Protein 5M5J (pdb70)

InterPro domains:
  IPR005982 Thioredoxin reductase [TIGR01292] (10-310)
  IPR008255 Pyridine nucleotide-disulphide oxidoreductase, class-II, active site [PS00573] (137-157)
  IPR023753 FAD/NAD(P)-binding domain [PF07992] (9-299)
  IPR036188 FAD/NAD(P)-binding domain superfamily [G3DSA:3.50.50.60] (11-307)
  IPR036188 FAD/NAD(P)-binding domain superfamily [G3DSA:3.50.50.60] (119-242)
  IPR036188 FAD/NAD(P)-binding domain superfamily [SSF51905] (1-309)
  IPR050097 Ferredoxin--NADP reductase type 2 [PTHR48105] (6-312)

Sequence (621 aa):
QRHVRIGIIGGGPAGLTAGIYASRANLKTCVFVGIEHTSQMFTTTDVENFPSHTAIKGPALMEAIQNQAEHCGAELLYEDVHSIDVSSRRPFKIVHGYENETTLADALIIATGATARRLDCKGEKEYWQKGVSACAVCDSAMATGKEVVVVGGGDVACEEATYLTKIATKVYMVLRRDKFRASAAMVKKVMNEKLIEIIYDSAIDEIKGDGKCVTSVSIKNLKDGKTRTLNAGALYWAVGHDPQTSFLKKGQLEQDEAGYILLKDHPTQRTSVDDGVFAAGDCCDHLYRQAVVAAGSGSKAALDAERWLAMTQRHVRIGIIGGGPAGLTAGIYASRANLKTCVFVGIEHTSQMFTTTDVENFPSHTAIKGPALMEAIQNQAEHCGAELLYEDVHSIDVSSRPFKIVHGYENETTLADALIIATGATARRLDCKGEKEYWQKGVSACAVCDSAMATGKEVVVVGGGDVACEEATYLTKIATKVYMVLRRDKFRASAAMVKKVMNEKLIEIIYDSAIDEIKGDGKCVTSVSIKNLKDGKTRTLNAGALYWAVGHDPQTSFLKKGQLEQDEAGYILLKDHPTQRTSVDGVFAAGDCCDHLYRQAVVAAGSGSKAALDAERWLAMQE

Secondary structure (DSSP, 8-state):
-EEEEEEEE--SHHHHHHHHHHHHTT--EEEE--SS---GGGG-SEE--STT-SSEEHHHHHHHHHHHHHHHT-EEE---EEEEE-SSSSEEEEETTTTEEEEEEEEEE---EEEP----BTTTTTBTTTEES-TTT-GGGTTTSEEEEE-SSHHHHHHHHHHTTTSSEEEEE-SSSS--S-HHHHHHHHT-TTEEEE-SEEEEEEEESSSSEEEEEEEESSS--EEEE--SEEEE-S-EEES-TTSPTTSS-B-SS-PBPP-STTS-B-SSTTEEE-GGGS-SS---HHHHHHHHHHHHHHHHHHH--/--EEEEEEEE--SHHHHHHHHHHHHTT--EEEE--SS---HHHH-SEE--STT-SSEEHHHHHHHHHHHHHHHTPEEE---EEEEE-SSSSEEEEETTTTEEEEEEEEEE---EE------BTTTTTTTTTEES-TTTTHHHHTTSEEEEE-SBHHHHHHHHHHTTT-SEEEEE-SSSS-BS-HHHHHHHHT-TTEEEE-SEEEEEEEESSSSEEEEEEEETTT--EEEEE-SEEEE----EES-TTS-TTTS-B-TT-PBPPSSTTS-B-SSTTEEE-GGGG-SS---HHHHHHHHHHHHHHHHHHHHHH-

B-factor: mean 45.74, std 19.28, range [12.74, 119.49]

Solvent-accessible surface area: 26000 Å² total; per-residue (Å²): 170,49,82,2,88,0,0,0,5,9,6,14,13,5,0,0,0,0,0,0,18,1,12,112,35,141,28,134,5,0,0,4,24,10,90,136,95,95,21,74,30,76,59,25,55,65,10,45,12,2,0,11,33,52,69,30,108,0,56,48,0,0,85,32,0,12,74,1,0,106,135,25,57,5,83,25,10,112,49,16,15,85,40,7,47,22,108,42,140,46,1,72,0,37,0,9,172,167,99,72,39,0,32,0,29,0,0,0,0,8,35,20,7,62,16,113,88,65,121,23,140,14,3,153,118,11,48,23,98,1,0,0,12,26,0,16,37,11,5,67,32,0,80,58,78,49,0,0,0,12,5,19,25,57,35,0,0,45,6,0,10,9,0,11,67,18,6,81,54,0,19,0,0,3,132,122,96,120,10,172,26,49,68,56,30,15,120,20,1,108,110,36,174,75,17,63,34,19,76,24,3,13,14,52,34,4,68,30,105,51,79,34,2,60,22,0,7,3,77,39,76,154,100,53,152,94,98,82,2,108,1,9,0,0,0,6,6,44,25,32,45,16,52,12,110,25,10,152,202,69,46,3,80,49,48,180,67,12,14,2,60,38,102,55,65,46,25,5,92,4,44,34,84,1,0,4,0,0,4,22,0,20,23,90,62,9,34,11,16,2,14,9,0,2,16,0,0,29,0,1,28,8,0,42,105,51,19,45,156,194,108,38,79,1,62,0,0,0,4,8,7,13,12,5,0,0,0,0,0,0,8,1,13,36,3,95,10,119,4,0,0,4,25,12,121,152,82,103,20,57,24,85,116,51,97,74,8,62,37,1,0,10,30,58,66,31,104,0,60,50,0,0,107,29,0,25,79,0,0,96,127,25,54,7,65,21,21,125,41,12,14,81,34,11,40,22,105,52,138,48,1,76,0,38,0,10,209,149,86,69,37,0,35,0,26,0,0,0,0,9,30,19,4,58,50,114,97,68,118,27,58,10,26,96,78,21,64,95,111,6,14,8,78,45,0,63,96,50,25,87,48,0,72,55,87,62,0,0,0,13,8,16,13,52,63,0,0,79,22,0,27,53,0,17,162,46,4,75,60,0,20,0,2,3,78,52,124,61,32,78,31,60,89,84,44,31,50,58,1,121,123,53,203,71,15,71,35,13,64,59,6,36,23,70,83,7,58,26,104,60,46,64,2,68,16,0,23,5,21,34,90,98,99,53,155,79,146,88,13,99,5,12,0,4,0,41,2,36,14,41,58,12,44,10,114,24,15,134,206,79,34,4,84,54,56,112,61,12,16,2,66,35,106,57,68,47,22,7,91,5,44,35,79,1,0,5,0,0,4,18,0,18,25,64,76,10,53,45,19,1,10,11,0,4,16,0,0,29,0,2,5,12,0,19,54,39,6,9,77,93,109

Foldseek 3Di:
DAEWAEEEEALALLRLLLLLLLLLVVTAAEYAHEDVDHYPLQLEQWFCPAPPDNTDGSVRVSVVSNVSSVVSPYHYDHWHWQAWAQPDPQIWTQIHPVRDIHGYRFYEYEHAKAFDDDDAACQVVCRNQQEEAACVGPVVLAAAWEEEEEAQEPQSLVSQVVRVVGHQAYEYEELAQHHPYDPVSVVVQVPDPRYDYHHQKDWHYFDDDNRFTQKTKIAHNPPRDIDIGRTGHYHYDHDIQQPQNSYDPPSWDADPSQQFEADDPPAQDTPRPRYGYFYRSHDPDPRDSNRRSVNSSRHSVSNVVSVVD/DAAEWQEEEEALALLRLLLLLQLLLVVTAAEYAHEAVAHDPLQVDQWDCPDPPDNIDGSVVVSVVSNVSSVVSPYHYHHKHWQAWAQPDPQIWTFIDPVRHIHGYRFYEYEHAWADPQDPAACCVLDVVAFEAQDCVVPVVLQAAKEEEEEAAEPQRLVSQLVSVVGHQAYEYEHLAPDHLYDPVSVVSQVPDPRYDYHYQKDWHHFDDPSHFTQKTWMAHNVHRDIDMDGTRHYHYRHFIQQPCPNDDPPSWDAGPSQAFEADDPPAQDTPGQSYGYFANSNDRDPRDSNRRNVNSNRNSVSNVVSSVVVD

Radius of gyration: 26.15 Å; Cα contacts (8 Å, |Δi|>4): 1589; chains: 2; bounding box: 59×89×52 Å

Organism: Giardia intestinalis (strain ATCC 50803 / WB clone C6) (NCBI:txid184922)

Structure (mmCIF, N/CA/C/O backbone):
data_5M5J
#
_entry.id   5M5J
#
_cell.length_a   85.643
_cell.length_b   85.643
_cell.length_c   163.221
_cell.angle_alpha   90.00
_cell.angle_beta   90.00
_cell.angle_gamma   90.00
#
_symmetry.space_group_name_H-M   'P 41 21 2'
#
loop_
_entity.id
_entity.type
_entity.pdbx_description
1 polymer 'Thioredoxin reductase'
2 non-polymer 'FLAVIN-ADENINE DINUCLEOTIDE'
3 non-polymer 'SODIUM ION'
4 water water
#
loop_
_atom_site.group_PDB
_atom_site.id
_atom_site.type_symbol
_atom_site.label_atom_id
_atom_site.label_alt_id
_atom_site.label_comp_id
_atom_site.label_asym_id
_atom_site.label_entity_id
_atom_site.label_seq_id
_atom_site.pdbx_PDB_ins_code
_atom_site.Cartn_x
_atom_site.Cartn_y
_atom_site.Cartn_z
_atom_site.occupancy
_atom_site.B_iso_or_equiv
_atom_site.auth_seq_id
_atom_site.auth_comp_id
_atom_site.auth_asym_id
_atom_site.auth_atom_id
_atom_site.pdbx_PDB_model_num
ATOM 1 N N . GLN A 1 15 ? -46.652 -2.424 -46.739 1.00 48.99 4 GLN A N 1
ATOM 2 C CA . GLN A 1 15 ? -46.525 -1.720 -45.412 1.00 50.87 4 GLN A CA 1
ATOM 3 C C . GLN A 1 15 ? -45.194 -2.046 -44.712 1.00 51.13 4 GLN A C 1
ATOM 4 O O . GLN A 1 15 ? -44.659 -3.148 -44.851 1.00 52.62 4 GLN A O 1
ATOM 10 N N . ARG A 1 16 ? -44.675 -1.088 -43.949 1.00 49.00 5 ARG A N 1
ATOM 11 C CA . ARG A 1 16 ? -43.431 -1.293 -43.212 1.00 47.38 5 ARG A CA 1
ATOM 12 C C . ARG A 1 16 ? -43.684 -1.963 -41.865 1.00 45.47 5 ARG A C 1
ATOM 13 O O . ARG A 1 16 ? -44.452 -1.459 -41.046 1.00 45.50 5 ARG A O 1
ATOM 21 N N . HIS A 1 17 ? -43.029 -3.101 -41.656 1.00 45.07 6 HIS A N 1
ATOM 22 C CA . HIS A 1 17 ? -42.967 -3.765 -40.356 1.00 46.06 6 HIS A CA 1
ATOM 23 C C . HIS A 1 17 ? -41.481 -3.932 -39.992 1.00 45.75 6 HIS A C 1
ATOM 24 O O . HIS A 1 17 ? -40.706 -4.534 -40.756 1.00 43.72 6 HIS A O 1
ATOM 31 N N . VAL A 1 18 ? -41.106 -3.387 -38.829 1.00 43.98 7 VAL A N 1
ATOM 32 C CA . VAL A 1 18 ? -39.730 -3.442 -38.306 1.00 42.09 7 VAL A CA 1
ATOM 33 C C . VAL A 1 18 ? -39.704 -4.158 -36.961 1.00 41.02 7 VAL A C 1
ATOM 34 O O . VAL A 1 18 ? -40.725 -4.244 -36.259 1.00 37.49 7 VAL A O 1
ATOM 38 N N . ARG A 1 19 ? -38.521 -4.653 -36.608 1.00 40.66 8 ARG A N 1
ATOM 39 C CA . ARG A 1 19 ? -38.310 -5.318 -35.323 1.00 40.03 8 ARG A CA 1
ATOM 40 C C . ARG A 1 19 ? -38.257 -4.275 -34.207 1.00 37.07 8 ARG A C 1
ATOM 41 O O . ARG A 1 19 ? -38.883 -4.440 -33.157 1.00 36.08 8 ARG A O 1
ATOM 49 N N . ILE A 1 20 ? -37.526 -3.192 -34.453 1.00 35.83 9 ILE A N 1
ATOM 50 C CA . ILE A 1 20 ? -37.451 -2.073 -33.524 1.00 34.80 9 ILE A CA 1
ATOM 51 C C . ILE A 1 20 ? -37.784 -0.776 -34.257 1.00 33.61 9 ILE A C 1
ATOM 52 O O . ILE A 1 20 ? -37.252 -0.509 -35.337 1.00 34.14 9 ILE A O 1
ATOM 57 N N . GLY A 1 21 ? -38.673 0.015 -33.658 1.00 31.91 10 GLY A N 1
ATOM 58 C CA . GLY A 1 21 ? -39.005 1.349 -34.136 1.00 31.53 10 GLY A CA 1
ATOM 59 C C . GLY A 1 21 ? -38.372 2.380 -33.223 1.00 31.42 10 GLY A C 1
ATOM 60 O O . GLY A 1 21 ? -38.635 2.394 -32.026 1.00 31.43 10 GLY A O 1
ATOM 61 N N . ILE A 1 22 ? -37.524 3.232 -33.789 1.00 31.90 11 ILE A N 1
ATOM 62 C CA . ILE A 1 22 ? -36.815 4.255 -33.024 1.00 31.72 11 ILE A CA 1
ATOM 63 C C . ILE A 1 22 ? -37.331 5.624 -33.465 1.00 31.37 11 ILE A C 1
ATOM 64 O O . ILE A 1 22 ? -37.237 5.967 -34.641 1.00 31.91 11 ILE A O 1
ATOM 69 N N . ILE A 1 23 ? -37.873 6.391 -32.523 1.00 29.95 12 ILE A N 1
ATOM 70 C CA . ILE A 1 23 ? -38.426 7.704 -32.813 1.00 29.23 12 ILE A CA 1
ATOM 71 C C . ILE A 1 23 ? -37.437 8.756 -32.323 1.00 28.74 12 ILE A C 1
ATOM 72 O O . ILE A 1 23 ? -37.386 9.055 -31.126 1.00 27.80 12 ILE A O 1
ATOM 77 N N . GLY A 1 24 ? -36.660 9.306 -33.260 1.00 28.32 13 GLY A N 1
ATOM 78 C CA . GLY A 1 24 ? -35.648 10.332 -32.979 1.00 27.94 13 GLY A CA 1
ATOM 79 C C . GLY A 1 24 ? -34.294 9.947 -33.554 1.00 27.17 13 GLY A C 1
ATOM 80 O O . GLY A 1 24 ? -33.874 8.806 -33.414 1.00 26.34 13 GLY A O 1
ATOM 81 N N . GLY A 1 25 ? -33.631 10.892 -34.222 1.00 27.42 14 GLY A N 1
ATOM 82 C CA . GLY A 1 25 ? -32.334 10.655 -34.888 1.00 27.83 14 GLY A CA 1
ATOM 83 C C . GLY A 1 25 ? -31.157 11.454 -34.340 1.00 27.95 14 GLY A C 1
ATOM 84 O O . GLY A 1 25 ? -30.261 11.857 -35.097 1.00 27.31 14 GLY A O 1
ATOM 85 N N . GLY A 1 26 ? -31.151 11.664 -33.022 1.00 28.32 15 GLY A N 1
ATOM 86 C CA . GLY A 1 26 ? -30.039 12.304 -32.324 1.00 28.13 15 GLY A CA 1
ATOM 87 C C . GLY A 1 26 ? -29.028 11.246 -31.897 1.00 28.22 15 GLY A C 1
ATOM 88 O O . GLY A 1 26 ? -29.098 10.088 -32.352 1.00 28.08 15 GLY A O 1
ATOM 89 N N . PRO A 1 27 ? -28.073 11.631 -31.032 1.00 27.83 16 PRO A N 1
ATOM 90 C CA . PRO A 1 27 ? -27.106 10.707 -30.438 1.00 28.10 16 PRO A CA 1
ATOM 91 C C . PRO A 1 27 ? -27.717 9.441 -29.827 1.00 27.24 16 PRO A C 1
ATOM 92 O O . PRO A 1 27 ? -27.168 8.357 -30.010 1.00 26.89 16 PRO A O 1
ATOM 96 N N . ALA A 1 28 ? -28.838 9.574 -29.129 1.00 26.21 17 ALA A N 1
ATOM 97 C CA . ALA A 1 28 ? -29.478 8.422 -28.505 1.00 26.45 17 ALA A CA 1
ATOM 98 C C . ALA A 1 28 ? -30.137 7.568 -29.572 1.00 26.01 17 ALA A C 1
ATOM 99 O O . ALA A 1 28 ? -29.848 6.383 -29.690 1.00 25.53 17 ALA A O 1
ATOM 101 N N . GLY A 1 29 ? -31.010 8.194 -30.352 1.00 26.35 18 GLY A N 1
ATOM 102 C CA . GLY A 1 29 ? -31.720 7.532 -31.433 1.00 27.31 18 GLY A CA 1
ATOM 103 C C . GLY A 1 29 ? -30.829 6.813 -32.434 1.00 28.65 18 GLY A C 1
ATOM 104 O O . GLY A 1 29 ? -31.051 5.630 -32.726 1.00 28.99 18 GLY A O 1
ATOM 105 N N . LEU A 1 30 ? -29.804 7.507 -32.937 1.00 28.96 19 LEU A N 1
ATOM 106 C CA . LEU A 1 30 ? -28.880 6.907 -33.910 1.00 28.97 19 LEU A CA 1
ATOM 107 C C . LEU A 1 30 ? -28.015 5.793 -33.319 1.00 28.88 19 LEU A C 1
ATOM 108 O O . LEU A 1 30 ? -27.716 4.821 -34.019 1.00 28.98 19 LEU A O 1
ATOM 113 N N . THR A 1 31 ? -27.616 5.927 -32.051 1.00 29.44 20 THR A N 1
ATOM 114 C CA . THR A 1 31 ? -26.801 4.896 -31.383 1.00 29.88 20 THR A CA 1
ATOM 115 C C . THR A 1 31 ? -27.626 3.618 -31.199 1.00 31.03 20 THR A C 1
ATOM 116 O O . THR A 1 31 ? -27.117 2.519 -31.435 1.00 30.00 20 THR A O 1
ATOM 120 N N . ALA A 1 32 ? -28.893 3.769 -30.802 1.00 32.04 21 ALA A N 1
ATOM 121 C CA . ALA A 1 32 ? -29.836 2.639 -30.770 1.00 32.41 21 ALA A CA 1
ATOM 122 C C . ALA A 1 32 ? -29.956 1.963 -32.138 1.00 32.02 21 ALA A C 1
ATOM 123 O O . ALA A 1 32 ? -29.930 0.739 -32.224 1.00 33.61 21 ALA A O 1
ATOM 125 N N . GLY A 1 33 ? -30.080 2.763 -33.195 1.00 31.60 22 GLY A N 1
ATOM 126 C CA . GLY A 1 33 ? -30.149 2.245 -34.561 1.00 31.24 22 GLY A CA 1
ATOM 127 C C . GLY A 1 33 ? -28.941 1.411 -34.947 1.00 31.00 22 GLY A C 1
ATOM 128 O O . GLY A 1 33 ? -29.089 0.330 -35.514 1.00 30.49 22 GLY A O 1
ATOM 129 N N . ILE A 1 34 ? -27.751 1.919 -34.620 1.00 31.48 23 ILE A N 1
ATOM 130 C CA . ILE A 1 34 ? -26.478 1.192 -34.800 1.00 30.73 23 ILE A CA 1
ATOM 131 C C . ILE A 1 34 ? -26.492 -0.161 -34.082 1.00 31.93 23 ILE A C 1
ATOM 132 O O . ILE A 1 34 ? -26.235 -1.182 -34.706 1.00 33.29 23 ILE A O 1
ATOM 137 N N . TYR A 1 35 ? -26.812 -0.162 -32.787 1.00 32.79 24 TYR A N 1
ATOM 138 C CA . TYR A 1 35 ? -26.844 -1.399 -31.996 1.00 32.64 24 TYR A CA 1
ATOM 139 C C . TYR A 1 35 ? -27.900 -2.403 -32.483 1.00 33.56 24 TYR A C 1
ATOM 140 O O . TYR A 1 35 ? -27.582 -3.580 -32.677 1.00 34.57 24 TYR A O 1
ATOM 149 N N . ALA A 1 36 ? -29.127 -1.938 -32.716 1.00 33.46 25 ALA A N 1
ATOM 150 C CA . ALA A 1 36 ? -30.199 -2.794 -33.251 1.00 34.12 25 ALA A CA 1
ATOM 151 C C . ALA A 1 36 ? -29.879 -3.388 -34.638 1.00 35.42 25 ALA A C 1
ATOM 152 O O . ALA A 1 36 ? -30.109 -4.576 -34.872 1.00 34.01 25 ALA A O 1
ATOM 154 N N . SER A 1 37 ? -29.348 -2.560 -35.541 1.00 37.61 26 SER A N 1
ATOM 155 C CA . SER A 1 37 ? -28.983 -2.997 -36.895 1.00 39.55 26 SER A CA 1
ATOM 156 C C . SER A 1 37 ? -27.882 -4.040 -36.889 1.00 40.99 26 SER A C 1
ATOM 157 O O . SER A 1 37 ? -27.967 -5.037 -37.602 1.00 42.27 26 SER A O 1
ATOM 160 N N . ARG A 1 38 ? -26.846 -3.788 -36.095 1.00 42.38 27 ARG A N 1
ATOM 161 C CA . ARG A 1 38 ? -25.733 -4.729 -35.921 1.00 42.27 27 ARG A CA 1
ATOM 162 C C . ARG A 1 38 ? -26.156 -6.048 -35.268 1.00 41.22 27 ARG A C 1
ATOM 163 O O . ARG A 1 38 ? -25.534 -7.080 -35.516 1.00 38.99 27 ARG A O 1
ATOM 171 N N . ALA A 1 39 ? -27.220 -6.011 -34.460 1.00 41.47 28 ALA A N 1
ATOM 172 C CA . ALA A 1 39 ? -27.878 -7.227 -33.963 1.00 42.59 28 ALA A CA 1
ATOM 173 C C . ALA A 1 39 ? -28.729 -7.950 -35.033 1.00 44.18 28 ALA A C 1
ATOM 174 O O . ALA A 1 39 ? -29.436 -8.905 -34.714 1.00 41.84 28 ALA A O 1
ATOM 176 N N . ASN A 1 40 ? -28.645 -7.497 -36.287 1.00 48.39 29 ASN A N 1
ATOM 177 C CA . ASN A 1 40 ? -29.377 -8.052 -37.423 1.00 52.91 29 ASN A CA 1
ATOM 178 C C . ASN A 1 40 ? -30.899 -8.044 -37.218 1.00 50.84 29 ASN A C 1
ATOM 179 O O . ASN A 1 40 ? -31.589 -9.016 -37.519 1.00 52.50 29 ASN A O 1
ATOM 184 N N . LEU A 1 41 ? -31.399 -6.933 -36.686 1.00 48.78 30 LEU A N 1
ATOM 185 C CA . LEU A 1 41 ? -32.824 -6.714 -36.493 1.00 46.24 30 LEU A CA 1
ATOM 186 C C . LEU A 1 41 ? -33.239 -5.647 -37.481 1.00 46.55 30 LEU A C 1
ATOM 187 O O . LEU A 1 41 ? -32.524 -4.661 -37.661 1.00 45.60 30 LEU A O 1
ATOM 192 N N . LYS A 1 42 ? -34.368 -5.862 -38.156 1.00 48.32 31 LYS A N 1
ATOM 193 C CA . LYS A 1 42 ? -34.919 -4.859 -39.062 1.00 47.40 31 LYS A CA 1
ATOM 194 C C . LYS A 1 42 ? -35.271 -3.645 -38.198 1.00 46.34 31 LYS A C 1
ATOM 195 O O . LYS A 1 42 ? -35.979 -3.775 -37.189 1.00 43.81 31 LYS A O 1
ATOM 201 N N . THR A 1 43 ? -34.722 -2.488 -38.564 1.00 44.28 32 THR A N 1
ATOM 202 C CA . THR A 1 43 ? -34.798 -1.291 -37.733 1.00 43.43 32 THR A CA 1
ATOM 203 C C . THR A 1 43 ? -34.866 -0.038 -38.585 1.00 42.19 32 THR A C 1
ATOM 204 O O . THR A 1 43 ? -34.196 0.072 -39.614 1.00 41.69 32 THR A O 1
ATOM 208 N N . CYS A 1 44 ? -35.683 0.907 -38.142 1.00 41.40 33 CYS A N 1
ATOM 209 C CA . CYS A 1 44 ? -35.794 2.189 -38.799 1.00 41.10 33 CYS A CA 1
ATOM 210 C C . CYS A 1 44 ? -35.791 3.293 -37.745 1.00 39.22 33 CYS A C 1
ATOM 211 O O . CYS A 1 44 ? -36.284 3.103 -36.623 1.00 37.68 33 CYS A O 1
ATOM 214 N N . VAL A 1 45 ? -35.204 4.431 -38.115 1.00 38.25 34 VAL A N 1
ATOM 215 C CA . VAL A 1 45 ? -35.054 5.575 -37.224 1.00 37.85 34 VAL A CA 1
ATOM 216 C C . VAL A 1 45 ? -35.766 6.773 -37.840 1.00 37.25 34 VAL A C 1
ATOM 217 O O . VAL A 1 45 ? -35.456 7.168 -38.967 1.00 36.40 34 VAL A O 1
ATOM 221 N N . PHE A 1 46 ? -36.722 7.334 -37.101 1.00 36.89 35 PHE A N 1
ATOM 222 C CA . PHE A 1 46 ? -37.423 8.544 -37.527 1.00 38.29 35 PHE A CA 1
ATOM 223 C C . PHE A 1 46 ? -36.637 9.775 -37.096 1.00 38.52 35 PHE A C 1
ATOM 224 O O . PHE A 1 46 ? -36.615 10.127 -35.915 1.00 39.41 35 PHE A O 1
ATOM 232 N N . VAL A 1 47 ? -36.000 10.422 -38.068 1.00 37.29 36 VAL A N 1
ATOM 233 C CA . VAL A 1 47 ? -35.119 11.553 -37.809 1.00 37.64 36 VAL A CA 1
ATOM 234 C C . VAL A 1 47 ? -35.895 12.866 -37.653 1.00 36.30 36 VAL A C 1
ATOM 235 O O . VAL A 1 47 ? -35.459 13.736 -36.921 1.00 34.87 36 VAL A O 1
ATOM 239 N N . GLY A 1 48 ? -37.032 12.999 -38.336 1.00 37.66 37 GLY A N 1
ATOM 240 C CA . GLY A 1 48 ? -37.836 14.229 -38.339 1.00 38.66 37 GLY A CA 1
ATOM 241 C C . GLY A 1 48 ? -37.589 15.114 -39.560 1.00 40.27 37 GLY A C 1
ATOM 242 O O . GLY A 1 48 ? -36.538 15.021 -40.199 1.00 40.40 37 GLY A O 1
ATOM 243 N N . ILE A 1 49 ? -38.589 15.939 -39.888 1.00 43.32 38 ILE A N 1
ATOM 244 C CA . ILE A 1 49 ? -38.522 16.984 -40.929 1.00 45.27 38 ILE A CA 1
ATOM 245 C C . ILE A 1 49 ? -38.571 18.346 -40.242 1.00 43.40 38 ILE A C 1
ATOM 246 O O . ILE A 1 49 ? -37.667 19.156 -40.410 1.00 41.45 38 ILE A O 1
ATOM 251 N N . GLU A 1 50 ? -39.655 18.596 -39.504 1.00 43.32 39 GLU A N 1
ATOM 252 C CA . GLU A 1 50 ? -39.813 19.824 -38.704 1.00 44.30 39 GLU A CA 1
ATOM 253 C C . GLU A 1 50 ? -39.186 19.743 -37.304 1.00 41.49 39 GLU A C 1
ATOM 254 O O . GLU A 1 50 ? -39.327 20.669 -36.502 1.00 40.47 39 GLU A O 1
ATOM 260 N N . HIS A 1 51 ? -38.508 18.637 -37.013 1.00 38.38 40 HIS A N 1
ATOM 261 C CA . HIS A 1 51 ? -37.649 18.537 -35.850 1.00 37.02 40 HIS A CA 1
ATOM 262 C C . HIS A 1 51 ? -36.243 18.282 -36.342 1.00 36.62 40 HIS A C 1
ATOM 263 O O . HIS A 1 51 ? -36.040 17.674 -37.397 1.00 37.42 40 HIS A O 1
ATOM 270 N N . THR A 1 52 ? -35.275 18.743 -35.567 1.00 35.44 41 THR A N 1
ATOM 271 C CA . THR A 1 52 ? -33.885 18.433 -35.821 1.00 34.61 41 THR A CA 1
ATOM 272 C C . THR A 1 52 ? -33.184 18.229 -34.481 1.00 32.98 41 THR A C 1
ATOM 273 O O . THR A 1 52 ? -33.629 18.745 -33.458 1.00 32.19 41 THR A O 1
ATOM 277 N N . SER A 1 53 ? -32.100 17.462 -34.500 1.00 33.28 42 SER A N 1
ATOM 278 C CA . SER A 1 53 ? -31.281 17.220 -33.306 1.00 33.38 42 SER A CA 1
ATOM 279 C C . SER A 1 53 ? -30.717 18.521 -32.742 1.00 34.42 42 SER A C 1
ATOM 280 O O . SER A 1 53 ? -30.329 19.423 -33.484 1.00 34.22 42 SER A O 1
ATOM 283 N N . GLN A 1 54 ? -30.662 18.605 -31.420 1.00 35.44 43 GLN A N 1
ATOM 284 C CA . GLN A 1 54 ? -30.138 19.798 -30.768 1.00 36.50 43 GLN A CA 1
ATOM 285 C C . GLN A 1 54 ? -28.644 20.029 -31.034 1.00 34.69 43 GLN A C 1
ATOM 286 O O . GLN A 1 54 ? -28.179 21.159 -30.939 1.00 33.10 43 GLN A O 1
ATOM 292 N N . MET A 1 55 ? -27.909 18.980 -31.405 1.00 33.25 44 MET A N 1
ATOM 293 C CA . MET A 1 55 ? -26.498 19.135 -31.782 1.00 33.03 44 MET A CA 1
ATOM 294 C C . MET A 1 55 ? -26.273 20.018 -33.007 1.00 31.28 44 MET A C 1
ATOM 295 O O . MET A 1 55 ? -25.188 20.579 -33.166 1.00 31.57 44 MET A O 1
ATOM 300 N N . PHE A 1 56 ? -27.283 20.143 -33.864 1.00 30.32 45 PHE A N 1
ATOM 301 C CA . PHE A 1 56 ? -27.203 21.061 -35.007 1.00 29.50 45 PHE A CA 1
ATOM 302 C C . PHE A 1 56 ? -27.229 22.546 -34.618 1.00 29.74 45 PHE A C 1
ATOM 303 O O . PHE A 1 56 ? -26.765 23.381 -35.389 1.00 29.30 45 PHE A O 1
ATOM 311 N N . THR A 1 57 ? -27.752 22.870 -33.433 1.00 30.66 46 THR A N 1
ATOM 312 C CA . THR A 1 57 ? -27.771 24.261 -32.941 1.00 31.22 46 THR A CA 1
ATOM 313 C C . THR A 1 57 ? -26.435 24.757 -32.374 1.00 30.82 46 THR A C 1
ATOM 314 O O . THR A 1 57 ? -26.274 25.969 -32.203 1.00 31.92 46 THR A O 1
ATOM 318 N N . THR A 1 58 ? -25.502 23.846 -32.065 1.00 29.00 47 THR A N 1
ATOM 319 C CA . THR A 1 58 ? -24.195 24.225 -31.499 1.00 28.20 47 THR A CA 1
ATOM 320 C C . THR A 1 58 ? -23.071 24.142 -32.530 1.00 28.35 47 THR A C 1
ATOM 321 O O . THR A 1 58 ? -23.181 23.401 -33.507 1.00 28.57 47 THR A O 1
ATOM 325 N N . THR A 1 59 ? -21.992 24.887 -32.291 1.00 28.58 48 THR A N 1
ATOM 326 C CA . THR A 1 59 ? -20.822 24.881 -33.176 1.00 30.69 48 THR A CA 1
ATOM 327 C C . THR A 1 59 ? -19.727 23.918 -32.702 1.00 32.70 48 THR A C 1
ATOM 328 O O . THR A 1 59 ? -19.593 22.835 -33.265 1.00 36.68 48 THR A O 1
ATOM 332 N N . ASP A 1 60 ? -18.967 24.279 -31.668 1.00 32.87 49 ASP A N 1
ATOM 333 C CA . ASP A 1 60 ? -17.791 23.478 -31.257 1.00 32.86 49 ASP A CA 1
ATOM 334 C C . ASP A 1 60 ? -18.072 22.494 -30.130 1.00 30.94 49 ASP A C 1
ATOM 335 O O . ASP A 1 60 ? -18.277 22.894 -28.985 1.00 30.75 49 ASP A O 1
ATOM 340 N N . VAL A 1 61 ? -18.042 21.207 -30.453 1.00 29.05 50 VAL A N 1
ATOM 341 C CA . VAL A 1 61 ? -18.192 20.156 -29.458 1.00 27.34 50 VAL A CA 1
ATOM 342 C C . VAL A 1 61 ? -16.800 19.703 -29.038 1.00 27.11 50 VAL A C 1
ATOM 343 O O . VAL A 1 61 ? -16.016 19.222 -29.865 1.00 25.80 50 VAL 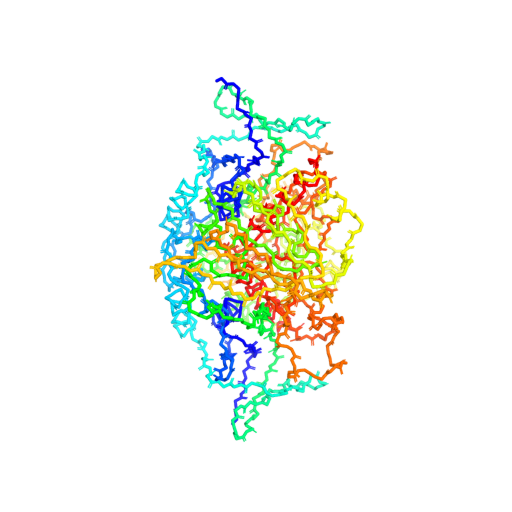A O 1
ATOM 347 N N . GLU A 1 62 ? -16.508 19.865 -27.750 1.00 27.76 51 GLU A N 1
ATOM 348 C CA . GLU A 1 62 ? -15.199 19.552 -27.186 1.00 28.62 51 GLU A CA 1
ATOM 349 C C . GLU A 1 62 ? -15.209 18.463 -26.119 1.00 26.94 51 GLU A C 1
ATOM 350 O O . GLU A 1 62 ? -14.146 18.108 -25.617 1.00 27.11 51 GLU A O 1
ATOM 356 N N . ASN A 1 63 ? -16.386 17.902 -25.814 1.00 25.99 52 ASN A N 1
ATOM 357 C CA . ASN A 1 63 ? -16.540 16.915 -24.732 1.00 24.67 52 ASN A CA 1
ATOM 358 C C . ASN A 1 63 ? -17.133 15.579 -25.165 1.00 24.63 52 ASN A C 1
ATOM 359 O O . ASN A 1 63 ? -17.537 14.783 -24.319 1.00 24.62 52 ASN A O 1
ATOM 364 N N . PHE A 1 64 ? -17.197 15.332 -26.474 1.00 25.17 53 PHE A N 1
ATOM 365 C CA . PHE A 1 64 ? -17.586 14.023 -26.979 1.00 24.99 53 PHE A CA 1
ATOM 366 C C . PHE A 1 64 ? -16.312 13.188 -27.103 1.00 25.42 53 PHE A C 1
ATOM 367 O O . PHE A 1 64 ? -15.381 13.606 -27.797 1.00 24.97 53 PHE A O 1
ATOM 375 N N . PRO A 1 65 ? -16.255 12.019 -26.432 1.00 25.55 54 PRO A N 1
ATOM 376 C CA . PRO A 1 65 ? -15.027 11.220 -26.444 1.00 26.18 54 PRO A CA 1
ATOM 377 C C . PRO A 1 65 ? -14.554 10.796 -27.852 1.00 26.39 54 PRO A C 1
ATOM 378 O O . PRO A 1 65 ? -15.369 10.377 -28.674 1.00 27.25 54 PRO A O 1
ATOM 382 N N . SER A 1 66 ? -13.243 10.932 -28.085 1.00 26.20 55 SER A N 1
ATOM 383 C CA . SER A 1 66 ? -12.530 10.628 -29.352 1.00 26.27 55 SER A CA 1
ATOM 384 C C . SER A 1 66 ? -12.402 11.823 -30.310 1.00 26.16 55 SER A C 1
ATOM 385 O O . SER A 1 66 ? -11.727 11.703 -31.327 1.00 28.29 55 SER A O 1
ATOM 388 N N . HIS A 1 67 ? -13.043 12.953 -29.993 1.00 25.29 56 HIS A N 1
ATOM 389 C CA . HIS A 1 67 ? -12.903 14.195 -30.751 1.00 24.31 56 HIS A CA 1
ATOM 390 C C . HIS A 1 67 ? -12.445 15.329 -29.849 1.00 24.45 56 HIS A C 1
ATOM 391 O O . HIS A 1 67 ? -13.177 15.773 -28.990 1.00 24.56 56 HIS A O 1
ATOM 398 N N . THR A 1 68 ? -11.228 15.804 -30.069 1.00 25.46 57 THR A N 1
ATOM 399 C CA . THR A 1 68 ? -10.723 16.979 -29.378 1.00 25.87 57 THR A CA 1
ATOM 400 C C . THR A 1 68 ? -11.521 18.226 -29.746 1.00 25.87 57 THR A C 1
ATOM 401 O O . THR A 1 68 ? -11.855 19.033 -28.876 1.00 27.13 57 THR A O 1
ATOM 405 N N . ALA A 1 69 ? -11.834 18.386 -31.024 1.00 25.60 58 ALA A N 1
ATOM 406 C CA . ALA A 1 69 ? -12.758 19.446 -31.445 1.00 25.85 58 ALA A CA 1
ATOM 407 C C . ALA A 1 69 ? -13.487 18.996 -32.675 1.00 25.91 58 ALA A C 1
ATOM 408 O O . ALA A 1 69 ? -12.851 18.608 -33.641 1.00 27.25 58 ALA A O 1
ATOM 410 N N . ILE A 1 70 ? -14.814 19.031 -32.640 1.00 26.03 59 ILE A N 1
ATOM 411 C CA . ILE A 1 70 ? -15.620 18.717 -33.821 1.00 25.60 59 ILE A CA 1
ATOM 412 C C . ILE A 1 70 ? -16.862 19.582 -33.830 1.00 26.31 59 ILE A C 1
ATOM 413 O O . ILE A 1 70 ? -17.395 19.920 -32.780 1.00 25.81 59 ILE A O 1
ATOM 418 N N . LYS A 1 71 ? -17.323 19.923 -35.028 1.00 28.36 60 LYS A N 1
ATOM 419 C CA . LYS A 1 71 ? -18.555 20.695 -35.194 1.00 28.99 60 LYS A CA 1
ATOM 420 C C . LYS A 1 71 ? -19.776 19.809 -34.975 1.00 28.14 60 LYS A C 1
ATOM 421 O O . LYS A 1 71 ? -19.777 18.648 -35.377 1.00 27.78 60 LYS A O 1
ATOM 427 N N . GLY A 1 72 ? -20.811 20.363 -34.353 1.00 28.05 61 GLY A N 1
ATOM 428 C CA . GLY A 1 72 ? -22.030 19.613 -34.033 1.00 28.26 61 GLY A CA 1
ATOM 429 C C . GLY A 1 72 ? -22.669 18.909 -35.223 1.00 28.55 61 GLY A C 1
ATOM 430 O O . GLY A 1 72 ? -22.985 17.720 -35.131 1.00 29.03 61 GLY A O 1
ATOM 431 N N . PRO A 1 73 ? -22.868 19.637 -36.342 1.00 28.15 62 PRO A N 1
ATOM 432 C CA . PRO A 1 73 ? -23.388 19.042 -37.576 1.00 27.34 62 PRO A CA 1
ATOM 433 C C . PRO A 1 73 ? -22.510 17.943 -38.115 1.00 27.04 62 PRO A C 1
ATOM 434 O O . PRO A 1 73 ? -23.024 16.909 -38.538 1.00 29.07 62 PRO A O 1
ATOM 438 N N . ALA A 1 74 ? -21.199 18.174 -38.111 1.00 27.07 63 ALA A N 1
ATOM 439 C CA . ALA A 1 74 ? -20.232 17.197 -38.621 1.00 27.05 63 ALA A CA 1
ATOM 440 C C . ALA A 1 74 ? -20.268 15.922 -37.796 1.00 27.28 63 ALA A C 1
ATOM 441 O O . ALA A 1 74 ? -20.240 14.831 -38.344 1.00 28.99 63 ALA A O 1
ATOM 443 N N . LEU A 1 75 ? -20.361 16.065 -36.480 1.00 28.07 64 LEU A N 1
ATOM 444 C CA . LEU A 1 75 ? -20.509 14.917 -35.604 1.00 28.43 64 LEU A CA 1
ATOM 445 C C . LEU A 1 75 ? -21.749 14.130 -35.973 1.00 28.21 64 LEU A C 1
ATOM 446 O O . LEU A 1 75 ? -21.676 12.933 -36.153 1.00 27.59 64 LEU A O 1
ATOM 451 N N . MET A 1 76 ? -22.874 14.822 -36.095 1.00 29.34 65 MET A N 1
ATOM 452 C CA . MET A 1 76 ? -24.139 14.180 -36.421 1.00 30.32 65 MET A CA 1
ATOM 453 C C . MET A 1 76 ? -24.114 13.490 -37.775 1.00 31.63 65 MET A C 1
ATOM 454 O O . MET A 1 76 ? -24.645 12.387 -37.899 1.00 32.90 65 MET A O 1
ATOM 459 N N . GLU A 1 77 ? -23.479 14.106 -38.767 1.00 31.52 66 GLU A N 1
ATOM 460 C CA . GLU A 1 77 ? -23.330 13.459 -40.059 1.00 33.42 66 GLU A CA 1
ATOM 461 C C . GLU A 1 77 ? -22.557 12.161 -39.959 1.00 32.80 66 GLU A C 1
ATOM 462 O O . GLU A 1 77 ? -22.968 11.156 -40.542 1.00 34.10 66 GLU A O 1
ATOM 468 N N . ALA A 1 78 ? -21.456 12.172 -39.211 1.00 31.65 67 ALA A N 1
ATOM 469 C CA . ALA A 1 78 ? -20.677 10.951 -38.982 1.00 32.01 67 ALA A CA 1
ATOM 470 C C . ALA A 1 78 ? -21.485 9.822 -38.307 1.00 31.76 67 ALA A C 1
ATOM 471 O O . ALA A 1 78 ? -21.321 8.652 -38.667 1.00 31.96 67 ALA A O 1
ATOM 473 N N . ILE A 1 79 ? -22.367 10.178 -37.371 1.00 31.44 68 ILE A N 1
ATOM 474 C CA . ILE A 1 79 ? -23.174 9.186 -36.639 1.00 33.37 68 ILE A CA 1
ATOM 475 C C . ILE A 1 79 ? -24.289 8.662 -37.552 1.00 33.98 68 ILE A C 1
ATOM 476 O O . ILE A 1 79 ? -24.599 7.472 -37.533 1.00 32.93 68 ILE A O 1
ATOM 481 N N . GLN A 1 80 ? -24.899 9.565 -38.323 1.00 35.33 69 GLN A N 1
ATOM 482 C CA . GLN A 1 80 ? -25.948 9.210 -39.287 1.00 35.75 69 GLN A CA 1
ATOM 483 C C . GLN A 1 80 ? -25.433 8.232 -40.332 1.00 35.12 69 GLN A C 1
ATOM 484 O O . GLN A 1 80 ? -26.017 7.172 -40.533 1.00 33.94 69 GLN A O 1
ATOM 490 N N . ASN A 1 81 ? -24.315 8.575 -40.963 1.00 35.86 70 ASN A N 1
ATOM 491 C CA . ASN A 1 81 ? -23.702 7.688 -41.962 1.00 36.71 70 ASN A CA 1
ATOM 492 C C . ASN A 1 81 ? -23.396 6.323 -41.391 1.00 36.85 70 ASN A C 1
ATOM 493 O O . ASN A 1 81 ? -23.600 5.323 -42.068 1.00 38.25 70 ASN A O 1
ATOM 498 N N . GLN A 1 82 ? -22.912 6.304 -40.147 1.00 38.17 71 GLN A N 1
ATOM 499 C CA . GLN A 1 82 ? -22.638 5.066 -39.408 1.00 39.19 71 GLN A CA 1
ATOM 500 C C . GLN A 1 82 ? -23.886 4.197 -39.286 1.00 38.43 71 GLN A C 1
ATOM 501 O O . GLN A 1 82 ? -23.860 3.032 -39.670 1.00 38.88 71 GLN A O 1
ATOM 507 N N . ALA A 1 83 ? -24.964 4.769 -38.753 1.00 37.72 72 ALA A N 1
ATOM 508 C CA . ALA A 1 83 ? -26.240 4.058 -38.618 1.00 37.44 72 ALA A CA 1
ATOM 509 C C . ALA A 1 83 ? -26.746 3.541 -39.962 1.00 38.81 72 ALA A C 1
ATOM 510 O O . ALA A 1 83 ? -27.236 2.415 -40.049 1.00 40.32 72 ALA A O 1
ATOM 512 N N . GLU A 1 84 ? -26.607 4.364 -40.998 1.00 40.00 73 GLU A N 1
ATOM 513 C CA . GLU A 1 84 ? -26.987 3.996 -42.365 1.00 42.36 73 GLU A CA 1
ATOM 514 C C . GLU A 1 84 ? -26.157 2.796 -42.835 1.00 41.54 73 GLU A C 1
ATOM 515 O O . GLU A 1 84 ? -26.700 1.824 -43.362 1.00 40.40 73 GLU A O 1
ATOM 521 N N . HIS A 1 85 ? -24.850 2.863 -42.590 1.00 42.37 74 HIS A N 1
ATOM 522 C CA . HIS A 1 85 ? -23.901 1.786 -42.922 1.00 43.44 74 HIS A CA 1
ATOM 523 C C . HIS A 1 85 ? -24.109 0.479 -42.148 1.00 42.71 74 HIS A C 1
ATOM 524 O O . HIS A 1 85 ? -23.867 -0.597 -42.688 1.00 43.96 74 HIS A O 1
ATOM 531 N N . CYS A 1 86 ? -24.510 0.570 -40.882 1.00 42.84 75 CYS A N 1
ATOM 532 C CA . CYS A 1 86 ? -24.878 -0.619 -40.102 1.00 42.87 75 CYS A CA 1
ATOM 533 C C . CYS A 1 86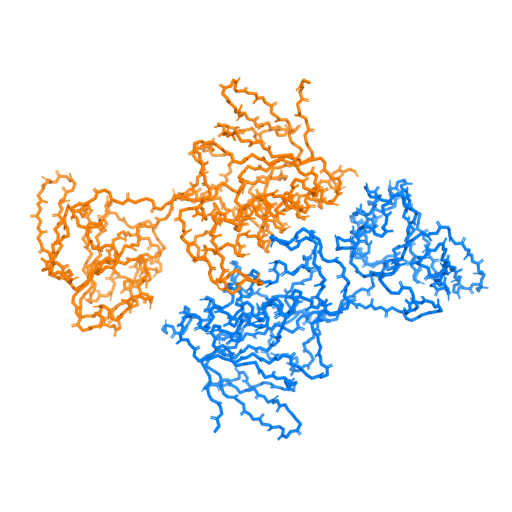 ? -26.181 -1.256 -40.601 1.00 43.96 75 CYS A C 1
ATOM 534 O O . CYS A 1 86 ? -26.467 -2.390 -40.240 1.00 43.86 75 CYS A O 1
ATOM 537 N N . GLY A 1 87 ? -26.963 -0.523 -41.403 1.00 43.84 76 GLY A N 1
ATOM 538 C CA . GLY A 1 87 ? -28.167 -1.041 -42.052 1.00 43.93 76 GLY A CA 1
ATOM 539 C C . GLY A 1 87 ? -29.483 -0.576 -41.447 1.00 44.37 76 GLY A C 1
ATOM 540 O O . GLY A 1 87 ? -30.502 -1.237 -41.632 1.00 44.17 76 GLY A O 1
ATOM 541 N N . ALA A 1 88 ? -29.467 0.543 -40.721 1.00 44.67 77 ALA A N 1
ATOM 542 C CA . ALA A 1 88 ? -30.686 1.139 -40.176 1.00 45.02 77 ALA A CA 1
ATOM 543 C C . ALA A 1 88 ? -31.300 2.035 -41.237 1.00 45.63 77 ALA A C 1
ATOM 544 O O . ALA A 1 88 ? -30.587 2.799 -41.888 1.00 45.44 77 ALA A O 1
ATOM 546 N N . GLU A 1 89 ? -32.618 1.950 -41.402 1.00 46.55 78 GLU A N 1
ATOM 547 C CA . GLU A 1 89 ? -33.332 2.815 -42.338 1.00 46.03 78 GLU A CA 1
ATOM 548 C C . GLU A 1 89 ? -33.601 4.150 -41.655 1.00 46.13 78 GLU A C 1
ATOM 549 O O . GLU A 1 89 ? -34.363 4.217 -40.691 1.00 43.35 78 GLU A O 1
ATOM 555 N N . LEU A 1 90 ? -32.958 5.208 -42.145 1.00 45.52 79 LEU A N 1
ATOM 556 C CA . LEU A 1 90 ? -33.214 6.548 -41.644 1.00 44.75 79 LEU A CA 1
ATOM 557 C C . LEU A 1 90 ? -34.355 7.120 -42.459 1.00 44.75 79 LEU A C 1
ATOM 558 O O . LEU A 1 90 ? -34.249 7.228 -43.683 1.00 43.43 79 LEU A O 1
ATOM 563 N N . LEU A 1 91 ? -35.450 7.444 -41.773 1.00 44.92 80 LEU A N 1
ATOM 564 C CA . LEU A 1 91 ? -36.586 8.116 -42.372 1.00 44.51 80 LEU A CA 1
ATOM 565 C C . LEU A 1 91 ? -36.579 9.544 -41.904 1.00 44.03 80 LEU A C 1
ATOM 566 O O . LEU A 1 91 ? -36.664 9.794 -40.701 1.00 44.31 80 LEU A O 1
ATOM 571 N N . TYR A 1 92 ? -36.497 10.474 -42.850 1.00 44.84 81 TYR A N 1
ATOM 572 C CA . TYR A 1 92 ? -36.631 11.898 -42.557 1.00 45.91 81 TYR A CA 1
ATOM 573 C C . TYR A 1 92 ? -38.106 12.263 -42.591 1.00 47.62 81 TYR A C 1
ATOM 574 O O . TYR A 1 92 ? -38.592 12.793 -43.588 1.00 49.92 81 TYR A O 1
ATOM 583 N N . GLU A 1 93 ? -38.814 11.918 -41.509 1.00 48.82 82 GLU A N 1
ATOM 584 C CA . GLU A 1 93 ? -40.260 12.164 -41.351 1.00 48.17 82 GLU A CA 1
ATOM 585 C C . GLU A 1 93 ? -40.648 12.347 -39.876 1.00 45.99 82 GLU A C 1
ATOM 586 O O . GLU A 1 93 ? -40.105 11.671 -38.999 1.00 44.76 82 GLU A O 1
ATOM 592 N N . ASP A 1 94 ? -41.596 13.248 -39.615 1.00 45.46 83 ASP A N 1
ATOM 593 C CA . ASP A 1 94 ? -42.114 13.468 -38.258 1.00 45.33 83 ASP A CA 1
ATOM 594 C C . ASP A 1 94 ? -43.118 12.379 -37.881 1.00 44.19 83 ASP A C 1
ATOM 595 O O . ASP A 1 94 ? -43.867 11.907 -38.730 1.00 44.60 83 ASP A O 1
ATOM 600 N N . VAL A 1 95 ? -43.144 12.029 -36.595 1.00 41.66 84 VAL A N 1
ATOM 601 C CA . VAL A 1 95 ? -44.099 11.083 -36.019 1.00 40.17 84 VAL A CA 1
ATOM 602 C C . VAL A 1 95 ? -45.147 11.901 -35.265 1.00 38.50 84 VAL A C 1
ATOM 603 O O . VAL A 1 95 ? -44.797 12.688 -34.396 1.00 36.91 84 VAL A O 1
ATOM 607 N N . HIS A 1 96 ? -46.424 11.698 -35.592 1.00 39.83 85 HIS A N 1
ATOM 608 C CA . HIS A 1 96 ? -47.537 12.481 -35.009 1.00 39.45 85 HIS A CA 1
ATOM 609 C C . HIS A 1 96 ? -48.256 11.771 -33.845 1.00 38.94 85 HIS A C 1
ATOM 610 O O . HIS A 1 96 ? -48.795 12.423 -32.941 1.00 38.41 85 HIS A O 1
ATOM 617 N N . SER A 1 97 ? -48.273 10.443 -33.876 1.00 38.75 86 SER A N 1
ATOM 618 C CA . SER A 1 97 ? -48.875 9.655 -32.810 1.00 39.95 86 SER A CA 1
ATOM 619 C C . SER A 1 97 ? -48.357 8.226 -32.835 1.00 40.44 86 SER A C 1
ATOM 620 O O . SER A 1 97 ? -47.770 7.772 -33.829 1.00 39.21 86 SER A O 1
ATOM 623 N N . ILE A 1 98 ? -48.596 7.523 -31.734 1.00 41.15 87 ILE A N 1
ATOM 624 C CA . ILE A 1 98 ? -48.310 6.095 -31.654 1.00 41.33 87 ILE A CA 1
ATOM 625 C C . ILE A 1 98 ? -49.456 5.350 -30.968 1.00 40.45 87 ILE A C 1
ATOM 626 O O . ILE A 1 98 ? -50.143 5.910 -30.114 1.00 37.51 87 ILE A O 1
ATOM 631 N N . ASP A 1 99 ? -49.659 4.097 -31.378 1.00 41.86 88 ASP A N 1
ATOM 632 C CA . ASP A 1 99 ? -50.578 3.177 -30.708 1.00 42.78 88 ASP A CA 1
ATOM 633 C C . ASP A 1 99 ? -49.708 2.261 -29.873 1.00 41.70 88 ASP A C 1
ATOM 634 O O . ASP A 1 99 ? -48.887 1.513 -30.408 1.00 39.29 88 ASP A O 1
ATOM 639 N N . VAL A 1 100 ? -49.888 2.346 -28.561 1.00 43.69 89 VAL A N 1
ATOM 640 C CA . VAL A 1 100 ? -49.139 1.551 -27.612 1.00 47.18 89 VAL A CA 1
ATOM 641 C C . VAL A 1 100 ? -49.992 0.477 -26.887 1.00 51.29 89 VAL A C 1
ATOM 642 O O . VAL A 1 100 ? -49.458 -0.305 -26.089 1.00 53.53 89 VAL A O 1
ATOM 646 N N . SER A 1 101 ? -51.301 0.430 -27.167 1.00 52.41 90 SER A N 1
ATOM 647 C CA . SER A 1 101 ? -52.216 -0.536 -26.531 1.00 52.00 90 SER A CA 1
ATOM 648 C C . SER A 1 101 ? -52.148 -1.949 -27.138 1.00 50.93 90 SER A C 1
ATOM 649 O O . SER A 1 101 ? -52.489 -2.929 -26.476 1.00 51.80 90 SER A O 1
ATOM 652 N N . SER A 1 102 ? -51.725 -2.042 -28.392 1.00 50.00 91 SER A N 1
ATOM 653 C CA . SER A 1 102 ? -51.718 -3.298 -29.123 1.00 51.11 91 SER A CA 1
ATOM 654 C C . SER A 1 102 ? -50.344 -3.565 -29.676 1.00 48.21 91 SER A C 1
ATOM 655 O O . SER A 1 102 ? -49.563 -2.635 -29.867 1.00 49.84 91 SER A O 1
ATOM 658 N N . ARG A 1 103 ? -50.063 -4.833 -29.954 1.00 47.08 92 ARG A N 1
ATOM 659 C CA A ARG A 1 103 ? -48.810 -5.229 -30.586 0.50 47.59 92 ARG A CA 1
ATOM 660 C CA B ARG A 1 103 ? -48.816 -5.197 -30.614 0.50 47.82 92 ARG A CA 1
ATOM 661 C C . ARG A 1 103 ? -49.069 -5.986 -31.903 1.00 47.80 92 ARG A C 1
ATOM 662 O O . ARG A 1 103 ? -49.962 -6.828 -31.954 1.00 48.69 92 ARG A O 1
ATOM 677 N N . PRO A 1 104 ? -48.313 -5.693 -32.976 1.00 47.31 93 PRO A N 1
ATOM 678 C CA . PRO A 1 104 ? -47.232 -4.695 -33.024 1.00 47.39 93 PRO A CA 1
ATOM 679 C C . PRO A 1 104 ? -47.685 -3.246 -32.800 1.00 46.53 93 PRO A C 1
ATOM 680 O O . PRO A 1 104 ? -48.835 -2.896 -33.081 1.00 47.15 93 PRO A O 1
ATOM 684 N N . PHE A 1 105 ? -46.782 -2.449 -32.235 1.00 45.54 94 PHE A N 1
ATOM 685 C CA . PHE A 1 105 ? -47.021 -1.032 -31.981 1.00 43.56 94 PHE A CA 1
ATOM 686 C C . PHE A 1 105 ? -47.114 -0.341 -33.328 1.00 42.75 94 PHE A C 1
ATOM 687 O O . PHE A 1 105 ? -46.426 -0.749 -34.262 1.00 41.59 94 PHE A O 1
ATOM 695 N N . LYS A 1 106 ? -47.939 0.702 -33.430 1.00 43.92 95 LYS A N 1
ATOM 696 C CA . LYS A 1 106 ? -48.094 1.456 -34.688 1.00 44.76 95 LYS A CA 1
ATOM 697 C C . LYS A 1 106 ? -47.519 2.869 -34.550 1.00 42.80 95 LYS A C 1
ATOM 698 O O . LYS A 1 106 ? -47.795 3.535 -33.557 1.00 43.27 95 LYS A O 1
ATOM 704 N N . ILE A 1 107 ? -46.737 3.312 -35.540 1.00 41.31 96 ILE A N 1
ATOM 705 C CA . ILE A 1 107 ? -46.193 4.678 -35.590 1.00 42.61 96 ILE A CA 1
ATOM 706 C C . ILE A 1 107 ? -46.840 5.422 -36.748 1.00 40.98 96 ILE A C 1
ATOM 707 O O . ILE A 1 107 ? -46.656 5.023 -37.904 1.00 38.83 96 ILE A O 1
ATOM 712 N N . VAL A 1 108 ? -47.573 6.497 -36.452 1.00 41.56 97 VAL A N 1
ATOM 713 C CA . VAL A 1 108 ? -48.177 7.335 -37.503 1.00 44.64 97 VAL A CA 1
ATOM 714 C C . VAL A 1 108 ? -47.253 8.512 -37.810 1.00 45.06 97 VAL A C 1
ATOM 715 O O . VAL A 1 108 ? -47.003 9.354 -36.934 1.00 45.34 97 VAL A O 1
ATOM 719 N N . HIS A 1 109 ? -46.786 8.572 -39.060 1.00 45.03 98 HIS A N 1
ATOM 720 C CA . HIS A 1 109 ? -45.747 9.516 -39.485 1.00 47.05 98 HIS A CA 1
ATOM 721 C C . HIS A 1 109 ? -45.935 10.064 -40.907 1.00 50.22 98 HIS A C 1
ATOM 722 O O . HIS A 1 109 ? -46.638 9.477 -41.738 1.00 53.85 98 HIS A O 1
ATOM 729 N N . GLY A 1 110 ? -45.267 11.181 -41.184 1.00 52.41 99 GLY A N 1
ATOM 730 C CA . GLY A 1 110 ? -45.247 11.769 -42.523 1.00 52.78 99 GLY A CA 1
ATOM 731 C C . GLY A 1 110 ? -46.453 12.644 -42.783 1.00 52.30 99 GLY A C 1
ATOM 732 O O . GLY A 1 110 ? -47.369 12.720 -41.961 1.00 51.02 99 GLY A O 1
ATOM 733 N N . TYR A 1 111 ? -46.441 13.312 -43.931 1.00 54.94 100 TYR A N 1
ATOM 734 C CA . TYR A 1 111 ? -47.545 14.195 -44.327 1.00 58.84 100 TYR A CA 1
ATOM 735 C C . TYR A 1 111 ? -48.754 13.449 -44.905 1.00 60.93 100 TYR A C 1
ATOM 736 O O . TYR A 1 111 ? -49.855 13.996 -44.916 1.00 61.96 100 TYR A O 1
ATOM 745 N N . GLU A 1 112 ? -48.551 12.209 -45.357 1.00 61.58 101 GLU A N 1
ATOM 746 C CA . GLU A 1 112 ? -49.642 11.355 -45.839 1.00 61.06 101 GLU A CA 1
ATOM 747 C C . GLU A 1 112 ? -50.185 10.401 -44.765 1.00 59.31 101 GLU A C 1
ATOM 748 O O . GLU A 1 112 ? -50.966 9.504 -45.086 1.00 60.35 101 GLU A O 1
ATOM 754 N N . ASN A 1 113 ? -49.788 10.602 -43.503 1.00 56.07 102 ASN A N 1
ATOM 755 C CA . ASN A 1 113 ? -50.154 9.715 -42.397 1.00 53.56 102 ASN A CA 1
ATOM 756 C C . ASN A 1 113 ? -50.021 8.232 -42.753 1.00 51.50 102 ASN A C 1
ATOM 757 O O . ASN A 1 113 ? -50.968 7.453 -42.651 1.00 52.51 102 ASN A O 1
ATOM 762 N N . GLU A 1 114 ? -48.824 7.871 -43.203 1.00 48.14 103 GLU A N 1
ATOM 763 C CA . GLU A 1 114 ? -48.419 6.478 -43.309 1.00 45.43 103 GLU A CA 1
ATOM 764 C C . GLU A 1 114 ? -48.339 5.882 -41.898 1.00 46.60 103 GLU A C 1
ATOM 765 O O . GLU A 1 114 ? -48.050 6.592 -40.932 1.00 45.70 103 GLU A O 1
ATOM 771 N N . THR A 1 115 ? -48.610 4.582 -41.787 1.00 47.85 104 THR A N 1
ATOM 772 C CA . THR A 1 115 ? -48.431 3.851 -40.533 1.00 47.62 104 THR A CA 1
ATOM 773 C C . THR A 1 115 ? -47.289 2.859 -40.718 1.00 47.61 104 THR A C 1
ATOM 774 O O . THR A 1 115 ? -47.142 2.261 -41.786 1.00 46.07 104 THR A O 1
ATOM 778 N N . THR A 1 116 ? -46.465 2.730 -39.679 1.00 48.01 105 THR A N 1
ATOM 779 C CA . THR A 1 116 ? -45.427 1.700 -39.606 1.00 46.77 105 THR A CA 1
ATOM 780 C C . THR A 1 116 ? -45.697 0.853 -38.360 1.00 46.26 105 THR A C 1
ATOM 781 O O . THR A 1 116 ? -46.121 1.380 -37.330 1.00 44.61 105 THR A O 1
ATOM 785 N N . LEU A 1 117 ? -45.468 -0.456 -38.475 1.00 45.70 106 LEU A N 1
ATOM 786 C CA . LEU A 1 117 ? -45.634 -1.380 -37.357 1.00 45.69 106 LEU A CA 1
ATOM 787 C C . LEU A 1 117 ? -44.263 -1.733 -36.787 1.00 43.47 106 LEU A C 1
ATOM 788 O O . LEU A 1 117 ? -43.319 -1.954 -37.540 1.00 44.67 106 LEU A O 1
ATOM 793 N N . ALA A 1 118 ? -44.150 -1.753 -35.462 1.00 41.77 107 ALA A N 1
ATOM 794 C CA . ALA A 1 118 ? -42.884 -2.075 -34.792 1.00 41.12 107 ALA A CA 1
ATOM 795 C C . ALA A 1 118 ? -43.134 -3.030 -33.648 1.00 39.91 107 ALA A C 1
ATOM 796 O O . ALA A 1 118 ? -44.073 -2.834 -32.862 1.00 39.12 107 ALA A O 1
ATOM 798 N N . ASP A 1 119 ? -42.295 -4.059 -33.556 1.00 38.75 108 ASP A N 1
ATOM 799 C CA . ASP A 1 119 ? -42.410 -5.045 -32.485 1.00 39.32 108 ASP A CA 1
ATOM 800 C C . ASP A 1 119 ? -41.917 -4.472 -31.163 1.00 39.48 108 ASP A C 1
ATOM 801 O O . ASP A 1 119 ? -42.493 -4.759 -30.117 1.00 39.92 108 ASP A O 1
ATOM 806 N N . ALA A 1 120 ? -40.865 -3.658 -31.215 1.00 41.63 109 ALA A N 1
ATOM 807 C CA . ALA A 1 120 ? -40.425 -2.872 -30.055 1.00 43.55 109 ALA A CA 1
ATOM 808 C C . ALA A 1 120 ? -40.303 -1.390 -30.417 1.00 42.64 109 ALA A C 1
ATOM 809 O O . ALA A 1 120 ? -40.032 -1.053 -31.569 1.00 39.68 109 ALA A O 1
ATOM 811 N N . LEU A 1 121 ? -40.490 -0.523 -29.416 1.00 43.71 110 LEU A N 1
ATOM 812 C CA . LEU A 1 121 ? -40.357 0.940 -29.572 1.00 43.50 110 LEU A CA 1
ATOM 813 C C . LEU A 1 121 ? -39.240 1.555 -28.722 1.00 40.60 110 LEU A C 1
ATOM 814 O O . LEU A 1 121 ? -39.038 1.162 -27.567 1.00 39.26 110 LEU A O 1
ATOM 819 N N . ILE A 1 122 ? -38.541 2.533 -29.306 1.00 36.03 111 ILE A N 1
ATOM 820 C CA . ILE A 1 122 ? -37.537 3.316 -28.599 1.00 33.10 111 ILE A CA 1
ATOM 821 C C . ILE A 1 122 ? -37.786 4.818 -28.830 1.00 30.42 111 ILE A C 1
ATOM 822 O O . ILE A 1 122 ? -37.636 5.319 -29.945 1.00 29.37 111 ILE A O 1
ATOM 827 N N . ILE A 1 123 ? -38.149 5.532 -27.768 1.00 28.06 112 ILE A N 1
ATOM 828 C CA . ILE A 1 123 ? -38.426 6.965 -27.863 1.00 27.60 112 ILE A CA 1
ATOM 829 C C . ILE A 1 123 ? -37.158 7.751 -27.523 1.00 27.48 112 ILE A C 1
ATOM 830 O O . ILE A 1 123 ? -36.585 7.584 -26.438 1.00 27.06 112 ILE A O 1
ATOM 835 N N . ALA A 1 124 ? -36.734 8.621 -28.432 1.00 26.75 113 ALA A N 1
ATOM 836 C CA . ALA A 1 124 ? -35.533 9.416 -28.215 1.00 27.35 113 ALA A CA 1
ATOM 837 C C . ALA A 1 124 ? -35.649 10.771 -28.889 1.00 27.41 113 ALA A C 1
ATOM 838 O O . ALA A 1 124 ? -34.777 11.169 -29.668 1.00 26.79 113 ALA A O 1
ATOM 840 N N . THR A 1 125 ? -36.718 11.488 -28.557 1.00 26.86 114 THR A N 1
ATOM 841 C CA . THR A 1 125 ? -37.011 12.769 -29.196 1.00 27.67 114 THR A CA 1
ATOM 842 C C . THR A 1 125 ? -36.288 13.985 -28.586 1.00 28.35 114 THR A C 1
ATOM 843 O O . THR A 1 125 ? -36.437 15.117 -29.074 1.00 27.88 114 THR A O 1
ATOM 847 N N . GLY A 1 126 ? -35.483 13.754 -27.546 1.00 28.28 115 GLY A N 1
ATOM 848 C CA . GLY A 1 126 ? -34.708 14.806 -26.920 1.00 27.79 115 GLY A CA 1
ATOM 849 C C . GLY A 1 126 ? -35.537 15.816 -26.149 1.00 28.15 115 GLY A C 1
ATOM 850 O O . GLY A 1 126 ? -36.728 15.617 -25.883 1.00 26.42 115 GLY A O 1
ATOM 851 N N . ALA A 1 127 ? -34.865 16.898 -25.775 1.00 29.82 116 ALA A N 1
ATOM 852 C CA . ALA A 1 127 ? -35.468 17.995 -25.046 1.00 30.79 116 ALA A CA 1
ATOM 853 C C . ALA A 1 127 ? -34.778 19.288 -25.453 1.00 32.22 116 ALA A C 1
ATOM 854 O O . ALA A 1 127 ? -33.558 19.417 -25.319 1.00 34.83 116 ALA A O 1
ATOM 856 N N . THR A 1 128 ? -35.567 20.239 -25.946 1.00 32.74 117 THR A N 1
ATOM 857 C CA . THR A 1 128 ? -35.071 21.539 -26.396 1.00 32.06 117 THR A CA 1
ATOM 858 C C . THR A 1 128 ? -34.839 22.523 -25.244 1.00 31.69 117 THR A C 1
ATOM 859 O O . THR A 1 128 ? -35.745 22.787 -24.459 1.00 31.63 117 THR A O 1
ATOM 863 N N . ALA A 1 129 ? -33.639 23.087 -25.167 1.00 31.97 118 ALA A N 1
ATOM 864 C CA . ALA A 1 129 ? -33.368 24.213 -24.277 1.00 31.58 118 ALA A CA 1
ATOM 865 C C . ALA A 1 129 ? -34.064 25.466 -24.806 1.00 32.49 118 ALA A C 1
ATOM 866 O O . ALA A 1 129 ? -33.987 25.767 -25.991 1.00 32.30 118 ALA A O 1
ATOM 868 N N . ARG A 1 130 ? -34.754 26.179 -23.926 1.00 35.34 119 ARG A N 1
ATOM 869 C CA . ARG A 1 130 ? -35.452 27.407 -24.297 1.00 37.91 119 ARG A CA 1
ATOM 870 C C . ARG A 1 130 ? -34.475 28.564 -24.498 1.00 38.57 119 ARG A C 1
ATOM 871 O O . ARG A 1 130 ? -33.628 28.825 -23.639 1.00 38.90 119 ARG A O 1
ATOM 879 N N . ARG A 1 131 ? -34.629 29.264 -25.620 1.00 37.02 120 ARG A N 1
ATOM 880 C CA . ARG A 1 131 ? -33.962 30.534 -25.872 1.00 36.18 120 ARG A CA 1
ATOM 881 C C . ARG A 1 131 ? -35.031 31.606 -25.870 1.00 35.82 120 ARG A C 1
ATOM 882 O O . ARG A 1 131 ? -36.078 31.408 -26.474 1.00 35.42 120 ARG A O 1
ATOM 890 N N . LEU A 1 132 ? -34.777 32.728 -25.195 1.00 36.31 121 LEU A N 1
ATOM 891 C CA . LEU A 1 132 ? -35.708 33.871 -25.199 1.00 36.31 121 LEU A CA 1
ATOM 892 C C . LEU A 1 132 ? -35.250 34.918 -26.180 1.00 35.17 121 LEU A C 1
ATOM 893 O O . LEU A 1 132 ? -34.075 35.247 -26.219 1.00 38.66 121 LEU A O 1
ATOM 898 N N . ASP A 1 133 ? -36.184 35.458 -26.947 1.00 33.24 122 ASP A N 1
ATOM 899 C CA . ASP A 1 133 ? -35.865 36.447 -27.960 1.00 33.41 122 ASP A CA 1
ATOM 900 C C . ASP A 1 133 ? -35.605 37.821 -27.338 1.00 34.69 122 ASP A C 1
ATOM 901 O O . ASP A 1 133 ? -36.298 38.238 -26.421 1.00 36.78 122 ASP A O 1
ATOM 906 N N . CYS A 1 134 ? -34.593 38.503 -27.853 1.00 37.09 123 CYS A N 1
ATOM 907 C CA . CYS A 1 134 ? -34.328 39.907 -27.557 1.00 39.66 123 CYS A CA 1
ATOM 908 C C . CYS A 1 134 ? -33.335 40.409 -28.600 1.00 40.93 123 CYS A C 1
ATOM 909 O O . CYS A 1 134 ? -32.813 39.630 -29.403 1.00 39.86 123 CYS A O 1
ATOM 912 N N . LYS A 1 135 ? -33.067 41.707 -28.569 1.00 44.03 124 LYS A N 1
ATOM 913 C CA . LYS A 1 135 ? -32.149 42.343 -29.514 1.00 45.80 124 LYS A CA 1
ATOM 914 C C . LYS A 1 135 ? -30.736 41.746 -29.447 1.00 43.81 124 LYS A C 1
ATOM 915 O O . LYS A 1 135 ? -30.080 41.800 -28.411 1.00 42.99 124 LYS A O 1
ATOM 921 N N . GLY A 1 136 ? -30.289 41.164 -30.555 1.00 43.07 125 GLY A N 1
ATOM 922 C CA . GLY A 1 136 ? -28.927 40.649 -30.671 1.00 43.32 125 GLY A CA 1
ATOM 923 C C . GLY A 1 136 ? -28.733 39.210 -30.231 1.00 43.14 125 GLY A C 1
ATOM 924 O O . GLY A 1 136 ? -27.622 38.690 -30.338 1.00 42.43 125 GLY A O 1
ATOM 925 N N . GLU A 1 137 ? -29.801 38.559 -29.759 1.00 42.57 126 GLU A N 1
ATOM 926 C CA . GLU A 1 137 ? -29.737 37.166 -29.306 1.00 41.46 126 GLU A CA 1
ATOM 927 C C . GLU A 1 137 ? -29.322 36.248 -30.444 1.00 41.62 126 GLU A C 1
ATOM 928 O O . GLU A 1 137 ? -28.364 35.481 -30.323 1.00 41.00 126 GLU A O 1
ATOM 934 N N . LYS A 1 138 ? -30.056 36.336 -31.545 1.00 42.80 127 LYS A N 1
ATOM 935 C CA . LYS A 1 138 ? -29.790 35.509 -32.714 1.00 43.71 127 LYS A CA 1
ATOM 936 C C . LYS A 1 138 ? -28.516 35.951 -33.431 1.00 42.49 127 LYS A C 1
ATOM 937 O O . LYS A 1 138 ? -27.791 35.122 -33.978 1.00 41.32 127 LYS A O 1
ATOM 943 N N . GLU A 1 139 ? -28.235 37.251 -33.400 1.00 42.41 128 GLU A N 1
ATOM 944 C CA . GLU A 1 139 ? -27.006 37.797 -33.973 1.00 43.46 128 GLU A CA 1
ATOM 945 C C . GLU A 1 139 ? -25.788 37.084 -33.379 1.00 42.29 128 GLU A C 1
ATOM 946 O O . GLU A 1 139 ? -24.938 36.572 -34.125 1.00 39.78 128 GLU A O 1
ATOM 952 N N . TYR A 1 140 ? -25.750 37.018 -32.043 1.00 40.66 129 TYR A N 1
ATOM 953 C CA . TYR A 1 140 ? -24.608 36.474 -31.298 1.00 40.17 129 TYR A CA 1
ATOM 954 C C . TYR A 1 140 ? -24.771 35.026 -30.797 1.00 38.57 129 TYR A C 1
ATOM 955 O O . TYR A 1 140 ? -23.999 34.570 -29.956 1.00 38.06 129 TYR A O 1
ATOM 964 N N . TRP A 1 141 ? -25.734 34.287 -31.343 1.00 37.88 130 TRP A N 1
ATOM 965 C CA . TRP A 1 141 ? -25.869 32.866 -31.039 1.00 37.74 130 TRP A CA 1
ATOM 966 C C . TRP A 1 141 ? -24.565 32.166 -31.380 1.00 38.38 130 TRP A C 1
ATOM 967 O O . TRP A 1 141 ? -24.009 32.383 -32.454 1.00 41.72 130 TRP A O 1
ATOM 978 N N . GLN A 1 142 ? -24.071 31.364 -30.439 1.00 37.87 131 GLN A N 1
ATOM 979 C CA . GLN A 1 142 ? -22.752 30.725 -30.532 1.00 37.36 131 GLN A CA 1
ATOM 980 C C . GLN A 1 142 ? -21.573 31.695 -30.767 1.00 37.00 131 GLN A C 1
ATOM 981 O O . GLN A 1 142 ? -20.523 31.280 -31.251 1.00 36.80 131 GLN A O 1
ATOM 987 N N . LYS A 1 143 ? -21.752 32.968 -30.396 1.00 36.38 132 LYS A N 1
ATOM 988 C CA . LYS A 1 143 ? -20.676 33.959 -30.360 1.00 37.22 132 LYS A CA 1
ATOM 989 C C . LYS A 1 143 ? -20.673 34.641 -28.986 1.00 34.58 132 LYS A C 1
ATOM 990 O O . LYS A 1 143 ? -20.441 35.850 -28.884 1.00 33.59 132 LYS A O 1
ATOM 996 N N . GLY A 1 144 ? -20.897 33.846 -27.936 1.00 31.69 133 GLY A N 1
ATOM 997 C CA . GLY A 1 144 ? -21.112 34.343 -26.580 1.00 30.76 133 GLY A CA 1
ATOM 998 C C . GLY A 1 144 ? -22.506 34.081 -26.015 1.00 30.36 133 GLY A C 1
ATOM 999 O O . GLY A 1 144 ? -22.718 34.251 -24.815 1.00 29.64 133 GLY A O 1
ATOM 1000 N N . VAL A 1 145 ? -23.459 33.683 -26.862 1.00 30.00 134 VAL A N 1
ATOM 1001 C CA . VAL A 1 145 ? -24.812 33.326 -26.412 1.00 30.83 134 VAL A CA 1
ATOM 1002 C C . VAL A 1 145 ? -24.978 31.809 -26.534 1.00 30.61 134 VAL A C 1
ATOM 1003 O O . VAL A 1 145 ? -24.612 31.222 -27.554 1.00 28.52 134 VAL A O 1
ATOM 1007 N N . SER A 1 146 ? -25.531 31.194 -25.489 1.00 31.13 135 SER A N 1
ATOM 1008 C CA . SER A 1 146 ? -25.618 29.736 -25.383 1.00 32.66 135 SER A CA 1
ATOM 1009 C C . SER A 1 146 ? -26.683 29.314 -24.374 1.00 33.02 135 SER A C 1
ATOM 1010 O O . SER A 1 146 ? -27.205 30.139 -23.631 1.00 31.46 135 SER A O 1
ATOM 1013 N N . ALA A 1 147 ? -27.004 28.023 -24.369 1.00 34.35 136 ALA A N 1
ATOM 1014 C CA . ALA A 1 147 ? -27.951 27.458 -23.404 1.00 35.54 136 ALA A CA 1
ATOM 1015 C C . ALA A 1 147 ? -27.394 26.307 -22.547 1.00 35.85 136 ALA A C 1
ATOM 1016 O O . ALA A 1 147 ? -28.121 25.757 -21.711 1.00 37.65 136 ALA A O 1
ATOM 1018 N N . CYS A 1 148 ? -26.118 25.960 -22.726 1.00 36.00 137 CYS A N 1
ATOM 1019 C CA . CYS A 1 148 ? -25.473 24.905 -21.936 1.00 36.17 137 CYS A CA 1
ATOM 1020 C C . CYS A 1 148 ? -24.098 25.384 -21.496 1.00 35.47 137 CYS A C 1
ATOM 1021 O O . CYS A 1 148 ? -23.200 25.541 -22.327 1.00 37.48 137 CYS A O 1
ATOM 1024 N N . ALA A 1 149 ? -23.946 25.622 -20.196 1.00 34.56 138 ALA A N 1
ATOM 1025 C CA . ALA A 1 149 ? -22.700 26.143 -19.617 1.00 34.38 138 ALA A CA 1
ATOM 1026 C C . ALA A 1 149 ? -21.599 25.096 -19.629 1.00 34.47 138 ALA A C 1
ATOM 1027 O O . ALA A 1 149 ? -20.438 25.414 -19.890 1.00 32.80 138 ALA A O 1
ATOM 1029 N N . VAL A 1 150 ? -21.979 23.849 -19.343 1.00 35.52 139 VAL A N 1
ATOM 1030 C CA . VAL A 1 150 ? -21.057 22.699 -19.392 1.00 35.59 139 VAL A CA 1
ATOM 1031 C C . VAL A 1 150 ? -20.486 22.516 -20.807 1.00 34.69 139 VAL A C 1
ATOM 1032 O O . VAL A 1 150 ? -19.306 22.222 -20.989 1.00 33.84 139 VAL A O 1
ATOM 1036 N N . CYS A 1 151 ? -21.346 22.708 -21.794 1.00 33.67 140 CYS A N 1
ATOM 1037 C CA . CYS A 1 151 ? -21.006 22.497 -23.182 1.00 35.08 140 CYS A CA 1
ATOM 1038 C C . CYS A 1 151 ? -20.188 23.627 -23.810 1.00 34.54 140 CYS A C 1
ATOM 1039 O O . CYS A 1 151 ? -19.288 23.369 -24.602 1.00 32.95 140 CYS A O 1
ATOM 1042 N N . ASP A 1 152 ? -20.532 24.872 -23.478 1.00 34.89 141 ASP A N 1
ATOM 1043 C CA . ASP A 1 152 ? -19.944 26.060 -24.107 1.00 35.07 141 ASP A CA 1
ATOM 1044 C C . ASP A 1 152 ? -19.183 26.970 -23.127 1.00 35.21 141 ASP A C 1
ATOM 1045 O O . ASP A 1 152 ? -19.132 28.194 -23.319 1.00 35.05 141 ASP A O 1
ATOM 1050 N N . SER A 1 153 ? -18.553 26.374 -22.110 1.00 34.69 142 SER A N 1
ATOM 1051 C CA . SER A 1 153 ? -17.739 27.130 -21.144 1.00 34.17 142 SER A CA 1
ATOM 1052 C C . SER A 1 153 ? -16.557 27.909 -21.759 1.00 34.55 142 SER A C 1
ATOM 1053 O O . SER A 1 153 ? -16.061 28.846 -21.131 1.00 35.84 142 SER A O 1
ATOM 1056 N N . ALA A 1 154 ? -16.125 27.544 -22.970 1.00 33.65 143 ALA A N 1
ATOM 1057 C CA . ALA A 1 154 ? -15.117 28.316 -23.724 1.00 33.12 143 ALA A CA 1
ATOM 1058 C C . ALA A 1 154 ? -15.489 29.786 -23.995 1.00 32.33 143 ALA A C 1
ATOM 1059 O O . ALA A 1 154 ? -14.608 30.635 -24.129 1.00 31.23 143 ALA A O 1
ATOM 1061 N N . MET A 1 155 ? -16.785 30.078 -24.076 1.00 32.16 144 MET A N 1
ATOM 1062 C CA . MET A 1 155 ? -17.266 31.449 -24.263 1.00 32.73 144 MET A CA 1
ATOM 1063 C C . MET A 1 155 ? -17.125 32.277 -22.974 1.00 33.55 144 MET A C 1
ATOM 1064 O O . MET A 1 155 ? -17.029 33.505 -23.038 1.00 32.23 144 MET A O 1
ATOM 1069 N N . ALA A 1 156 ? -17.118 31.598 -21.819 1.00 34.18 145 ALA A N 1
ATOM 1070 C CA . ALA A 1 156 ? -17.106 32.235 -20.494 1.00 35.54 145 ALA A CA 1
ATOM 1071 C C . ALA A 1 156 ? -15.722 32.484 -19.893 1.00 36.30 145 ALA A C 1
ATOM 1072 O O . ALA A 1 156 ? -15.596 33.283 -18.962 1.00 36.24 145 ALA A O 1
ATOM 1074 N N . THR A 1 157 ? -14.698 31.803 -20.395 1.00 36.64 146 THR A N 1
ATOM 1075 C CA . THR A 1 157 ? -13.405 31.764 -19.711 1.00 38.42 146 THR A CA 1
ATOM 1076 C C . THR A 1 157 ? -12.764 33.145 -19.553 1.00 38.45 146 THR A C 1
ATOM 1077 O O . THR A 1 157 ? -12.492 33.823 -20.546 1.00 40.20 146 THR A O 1
ATOM 1081 N N . GLY A 1 158 ? -12.533 33.544 -18.302 1.00 36.77 147 GLY A N 1
ATOM 1082 C CA . GLY A 1 158 ? -11.855 34.798 -17.986 1.00 36.32 147 GLY A CA 1
ATOM 1083 C C . GLY A 1 158 ? -12.697 36.049 -18.186 1.00 35.55 147 GLY A C 1
ATOM 1084 O O . GLY A 1 158 ? -12.164 37.158 -18.212 1.00 35.95 147 GLY A O 1
ATOM 1085 N N . LYS A 1 159 ? -14.010 35.869 -18.304 1.00 34.40 148 LYS A N 1
ATOM 1086 C CA . LYS A 1 159 ? -14.940 36.947 -18.607 1.00 32.60 148 LYS A CA 1
ATOM 1087 C C . LYS A 1 159 ? -16.034 36.964 -17.561 1.00 32.14 148 LYS A C 1
ATOM 1088 O O . LYS A 1 159 ? -16.169 36.021 -16.787 1.00 32.17 148 LYS A O 1
ATOM 1094 N N . GLU A 1 160 ? -16.785 38.057 -17.516 1.00 31.57 149 GLU A N 1
ATOM 1095 C CA . GLU A 1 160 ? -17.998 38.114 -16.727 1.00 31.37 149 GLU A CA 1
ATOM 1096 C C . GLU A 1 160 ? -19.066 37.576 -17.646 1.00 29.70 149 GLU A C 1
ATOM 1097 O O . GLU A 1 160 ? -19.018 37.810 -18.846 1.00 28.82 149 GLU A O 1
ATOM 1103 N N . VAL A 1 161 ? -20.010 36.830 -17.098 1.00 28.79 150 VAL A N 1
ATOM 1104 C CA . VAL A 1 161 ? -21.080 36.268 -17.896 1.00 29.04 150 VAL A CA 1
ATOM 1105 C C . VAL A 1 161 ? -22.411 36.443 -17.202 1.00 28.72 150 VAL A C 1
ATOM 1106 O O . VAL A 1 161 ? -22.465 36.738 -16.016 1.00 29.06 150 VAL A O 1
ATOM 1110 N N . VAL A 1 162 ? -23.476 36.250 -17.965 1.00 29.32 151 VAL A N 1
ATOM 1111 C CA . VAL A 1 162 ? -24.830 36.266 -17.451 1.00 29.87 151 VAL A CA 1
ATOM 1112 C C . VAL A 1 162 ? -25.415 34.869 -17.559 1.00 29.47 151 VAL A C 1
ATOM 1113 O O . VAL A 1 162 ? -25.216 34.184 -18.560 1.00 30.92 151 VAL A O 1
ATOM 1117 N N . VAL A 1 163 ? -26.124 34.454 -16.518 1.00 28.70 152 VAL A N 1
ATOM 1118 C CA . VAL A 1 163 ? -26.988 33.282 -16.544 1.00 28.54 152 VAL A CA 1
ATOM 1119 C C . VAL A 1 163 ? -28.404 33.812 -16.363 1.00 28.78 152 VAL A C 1
ATOM 1120 O O . VAL A 1 163 ? -28.641 34.590 -15.455 1.00 29.78 152 VAL A O 1
ATOM 1124 N N . VAL A 1 164 ? -29.332 33.414 -17.230 1.00 29.46 153 VAL A N 1
ATOM 1125 C CA . VAL A 1 164 ? -30.735 33.828 -17.119 1.00 29.92 153 VAL A CA 1
ATOM 1126 C C . VAL A 1 164 ? -31.561 32.655 -16.628 1.00 31.06 153 VAL A C 1
ATOM 1127 O O . VAL A 1 164 ? -31.404 31.534 -17.132 1.00 30.73 153 VAL A O 1
ATOM 1131 N N . GLY A 1 165 ? -32.445 32.926 -15.663 1.00 31.35 154 GLY A N 1
ATOM 1132 C CA . GLY A 1 165 ? -33.326 31.918 -15.082 1.00 31.64 154 GLY A CA 1
ATOM 1133 C C . GLY A 1 165 ? -33.263 31.898 -13.575 1.00 32.10 154 GLY A C 1
ATOM 1134 O O . GLY A 1 165 ? -32.293 32.370 -12.994 1.00 33.97 154 GLY A O 1
ATOM 1135 N N . GLY A 1 166 ? -34.311 31.341 -12.958 1.00 33.36 155 GLY A N 1
ATOM 1136 C CA . GLY A 1 166 ? -34.433 31.204 -11.501 1.00 33.64 155 GLY A CA 1
ATOM 1137 C C . GLY A 1 166 ? -34.728 29.798 -10.977 1.00 34.11 155 GLY A C 1
ATOM 1138 O O . GLY A 1 166 ? -35.187 29.657 -9.852 1.00 35.54 155 GLY A O 1
ATOM 1139 N N . GLY A 1 167 ? -34.470 28.763 -11.774 1.00 34.83 156 GLY A N 1
ATOM 1140 C CA . GLY A 1 167 ? -34.730 27.377 -11.375 1.00 35.23 156 GLY A CA 1
ATOM 1141 C C . GLY A 1 167 ? -33.493 26.719 -10.796 1.00 36.45 156 GLY A C 1
ATOM 1142 O O . GLY A 1 167 ? -32.496 27.391 -10.518 1.00 37.13 156 GLY A O 1
ATOM 1143 N N . ASP A 1 168 ? -33.565 25.402 -10.599 1.00 37.12 157 ASP A N 1
ATOM 1144 C CA . ASP A 1 168 ? -32.393 24.609 -10.188 1.00 37.88 157 ASP A CA 1
ATOM 1145 C C . ASP A 1 168 ? -31.277 24.619 -11.250 1.00 36.84 157 ASP A C 1
ATOM 1146 O O . ASP A 1 168 ? -30.100 24.718 -10.907 1.00 36.02 157 ASP A O 1
ATOM 1151 N N . VAL A 1 169 ? -31.654 24.523 -12.524 1.00 35.76 158 VAL A N 1
ATOM 1152 C CA . VAL A 1 169 ? -30.685 24.504 -13.630 1.00 35.23 158 VAL A CA 1
ATOM 1153 C C . VAL A 1 169 ? -29.873 25.805 -13.700 1.00 33.59 158 VAL A C 1
ATOM 1154 O O . VAL A 1 169 ? -28.647 25.765 -13.801 1.00 31.56 158 VAL A O 1
ATOM 1158 N N . ALA A 1 170 ? -30.554 26.944 -13.617 1.00 32.85 159 ALA A N 1
ATOM 1159 C CA . ALA A 1 170 ? -29.876 28.244 -13.543 1.00 32.88 159 ALA A CA 1
ATOM 1160 C C . ALA A 1 170 ? -28.907 28.335 -12.355 1.00 33.54 159 ALA A C 1
ATOM 1161 O O . ALA A 1 170 ? -27.823 28.910 -12.475 1.00 33.78 159 ALA A O 1
ATOM 1163 N N . CYS A 1 171 ? -29.296 27.766 -11.219 1.00 33.48 160 CYS A N 1
ATOM 1164 C CA . CYS A 1 171 ? -28.428 27.744 -10.041 1.00 34.80 160 CYS A CA 1
ATOM 1165 C C . CYS A 1 171 ? -27.197 26.863 -10.234 1.00 35.42 160 CYS A C 1
ATOM 1166 O O . CYS A 1 171 ? -26.102 27.248 -9.832 1.00 35.72 160 CYS A O 1
ATOM 1169 N N . GLU A 1 172 ? -27.388 25.688 -10.838 1.00 36.61 161 GLU A N 1
ATOM 1170 C CA . GLU A 1 172 ? -26.287 24.773 -11.178 1.00 37.06 161 GLU A CA 1
ATOM 1171 C C . GLU A 1 172 ? -25.344 25.367 -12.218 1.00 35.95 161 GLU A C 1
ATOM 1172 O O . GLU A 1 172 ? -24.126 25.318 -12.055 1.00 35.30 161 GLU A O 1
ATOM 1178 N N . GLU A 1 173 ? -25.915 25.923 -13.283 1.00 34.86 162 GLU A N 1
ATOM 1179 C CA . GLU A 1 173 ? -25.129 26.490 -14.380 1.00 34.22 162 GLU A CA 1
ATOM 1180 C C . GLU A 1 173 ? -24.288 27.700 -13.928 1.00 32.27 162 GLU A C 1
ATOM 1181 O O . GLU A 1 173 ? -23.136 27.845 -14.339 1.00 30.25 162 GLU A O 1
ATOM 1187 N N . ALA A 1 174 ? -24.872 28.548 -13.081 1.00 30.29 163 ALA A N 1
ATOM 1188 C CA . ALA A 1 174 ? -24.167 29.685 -12.487 1.00 29.69 163 ALA A CA 1
ATOM 1189 C C . ALA A 1 174 ? -23.037 29.244 -11.534 1.00 29.71 163 ALA A C 1
ATOM 1190 O O . ALA A 1 174 ? -21.947 29.826 -11.532 1.00 29.86 163 ALA A O 1
ATOM 1192 N N . THR A 1 175 ? -23.303 28.207 -10.746 1.00 29.29 164 THR A N 1
ATOM 1193 C CA . THR A 1 175 ? -22.306 27.608 -9.856 1.00 28.79 164 THR A CA 1
ATOM 1194 C C . THR A 1 175 ? -21.154 26.958 -10.625 1.00 28.13 164 THR A C 1
ATOM 1195 O O . THR A 1 175 ? -19.988 27.103 -10.256 1.00 27.14 164 THR A O 1
ATOM 1199 N N . TYR A 1 176 ? -21.499 26.233 -11.686 1.00 28.49 165 TYR A N 1
ATOM 1200 C CA . TYR A 1 176 ? -20.515 25.614 -12.579 1.00 28.75 165 TYR A CA 1
ATOM 1201 C C . TYR A 1 176 ? -19.624 26.682 -13.245 1.00 28.30 165 TYR A C 1
ATOM 1202 O O . TYR A 1 176 ? -18.431 26.456 -13.463 1.00 27.56 165 TYR A O 1
ATOM 1211 N N . LEU A 1 177 ? -20.209 27.838 -13.541 1.00 27.61 166 LEU A N 1
ATOM 1212 C CA . LEU A 1 177 ? -19.484 28.923 -14.196 1.00 27.97 166 LEU A CA 1
ATOM 1213 C C . LEU A 1 177 ? -18.535 29.747 -13.313 1.00 27.15 166 LEU A C 1
ATOM 1214 O O . LEU A 1 177 ? -17.610 30.348 -13.845 1.00 27.06 166 LEU A O 1
ATOM 1219 N N . THR A 1 178 ? -18.708 29.767 -11.996 1.00 27.60 167 THR A N 1
ATOM 1220 C CA . THR A 1 178 ? -17.795 30.575 -11.133 1.00 28.29 167 THR A CA 1
ATOM 1221 C C . THR A 1 178 ? -16.326 30.085 -11.133 1.00 28.63 167 THR A C 1
ATOM 1222 O O . THR A 1 178 ? -15.407 30.839 -10.818 1.00 27.53 167 THR A O 1
ATOM 1226 N N . LYS A 1 179 ? -16.122 28.819 -11.482 1.00 29.58 168 LYS A N 1
ATOM 1227 C CA . LYS A 1 179 ? -14.783 28.251 -11.602 1.00 29.99 168 LYS A CA 1
ATOM 1228 C C . LYS A 1 179 ? -14.119 28.664 -12.909 1.00 29.80 168 LYS A C 1
ATOM 1229 O O . LYS A 1 179 ? -12.895 28.628 -13.013 1.00 29.55 168 LYS A O 1
ATOM 1235 N N . ILE A 1 180 ? -14.926 29.035 -13.901 1.00 30.12 169 ILE A N 1
ATOM 1236 C CA . ILE A 1 180 ? -14.450 29.344 -15.258 1.00 29.90 169 ILE A CA 1
ATOM 1237 C C . ILE A 1 180 ? -14.412 30.844 -15.551 1.00 28.77 169 ILE A C 1
ATOM 1238 O O . ILE A 1 180 ? -13.441 31.347 -16.115 1.00 29.31 169 ILE A O 1
ATOM 1243 N N . ALA A 1 181 ? -15.470 31.542 -15.169 1.00 27.76 170 ALA A N 1
ATOM 1244 C CA . ALA A 1 181 ? -15.610 32.966 -15.417 1.00 27.51 170 ALA A CA 1
ATOM 1245 C C . ALA A 1 181 ? -15.203 33.768 -14.171 1.00 29.04 170 ALA A C 1
ATOM 1246 O O . ALA A 1 181 ? -15.216 33.249 -13.045 1.00 28.12 170 ALA A O 1
ATOM 1248 N N . THR A 1 182 ? -14.859 35.038 -14.379 1.00 29.53 171 THR A N 1
ATOM 1249 C CA . THR A 1 182 ? -14.449 35.918 -13.286 1.00 29.69 171 THR A CA 1
ATOM 1250 C C . THR A 1 182 ? -15.632 36.379 -12.437 1.00 30.59 171 THR A C 1
ATOM 1251 O O . THR A 1 182 ? -15.494 36.571 -11.233 1.00 29.42 171 THR A O 1
ATOM 1255 N N . LYS A 1 183 ? -16.788 36.555 -13.069 1.00 32.55 172 LYS A N 1
ATOM 1256 C CA . LYS A 1 183 ? -18.013 36.935 -12.371 1.00 33.97 172 LYS A CA 1
ATOM 1257 C C . LYS A 1 183 ? -19.225 36.397 -13.119 1.00 33.68 172 LYS A C 1
ATOM 1258 O O . LYS A 1 183 ? -19.232 36.339 -14.351 1.00 32.36 172 LYS A O 1
ATOM 1264 N N . VAL A 1 184 ? -20.251 36.020 -12.360 1.00 33.39 173 VAL A N 1
ATOM 1265 C CA . VAL A 1 184 ? -21.511 35.538 -12.918 1.00 34.31 173 VAL A CA 1
ATOM 1266 C C . VAL A 1 184 ? -22.675 36.429 -12.483 1.00 35.08 173 VAL A C 1
ATOM 1267 O O . VAL A 1 184 ? -22.838 36.699 -11.291 1.00 35.54 173 VAL A O 1
ATOM 1271 N N . TYR A 1 185 ? -23.483 36.870 -13.449 1.00 35.36 174 TYR A N 1
ATOM 1272 C CA . TYR A 1 185 ? -24.733 37.584 -13.168 1.00 36.54 174 TYR A CA 1
ATOM 1273 C C . TYR A 1 185 ? -25.918 36.664 -13.391 1.00 35.12 174 TYR A C 1
ATOM 1274 O O . TYR A 1 185 ? -26.127 36.184 -14.493 1.00 33.95 174 TYR A O 1
ATOM 1283 N N . MET A 1 186 ? -26.691 36.421 -12.341 1.00 35.65 175 MET A N 1
ATOM 1284 C CA . MET A 1 186 ? -27.960 35.717 -12.473 1.00 34.84 175 MET A CA 1
ATOM 1285 C C . MET A 1 186 ? -29.074 36.736 -12.613 1.00 34.56 175 MET A C 1
ATOM 1286 O O . MET A 1 186 ? -29.258 37.575 -11.727 1.00 31.90 175 MET A O 1
ATOM 1291 N N . VAL A 1 187 ? -29.800 36.660 -13.729 1.00 35.29 176 VAL A N 1
ATOM 1292 C CA . VAL A 1 187 ? -30.896 37.582 -14.021 1.00 37.29 176 VAL A CA 1
ATOM 1293 C C . VAL A 1 187 ? -32.236 36.853 -13.946 1.00 38.19 176 VAL A C 1
ATOM 1294 O O . VAL A 1 187 ? -32.511 35.975 -14.761 1.00 37.57 176 VAL A O 1
ATOM 1298 N N . LEU A 1 188 ? -33.055 37.260 -12.972 1.00 40.31 177 LEU A N 1
ATOM 1299 C CA . LEU A 1 188 ? -34.357 36.666 -12.694 1.00 41.12 177 LEU A CA 1
ATOM 1300 C C . LEU A 1 188 ? -35.479 37.627 -13.086 1.00 43.41 177 LEU A C 1
ATOM 1301 O O . LEU A 1 188 ? -35.499 38.788 -12.644 1.00 40.30 177 LEU A O 1
ATOM 1306 N N . ARG A 1 189 ? -36.400 37.127 -13.917 1.00 47.19 178 ARG A N 1
ATOM 1307 C CA . ARG A 1 189 ? -37.638 37.829 -14.301 1.00 50.08 178 ARG A CA 1
ATOM 1308 C C . ARG A 1 189 ? -38.540 38.119 -13.091 1.00 51.30 178 ARG A C 1
ATOM 1309 O O . ARG A 1 189 ? -39.143 39.182 -12.999 1.00 50.09 178 ARG A O 1
ATOM 1317 N N . ARG A 1 190 ? -38.623 37.160 -12.176 1.00 52.93 179 ARG A N 1
ATOM 1318 C CA . ARG A 1 190 ? -39.438 37.281 -10.977 1.00 55.20 179 ARG A CA 1
ATOM 1319 C C . ARG A 1 190 ? -38.657 37.948 -9.837 1.00 56.77 179 ARG A C 1
ATOM 1320 O O . ARG A 1 190 ? -37.480 38.300 -9.998 1.00 52.60 179 ARG A O 1
ATOM 1328 N N . ASP A 1 191 ? -39.338 38.131 -8.699 1.00 59.03 180 ASP A N 1
ATOM 1329 C CA . ASP A 1 191 ? -38.708 38.574 -7.434 1.00 60.61 180 ASP A CA 1
ATOM 1330 C C . ASP A 1 191 ? -38.200 37.427 -6.543 1.00 59.84 180 ASP A C 1
ATOM 1331 O O . ASP A 1 191 ? -37.618 37.685 -5.489 1.00 58.32 180 ASP A O 1
ATOM 1336 N N . LYS A 1 192 ? -38.414 36.178 -6.968 1.00 59.12 181 LYS A N 1
ATOM 1337 C CA . LYS A 1 192 ? -38.117 34.998 -6.156 1.00 60.25 181 LYS A CA 1
ATOM 1338 C C . LYS A 1 192 ? -37.607 33.840 -7.036 1.00 56.44 181 LYS A C 1
ATOM 1339 O O . LYS A 1 192 ? -38.032 33.682 -8.186 1.00 55.32 181 LYS A O 1
ATOM 1345 N N . PHE A 1 193 ? -36.689 33.046 -6.488 1.00 51.92 182 PHE A N 1
ATOM 1346 C CA . PHE A 1 193 ? -36.286 31.779 -7.099 1.00 50.45 182 PHE A CA 1
ATOM 1347 C C . PHE A 1 193 ? -37.411 30.747 -7.031 1.00 52.14 182 PHE A C 1
ATOM 1348 O O . PHE A 1 193 ? -38.262 30.791 -6.149 1.00 54.26 182 PHE A O 1
ATOM 1356 N N . ARG A 1 194 ? -37.394 29.807 -7.965 1.00 53.06 183 ARG A N 1
ATOM 1357 C CA . ARG A 1 194 ? -38.318 28.682 -7.963 1.00 53.73 183 ARG A CA 1
ATOM 1358 C C . ARG A 1 194 ? -37.461 27.427 -7.906 1.00 51.56 183 ARG A C 1
ATOM 1359 O O . ARG A 1 194 ? -37.595 26.518 -8.727 1.00 53.72 183 ARG A O 1
ATOM 1367 N N . ALA A 1 195 ? -36.578 27.402 -6.914 1.00 48.41 184 ALA A N 1
ATOM 1368 C CA . ALA A 1 195 ? -35.532 26.402 -6.801 1.00 47.61 184 ALA A CA 1
ATOM 1369 C C . ALA A 1 195 ? -35.463 25.878 -5.367 1.00 48.67 184 ALA A C 1
ATOM 1370 O O . ALA A 1 195 ? -36.051 26.464 -4.450 1.00 48.88 184 ALA A O 1
ATOM 1372 N N . SER A 1 196 ? -34.724 24.783 -5.187 1.00 48.27 185 SER A N 1
ATOM 1373 C CA . SER A 1 196 ? -34.520 24.169 -3.878 1.00 48.48 185 SER A CA 1
ATOM 1374 C C . SER A 1 196 ? -33.945 25.173 -2.905 1.00 48.91 185 SER A C 1
ATOM 1375 O O . SER A 1 196 ? -33.172 26.041 -3.294 1.00 48.14 185 SER A O 1
ATOM 1378 N N . ALA A 1 197 ? -34.313 25.036 -1.636 1.00 51.19 186 ALA A N 1
ATOM 1379 C CA . ALA A 1 197 ? -33.742 25.867 -0.574 1.00 51.76 186 ALA A CA 1
ATOM 1380 C C . ALA A 1 197 ? -32.209 25.758 -0.546 1.00 51.71 186 ALA A C 1
ATOM 1381 O O . ALA A 1 197 ? -31.531 26.753 -0.324 1.00 52.66 186 ALA A O 1
ATOM 1383 N N . ALA A 1 198 ? -31.681 24.558 -0.804 1.00 51.79 187 ALA A N 1
ATOM 1384 C CA . ALA A 1 198 ? -30.231 24.311 -0.833 1.00 51.47 187 ALA A CA 1
ATOM 1385 C C . ALA A 1 198 ? -29.501 25.132 -1.900 1.00 50.80 187 ALA A C 1
ATOM 1386 O O . ALA A 1 198 ? -28.448 25.717 -1.628 1.00 49.38 187 ALA A O 1
ATOM 1388 N N . MET A 1 199 ? -30.069 25.159 -3.104 1.00 49.59 188 MET A N 1
ATOM 1389 C CA . MET A 1 199 ? -29.492 25.890 -4.235 1.00 48.28 188 MET A CA 1
ATOM 1390 C C . MET A 1 199 ? -29.539 27.396 -4.047 1.00 46.73 188 MET A C 1
ATOM 1391 O O . MET A 1 199 ? -28.588 28.090 -4.402 1.00 45.85 188 MET A O 1
ATOM 1396 N N . VAL A 1 200 ? -30.639 27.888 -3.480 1.00 47.66 189 VAL A N 1
ATOM 1397 C CA . VAL A 1 200 ? -30.830 29.326 -3.252 1.00 49.24 189 VAL A CA 1
ATOM 1398 C C . VAL A 1 200 ? -29.828 29.834 -2.216 1.00 50.91 189 VAL A C 1
ATOM 1399 O O . VAL A 1 200 ? -29.255 30.912 -2.393 1.00 49.70 189 VAL A O 1
ATOM 1403 N N . LYS A 1 201 ? -29.606 29.045 -1.161 1.00 54.45 190 LYS A N 1
ATOM 1404 C CA . LYS A 1 201 ? -28.617 29.369 -0.119 1.00 57.61 190 LYS A CA 1
ATOM 1405 C C . LYS A 1 201 ? -27.204 29.444 -0.698 1.00 53.82 190 LYS A C 1
ATOM 1406 O O . LYS A 1 201 ? -26.496 30.426 -0.486 1.00 51.94 190 LYS A O 1
ATOM 1412 N N . LYS A 1 202 ? -26.819 28.393 -1.423 1.00 52.55 191 LYS A N 1
ATOM 1413 C CA . LYS A 1 202 ? -25.522 28.308 -2.118 1.00 50.99 191 LYS A CA 1
ATOM 1414 C C . LYS A 1 202 ? -25.271 29.495 -3.046 1.00 49.43 191 LYS A C 1
ATOM 1415 O O . LYS A 1 202 ? -24.213 30.117 -2.995 1.00 49.84 191 LYS A O 1
ATOM 1421 N N . VAL A 1 203 ? -26.251 29.780 -3.894 1.00 47.83 192 VAL A N 1
ATOM 1422 C CA . VAL A 1 203 ? -26.163 30.868 -4.869 1.00 48.01 192 VAL A CA 1
ATOM 1423 C C . VAL A 1 203 ? -26.051 32.255 -4.201 1.00 48.79 192 VAL A C 1
ATOM 1424 O O . VAL A 1 203 ? -25.267 33.100 -4.646 1.00 47.78 192 VAL A O 1
ATOM 1428 N N . MET A 1 204 ? -26.818 32.477 -3.136 1.00 50.74 193 MET A N 1
ATOM 1429 C CA . MET A 1 204 ? -26.794 33.755 -2.412 1.00 52.13 193 MET A CA 1
ATOM 1430 C C . MET A 1 204 ? -25.564 33.943 -1.533 1.00 52.68 193 MET A C 1
ATOM 1431 O O . MET A 1 204 ? -25.175 35.078 -1.289 1.00 53.41 193 MET A O 1
ATOM 1436 N N . ASN A 1 205 ? -24.974 32.849 -1.045 1.00 54.87 194 ASN A N 1
ATOM 1437 C CA . ASN A 1 205 ? -23.695 32.909 -0.306 1.00 57.45 194 ASN A CA 1
ATOM 1438 C C . ASN A 1 205 ? -22.437 32.858 -1.192 1.00 56.79 194 ASN A C 1
ATOM 1439 O O . ASN A 1 205 ? -21.323 32.918 -0.667 1.00 60.89 194 ASN A O 1
ATOM 1444 N N . GLU A 1 206 ? -22.605 32.747 -2.512 1.00 53.99 195 GLU A N 1
ATOM 1445 C CA . GLU A 1 206 ? -21.482 32.757 -3.450 1.00 52.07 195 GLU A CA 1
ATOM 1446 C C . GLU A 1 206 ? -21.059 34.193 -3.795 1.00 52.31 195 GLU A C 1
ATOM 1447 O O . GLU A 1 206 ? -21.816 34.951 -4.404 1.00 51.42 195 GLU A O 1
ATOM 1453 N N . LYS A 1 207 ? -19.823 34.533 -3.444 1.00 51.95 196 LYS A N 1
ATOM 1454 C CA . LYS A 1 207 ? -19.305 35.895 -3.601 1.00 52.11 196 LYS A CA 1
ATOM 1455 C C . LYS A 1 207 ? -19.050 36.266 -5.072 1.00 48.98 196 LYS A C 1
ATOM 1456 O O . LYS A 1 207 ? -18.993 37.446 -5.415 1.00 48.32 196 LYS A O 1
ATOM 1462 N N . LEU A 1 208 ? -18.891 35.257 -5.927 1.00 46.25 197 LEU A N 1
ATOM 1463 C CA . LEU A 1 208 ? -18.699 35.447 -7.365 1.00 45.58 197 LEU A CA 1
ATOM 1464 C C . LEU A 1 208 ? -19.993 35.633 -8.177 1.00 44.01 197 LEU A C 1
ATOM 1465 O O . LEU A 1 208 ? -19.928 35.846 -9.388 1.00 43.76 197 LEU A O 1
ATOM 1470 N N . ILE A 1 209 ? -21.153 35.544 -7.525 1.00 43.93 198 ILE A N 1
ATOM 1471 C CA . ILE A 1 209 ? -22.444 35.736 -8.185 1.00 42.77 198 ILE A CA 1
ATOM 1472 C C . ILE A 1 209 ? -23.122 36.993 -7.657 1.00 41.65 198 ILE A C 1
ATOM 1473 O O . ILE A 1 209 ? -23.174 37.204 -6.452 1.00 40.99 198 ILE A O 1
ATOM 1478 N N . GLU A 1 210 ? -23.630 37.825 -8.561 1.00 41.57 199 GLU A N 1
ATOM 1479 C CA . GLU A 1 210 ? -24.584 38.873 -8.205 1.00 41.42 199 GLU A CA 1
ATOM 1480 C C . GLU A 1 210 ? -25.946 38.454 -8.749 1.00 40.04 199 GLU A C 1
ATOM 1481 O O . GLU A 1 210 ? -26.057 38.109 -9.928 1.00 39.48 199 GLU A O 1
ATOM 1487 N N . ILE A 1 211 ? -26.966 38.477 -7.889 1.00 39.40 200 ILE A N 1
ATOM 1488 C CA . ILE A 1 211 ? -28.339 38.122 -8.280 1.00 39.96 200 ILE A CA 1
ATOM 1489 C C . ILE A 1 211 ? -29.139 39.392 -8.563 1.00 40.93 200 ILE A C 1
ATOM 1490 O O . ILE A 1 211 ? -29.129 40.330 -7.749 1.00 42.41 200 ILE A O 1
ATOM 1495 N N . ILE A 1 212 ? -29.818 39.409 -9.714 1.00 40.52 201 ILE A N 1
ATOM 1496 C CA . ILE A 1 212 ? -30.658 40.533 -10.144 1.00 39.96 201 ILE A CA 1
ATOM 1497 C C . ILE A 1 212 ? -32.100 40.040 -10.264 1.00 39.76 201 ILE A C 1
ATOM 1498 O O . ILE A 1 212 ? -32.375 39.085 -11.002 1.00 40.94 201 ILE A O 1
ATOM 1503 N N . TYR A 1 213 ? -33.012 40.695 -9.550 1.00 38.47 202 TYR A N 1
ATOM 1504 C CA . TYR A 1 213 ? -34.425 40.345 -9.583 1.00 36.98 202 TYR A CA 1
ATOM 1505 C C . TYR A 1 213 ? -35.211 41.313 -10.454 1.00 36.57 202 TYR A C 1
ATOM 1506 O O . TYR A 1 213 ? -34.732 42.391 -10.804 1.00 33.47 202 TYR A O 1
ATOM 1515 N N . ASP A 1 214 ? -36.418 40.886 -10.823 1.00 39.14 203 ASP A N 1
ATOM 1516 C CA . ASP A 1 214 ? -37.399 41.727 -11.506 1.00 40.14 203 ASP A CA 1
ATOM 1517 C C . ASP A 1 214 ? -36.874 42.337 -12.794 1.00 41.68 203 ASP A C 1
ATOM 1518 O O . ASP A 1 214 ? -37.203 43.477 -13.112 1.00 46.10 203 ASP A O 1
ATOM 1523 N N . SER A 1 215 ? -36.061 41.592 -13.537 1.00 40.49 204 SER A N 1
ATOM 1524 C CA . SER A 1 215 ? -35.404 42.148 -14.715 1.00 38.70 204 SER A CA 1
ATOM 1525 C C . SER A 1 215 ? -35.348 41.143 -15.840 1.00 38.17 204 SER A C 1
ATOM 1526 O O . SER A 1 215 ? -35.323 39.944 -15.611 1.00 36.98 204 SER A O 1
ATOM 1529 N N . ALA A 1 216 ? -35.337 41.660 -17.061 1.00 39.13 205 ALA A N 1
ATOM 1530 C CA . ALA A 1 216 ? -35.242 40.855 -18.261 1.00 39.40 205 ALA A CA 1
ATOM 1531 C C . ALA A 1 216 ? -34.092 41.353 -19.114 1.00 39.69 205 ALA A C 1
ATOM 1532 O O . ALA A 1 216 ? -33.574 42.451 -18.904 1.00 39.75 205 ALA A O 1
ATOM 1534 N N . ILE A 1 217 ? -33.710 40.542 -20.091 1.00 39.28 206 ILE A N 1
ATOM 1535 C CA . ILE A 1 217 ? -32.614 40.884 -20.977 1.00 39.61 206 ILE A CA 1
ATOM 1536 C C . ILE A 1 217 ? -33.128 41.803 -22.072 1.00 40.50 206 ILE A C 1
ATOM 1537 O O . ILE A 1 217 ? -33.904 41.364 -22.921 1.00 41.23 206 ILE A O 1
ATOM 1542 N N . ASP A 1 218 ? -32.684 43.065 -22.047 1.00 41.82 207 ASP A N 1
ATOM 1543 C CA . ASP A 1 218 ? -33.051 44.067 -23.065 1.00 43.53 207 ASP A CA 1
ATOM 1544 C C . ASP A 1 218 ? -32.315 43.878 -24.395 1.00 42.12 207 ASP A C 1
ATOM 1545 O O . ASP A 1 218 ? -32.945 43.855 -25.447 1.00 41.16 207 ASP A O 1
ATOM 1550 N N . GLU A 1 219 ? -30.985 43.776 -24.336 1.00 43.01 208 GLU A N 1
ATOM 1551 C CA . GLU A 1 219 ? -30.138 43.756 -25.533 1.00 42.44 208 GLU A CA 1
ATOM 1552 C C . GLU A 1 219 ? -28.800 43.054 -25.293 1.00 42.01 208 GLU A C 1
ATOM 1553 O O . GLU A 1 219 ? -28.105 43.354 -24.323 1.00 41.95 208 GLU A O 1
ATOM 1559 N N . ILE A 1 220 ? -28.448 42.137 -26.197 1.00 41.42 209 ILE A N 1
ATOM 1560 C CA . ILE A 1 220 ? -27.137 41.493 -26.218 1.00 41.25 209 ILE A CA 1
ATOM 1561 C C . ILE A 1 220 ? -26.289 42.315 -27.183 1.00 43.52 209 ILE A C 1
ATOM 1562 O O . ILE A 1 220 ? -26.691 42.516 -28.334 1.00 42.18 209 ILE A O 1
ATOM 1567 N N . LYS A 1 221 ? -25.126 42.776 -26.718 1.00 47.15 210 LYS A N 1
ATOM 1568 C CA . LYS A 1 221 ? -24.267 43.679 -27.490 1.00 49.28 210 LYS A CA 1
ATOM 1569 C C . LYS A 1 221 ? -22.872 43.099 -27.686 1.00 49.58 210 LYS A C 1
ATOM 1570 O O . LYS A 1 221 ? -22.342 42.416 -26.803 1.00 48.15 210 LYS A O 1
ATOM 1576 N N . GLY A 1 222 ? -22.289 43.387 -28.852 1.00 49.81 211 GLY A N 1
ATOM 1577 C CA . GLY A 1 222 ? -20.972 42.875 -29.228 1.00 50.31 211 GLY A CA 1
ATOM 1578 C C . GLY A 1 222 ? -20.183 43.772 -30.163 1.00 51.02 211 GLY A C 1
ATOM 1579 O O . GLY A 1 222 ? -20.512 44.945 -30.359 1.00 50.12 211 GLY A O 1
ATOM 1580 N N . ASP A 1 223 ? -19.126 43.202 -30.732 1.00 52.18 212 ASP A N 1
ATOM 1581 C CA . ASP A 1 223 ? -18.225 43.923 -31.632 1.00 52.50 212 ASP A CA 1
ATOM 1582 C C . ASP A 1 223 ? -18.208 43.326 -33.037 1.00 52.76 212 ASP A C 1
ATOM 1583 O O . ASP A 1 223 ? -17.382 43.722 -33.864 1.00 57.04 212 ASP A O 1
ATOM 1588 N N . GLY A 1 224 ? -19.124 42.393 -33.308 1.00 50.20 213 GLY A N 1
ATOM 1589 C CA . GLY A 1 224 ? -19.176 41.686 -34.586 1.00 49.02 213 GLY A CA 1
ATOM 1590 C C . GLY A 1 224 ? -18.698 40.252 -34.502 1.00 47.40 213 GLY A C 1
ATOM 1591 O O . GLY A 1 224 ? -19.266 39.373 -35.146 1.00 49.95 213 GLY A O 1
ATOM 1592 N N . LYS A 1 225 ? -17.652 40.016 -33.716 1.00 47.63 214 LYS A N 1
ATOM 1593 C CA . LYS A 1 225 ? -17.095 38.673 -33.509 1.00 47.51 214 LYS A CA 1
ATOM 1594 C C . LYS A 1 225 ? -17.622 37.986 -32.230 1.00 46.41 214 LYS A C 1
ATOM 1595 O O . LYS A 1 225 ? -17.821 36.765 -32.214 1.00 44.67 214 LYS A O 1
ATOM 1597 N N . CYS A 1 226 ? -17.857 38.770 -31.175 1.00 44.93 215 CYS A N 1
ATOM 1598 C CA . CYS A 1 226 ? -18.184 38.229 -29.858 1.00 43.31 215 CYS A CA 1
ATOM 1599 C C . CYS A 1 226 ? -19.012 39.203 -29.007 1.00 40.91 215 CYS A C 1
ATOM 1600 O O . CYS A 1 226 ? -18.952 40.415 -29.211 1.00 39.73 215 CYS A O 1
ATOM 1603 N N . VAL A 1 227 ? -19.756 38.657 -28.041 1.00 39.45 216 VAL A N 1
ATOM 1604 C CA . VAL A 1 227 ? -20.521 39.455 -27.071 1.00 37.70 216 VAL A CA 1
ATOM 1605 C C . VAL A 1 227 ? -19.547 40.189 -26.170 1.00 36.02 216 VAL A C 1
ATOM 1606 O O . VAL A 1 227 ? -18.554 39.616 -25.725 1.00 33.55 216 VAL A O 1
ATOM 1610 N N . THR A 1 228 ? -19.853 41.459 -25.920 1.00 36.31 217 THR A N 1
ATOM 1611 C CA . THR A 1 228 ? -19.043 42.343 -25.080 1.00 36.53 217 THR A CA 1
ATOM 1612 C C . THR A 1 228 ? -19.841 43.086 -24.008 1.00 36.09 217 THR A C 1
ATOM 1613 O O . THR A 1 228 ? -19.235 43.694 -23.132 1.00 35.94 217 THR A O 1
ATOM 1617 N N . SER A 1 229 ? -21.176 43.076 -24.089 1.00 36.19 218 SER A N 1
ATOM 1618 C CA . SER A 1 229 ? -22.028 43.602 -23.015 1.00 36.89 218 SER A CA 1
ATOM 1619 C C . SER A 1 229 ? -23.484 43.139 -23.149 1.00 36.24 218 SER A C 1
ATOM 1620 O O . SER A 1 229 ? -23.963 42.842 -24.254 1.00 33.17 218 SER A O 1
ATOM 1623 N N . VAL A 1 230 ? -24.177 43.094 -22.010 1.00 37.02 219 VAL A N 1
ATOM 1624 C CA . VAL A 1 230 ? -25.600 42.752 -21.969 1.00 37.89 219 VAL A CA 1
ATOM 1625 C C . VAL A 1 230 ? -26.353 43.835 -21.211 1.00 38.36 219 VAL A C 1
ATOM 1626 O O . VAL A 1 230 ? -25.993 44.189 -20.085 1.00 37.49 219 VAL A O 1
ATOM 1630 N N . SER A 1 231 ? -27.405 44.341 -21.852 1.00 40.62 220 SER A N 1
ATOM 1631 C CA . SER A 1 231 ? -28.248 45.380 -21.297 1.00 43.17 220 SER A CA 1
ATOM 1632 C C . SER A 1 231 ? -29.460 44.722 -20.643 1.00 43.44 220 SER A C 1
ATOM 1633 O O . SER A 1 231 ? -30.091 43.845 -21.230 1.00 42.70 220 SER A O 1
ATOM 1636 N N . ILE A 1 232 ? -29.764 45.171 -19.428 1.00 45.61 221 ILE A N 1
ATOM 1637 C CA . ILE A 1 232 ? -30.782 44.605 -18.543 1.00 49.45 221 ILE A CA 1
ATOM 1638 C C . ILE A 1 232 ? -31.821 45.693 -18.283 1.00 51.57 221 ILE A C 1
ATOM 1639 O O . ILE A 1 232 ? -31.453 46.819 -17.964 1.00 53.70 221 ILE A O 1
ATOM 1644 N N . LYS A 1 233 ? -33.106 45.363 -18.397 1.00 52.12 222 LYS A N 1
ATOM 1645 C CA . LYS A 1 233 ? -34.176 46.317 -18.061 1.00 53.49 222 LYS A CA 1
ATOM 1646 C C . LYS A 1 233 ? -35.041 45.787 -16.924 1.00 50.72 222 LYS A C 1
ATOM 1647 O O . LYS A 1 233 ? -35.510 44.653 -16.962 1.00 49.58 222 LYS A O 1
ATOM 1653 N N . ASN A 1 234 ? -35.228 46.615 -15.903 1.00 50.04 223 ASN A N 1
ATOM 1654 C CA . ASN A 1 234 ? -36.085 46.269 -14.780 1.00 49.73 223 ASN A CA 1
ATOM 1655 C C . ASN A 1 234 ? -37.538 46.292 -15.251 1.00 52.19 223 ASN A C 1
ATOM 1656 O O . ASN A 1 234 ? -37.917 47.135 -16.062 1.00 53.21 223 ASN A O 1
ATOM 1661 N N . LEU A 1 235 ? -38.331 45.342 -14.760 1.00 53.46 224 LEU A N 1
ATOM 1662 C CA . LEU A 1 235 ? -39.726 45.168 -15.186 1.00 53.21 224 LEU A CA 1
ATOM 1663 C C . LEU A 1 235 ? -40.714 46.034 -14.405 1.00 55.32 224 LEU A C 1
ATOM 1664 O O . LEU A 1 235 ? -41.744 46.423 -14.951 1.00 54.12 224 LEU A O 1
ATOM 1669 N N . LYS A 1 236 ? -40.409 46.308 -13.134 1.00 59.39 225 LYS A N 1
ATOM 1670 C CA . LYS A 1 236 ? -41.279 47.108 -12.255 1.00 62.58 225 LYS A CA 1
ATOM 1671 C C . LYS A 1 236 ? -41.247 48.598 -12.647 1.00 64.08 225 LYS A C 1
ATOM 1672 O O . LYS A 1 236 ? -42.291 49.177 -12.969 1.00 64.63 225 LYS A O 1
ATOM 1678 N N . ASP A 1 237 ? -40.050 49.196 -12.634 1.00 63.48 226 ASP A N 1
ATOM 1679 C CA . ASP A 1 237 ? -39.865 50.641 -12.904 1.00 63.24 226 ASP A CA 1
ATOM 1680 C C . ASP A 1 237 ? -39.433 50.977 -14.338 1.00 62.42 226 ASP A C 1
ATOM 1681 O O . ASP A 1 237 ? -39.390 52.152 -14.706 1.00 63.34 226 ASP A O 1
ATOM 1686 N N . GLY A 1 238 ? -39.077 49.965 -15.128 1.00 61.62 227 GLY A N 1
ATOM 1687 C CA . GLY A 1 238 ? -38.596 50.184 -16.490 1.00 59.87 227 GLY A CA 1
ATOM 1688 C C . GLY A 1 238 ? -37.155 50.654 -16.591 1.00 59.45 227 GLY A C 1
ATOM 1689 O O . GLY A 1 238 ? -36.658 50.826 -17.703 1.00 60.00 227 GLY A O 1
ATOM 1690 N N . LYS A 1 239 ? -36.471 50.845 -15.455 1.00 59.84 228 LYS A N 1
ATOM 1691 C CA . LYS A 1 239 ? -35.113 51.398 -15.459 1.00 60.38 228 LYS A CA 1
ATOM 1692 C C . LYS A 1 239 ? -34.191 50.408 -16.121 1.00 57.56 228 LYS A C 1
ATOM 1693 O O . LYS A 1 239 ? -34.322 49.198 -15.936 1.00 56.66 228 LYS A O 1
ATOM 1699 N N . THR A 1 240 ? -33.257 50.943 -16.893 1.00 55.59 229 THR A N 1
ATOM 1700 C CA . THR A 1 240 ? -32.328 50.131 -17.645 1.00 52.88 229 THR A CA 1
ATOM 1701 C C . THR A 1 240 ? -30.979 50.113 -16.922 1.00 51.71 229 THR A C 1
ATOM 1702 O O . THR A 1 240 ? -30.603 51.061 -16.233 1.00 51.36 229 THR A O 1
ATOM 1706 N N . ARG A 1 241 ? -30.296 48.988 -17.038 1.00 50.44 230 ARG A N 1
ATOM 1707 C CA . ARG A 1 241 ? -28.979 48.806 -16.469 1.00 49.44 230 ARG A CA 1
ATOM 1708 C C . ARG A 1 241 ? -28.151 48.046 -17.495 1.00 49.38 230 ARG A C 1
ATOM 1709 O O . ARG A 1 241 ? -28.692 47.229 -18.230 1.00 53.91 230 ARG A O 1
ATOM 1717 N N . THR A 1 242 ? -26.851 48.311 -17.549 1.00 47.26 231 THR A N 1
ATOM 1718 C CA . THR A 1 242 ? -25.971 47.641 -18.507 1.00 46.95 231 THR A CA 1
ATOM 1719 C C . THR A 1 242 ? -24.866 46.890 -17.762 1.00 46.78 231 THR A C 1
ATOM 1720 O O . THR A 1 242 ? -24.190 47.467 -16.900 1.00 46.57 231 THR A O 1
ATOM 1724 N N . LEU A 1 243 ? -24.715 45.600 -18.093 1.00 44.74 232 LEU A N 1
ATOM 1725 C CA . LEU A 1 243 ? -23.742 44.712 -17.448 1.00 43.23 232 LEU A CA 1
ATOM 1726 C C . LEU A 1 243 ? -22.553 44.504 -18.372 1.00 42.38 232 LEU A C 1
ATOM 1727 O O . LEU A 1 243 ? -22.708 44.410 -19.597 1.00 42.48 232 LEU A O 1
ATOM 1732 N N . ASN A 1 244 ? -21.365 44.425 -17.784 1.00 41.97 233 ASN A N 1
ATOM 1733 C CA . ASN A 1 244 ? -20.147 44.183 -18.559 1.00 43.16 233 ASN A CA 1
ATOM 1734 C C . ASN A 1 244 ? -19.882 42.686 -18.752 1.00 41.99 233 ASN A C 1
ATOM 1735 O O . ASN A 1 244 ? -18.907 42.137 -18.228 1.00 43.42 233 ASN A O 1
ATOM 1740 N N . ALA A 1 245 ? -20.755 42.028 -19.505 1.00 38.83 234 ALA A N 1
ATOM 1741 C CA . ALA A 1 245 ? -20.684 40.580 -19.658 1.00 35.00 234 ALA A CA 1
ATOM 1742 C C . ALA A 1 245 ? -20.154 40.199 -21.038 1.00 32.15 234 ALA A C 1
ATOM 1743 O O . ALA A 1 245 ? -20.508 40.805 -22.035 1.00 32.52 234 ALA A O 1
ATOM 1745 N N . GLY A 1 246 ? -19.290 39.196 -21.075 1.00 30.24 235 GLY A N 1
ATOM 1746 C CA . GLY A 1 246 ? -18.757 38.646 -22.320 1.00 29.19 235 GLY A CA 1
ATOM 1747 C C . GLY A 1 246 ? -19.475 37.401 -22.828 1.00 28.52 235 GLY A C 1
ATOM 1748 O O . GLY A 1 246 ? -19.149 36.895 -23.904 1.00 27.10 235 GLY A O 1
ATOM 1749 N N . ALA A 1 247 ? -20.433 36.891 -22.044 1.00 28.74 236 ALA A N 1
ATOM 1750 C CA . ALA A 1 247 ? -21.307 35.793 -22.476 1.00 28.63 236 ALA A CA 1
ATOM 1751 C C . ALA A 1 247 ? -22.643 35.819 -21.760 1.00 27.93 236 ALA A C 1
ATOM 1752 O O . ALA A 1 247 ? -22.756 36.372 -20.663 1.00 29.45 236 ALA A O 1
ATOM 1754 N N . LEU A 1 248 ? -23.646 35.223 -22.395 1.00 26.54 237 LEU A N 1
ATOM 1755 C CA . LEU A 1 248 ? -24.960 35.046 -21.798 1.00 26.87 237 LEU A CA 1
ATOM 1756 C C . LEU A 1 248 ? -25.424 33.601 -21.966 1.00 26.22 237 LEU A C 1
ATOM 1757 O O . LEU A 1 248 ? -25.260 33.013 -23.031 1.00 26.05 237 LEU A O 1
ATOM 1762 N N . TYR A 1 249 ? -26.009 33.050 -20.904 1.00 25.80 238 TYR A N 1
ATOM 1763 C CA . TYR A 1 249 ? -26.435 31.657 -20.849 1.00 25.09 238 TYR A CA 1
ATOM 1764 C C . TYR A 1 249 ? -27.906 31.548 -20.489 1.00 25.88 238 TYR A C 1
ATOM 1765 O O . TYR A 1 249 ? -28.316 31.953 -19.388 1.00 26.67 238 TYR A O 1
ATOM 1774 N N . TRP A 1 250 ? -28.690 30.979 -21.398 1.00 25.72 239 TRP A N 1
ATOM 1775 C CA . TRP A 1 250 ? -30.097 30.692 -21.131 1.00 26.70 239 TRP A CA 1
ATOM 1776 C C . TRP A 1 250 ? -30.261 29.457 -20.266 1.00 26.89 239 TRP A C 1
ATOM 1777 O O . TRP A 1 250 ? -29.890 28.362 -20.675 1.00 27.48 239 TRP A O 1
ATOM 1788 N N . ALA A 1 251 ? -30.838 29.639 -19.084 1.00 27.48 240 ALA A N 1
ATOM 1789 C CA . ALA A 1 251 ? -31.135 28.529 -18.189 1.00 27.96 240 ALA A CA 1
ATOM 1790 C C . ALA A 1 251 ? -32.543 28.693 -17.639 1.00 28.06 240 ALA A C 1
ATOM 1791 O O . ALA A 1 251 ? -32.735 28.714 -16.434 1.00 26.30 240 ALA A O 1
ATOM 1793 N N . VAL A 1 252 ? -33.515 28.813 -18.548 1.00 29.64 241 VAL A N 1
ATOM 1794 C CA . VAL A 1 252 ? -34.926 29.007 -18.183 1.00 31.70 241 VAL A CA 1
ATOM 1795 C C . VAL A 1 252 ? -35.792 27.808 -18.535 1.00 33.19 241 VAL A C 1
ATOM 1796 O O . VAL A 1 252 ? -37.004 27.948 -18.692 1.00 36.28 241 VAL A O 1
ATOM 1800 N N . GLY A 1 253 ? -35.182 26.634 -18.676 1.00 34.19 242 GLY A N 1
ATOM 1801 C CA . GLY A 1 253 ? -35.935 25.399 -18.851 1.00 33.94 242 GLY A CA 1
ATOM 1802 C C . GLY A 1 253 ? -35.739 24.693 -20.167 1.00 34.04 242 GLY A C 1
ATOM 1803 O O . GLY A 1 253 ? -35.235 25.259 -21.141 1.00 32.04 242 GLY A O 1
ATOM 1804 N N . HIS A 1 254 ? -36.147 23.428 -20.158 1.00 35.82 243 HIS A N 1
ATOM 1805 C CA . HIS A 1 254 ? -36.067 22.546 -21.300 1.00 38.07 243 HIS A CA 1
ATOM 1806 C C . HIS A 1 254 ? -37.462 22.041 -21.637 1.00 37.96 243 HIS A C 1
ATOM 1807 O O . HIS A 1 254 ? -38.298 21.885 -20.751 1.00 39.26 243 HIS A O 1
ATOM 1814 N N . ASP A 1 255 ? -37.700 21.799 -22.922 1.00 37.75 244 ASP A N 1
ATOM 1815 C CA . ASP A 1 255 ? -38.980 21.315 -23.428 1.00 37.73 244 ASP A CA 1
ATOM 1816 C C . ASP A 1 255 ? -38.783 19.915 -23.995 1.00 35.86 244 ASP A C 1
ATOM 1817 O O . ASP A 1 255 ? -38.320 19.775 -25.133 1.00 35.25 244 ASP A O 1
ATOM 1822 N N . PRO A 1 256 ? -39.118 18.869 -23.210 1.00 33.62 245 PRO A N 1
ATOM 1823 C CA . PRO A 1 256 ? -39.105 17.514 -23.764 1.00 33.76 245 PRO A CA 1
ATOM 1824 C C . PRO A 1 256 ? -39.995 17.419 -24.998 1.00 34.48 245 PRO A C 1
ATOM 1825 O O . PRO A 1 256 ? -41.137 17.896 -24.969 1.00 33.57 245 PRO A O 1
ATOM 1829 N N . GLN A 1 257 ? -39.468 16.840 -26.075 1.00 35.03 246 GLN A N 1
ATOM 1830 C CA . GLN A 1 257 ? -40.199 16.742 -27.342 1.00 36.45 246 GLN A CA 1
ATOM 1831 C C . GLN A 1 257 ? -41.099 15.506 -27.351 1.00 37.41 246 GLN A C 1
ATOM 1832 O O . GLN A 1 257 ? -40.924 14.587 -28.158 1.00 37.43 246 GLN A O 1
ATOM 1838 N N . THR A 1 258 ? -42.090 15.524 -26.462 1.00 38.59 247 THR A N 1
ATOM 1839 C CA . THR A 1 258 ? -42.980 14.392 -26.217 1.00 38.74 247 THR A CA 1
ATOM 1840 C C . THR A 1 258 ? -44.438 14.756 -26.509 1.00 40.35 247 THR A C 1
ATOM 1841 O O . THR A 1 258 ? -45.359 14.161 -25.936 1.00 42.43 247 THR A O 1
ATOM 1845 N N . SER A 1 259 ? -44.653 15.730 -27.390 1.00 40.82 248 SER A N 1
ATOM 1846 C CA . SER A 1 259 ? -46.010 16.222 -27.664 1.00 42.39 248 SER A CA 1
ATOM 1847 C C . SER A 1 259 ? -46.808 15.209 -28.498 1.00 41.10 248 SER A C 1
ATOM 1848 O O . SER A 1 259 ? -48.022 15.134 -28.357 1.00 42.62 248 SER A O 1
ATOM 1851 N N . PHE A 1 260 ? -46.121 14.432 -29.342 1.00 38.96 249 PHE A N 1
ATOM 1852 C CA . PHE A 1 260 ? -46.751 13.356 -30.126 1.00 37.14 249 PHE A CA 1
ATOM 1853 C C . PHE A 1 260 ? -47.410 12.264 -29.268 1.00 37.24 249 PHE A C 1
ATOM 1854 O O . PHE A 1 260 ? -48.300 11.554 -29.744 1.00 38.54 249 PHE A O 1
ATOM 1862 N N . LEU A 1 261 ? -46.943 12.106 -28.032 1.00 36.98 250 LEU A N 1
ATOM 1863 C CA . LEU A 1 261 ? -47.625 11.279 -27.044 1.00 37.38 250 LEU A CA 1
ATOM 1864 C C . LEU A 1 261 ? -48.883 11.977 -26.560 1.00 38.47 250 LEU A C 1
ATOM 1865 O O . LEU A 1 261 ? -48.906 13.200 -26.406 1.00 41.13 250 LEU A O 1
ATOM 1870 N N . LYS A 1 262 ? -49.926 11.188 -26.320 1.00 38.81 251 LYS A N 1
ATOM 1871 C CA . LYS A 1 262 ? -51.081 11.645 -25.557 1.00 38.85 251 LYS A CA 1
ATOM 1872 C C . LYS A 1 262 ? -50.812 11.361 -24.097 1.00 38.80 251 LYS A C 1
ATOM 1873 O O . LYS A 1 262 ? -50.464 10.238 -23.733 1.00 39.73 251 LYS A O 1
ATOM 1879 N N . LYS A 1 263 ? -50.988 12.374 -23.261 1.00 39.08 252 LYS A N 1
ATOM 1880 C CA . LYS A 1 263 ? -50.829 12.204 -21.833 1.00 41.79 252 LYS A CA 1
ATOM 1881 C C . LYS A 1 263 ? -51.604 10.951 -21.400 1.00 41.83 252 LYS A C 1
ATOM 1882 O O . LYS A 1 263 ? -52.707 10.700 -21.888 1.00 43.27 252 LYS A O 1
ATOM 1888 N N . GLY A 1 264 ? -50.994 10.139 -20.541 1.00 41.19 253 GLY A N 1
ATOM 1889 C CA . GLY A 1 264 ? -51.586 8.870 -20.104 1.00 40.57 253 GLY A CA 1
ATOM 1890 C C . GLY A 1 264 ? -51.015 7.633 -20.784 1.00 40.52 253 GLY A C 1
ATOM 1891 O O . GLY A 1 264 ? -50.911 6.587 -20.154 1.00 40.74 253 GLY A O 1
ATOM 1892 N N . GLN A 1 265 ? -50.653 7.739 -22.062 1.00 41.41 254 GLN A N 1
ATOM 1893 C CA . GLN A 1 265 ? -50.058 6.613 -22.802 1.00 42.00 254 GLN A CA 1
ATOM 1894 C C . GLN A 1 265 ? -48.806 6.047 -22.115 1.00 42.75 254 GLN A C 1
ATOM 1895 O O . GLN A 1 265 ? -48.668 4.830 -21.968 1.00 40.15 254 GLN A O 1
ATOM 1901 N N . LEU A 1 266 ? -47.906 6.955 -21.725 1.00 43.74 255 LEU A N 1
ATOM 1902 C CA . LEU A 1 266 ? -46.681 6.652 -20.977 1.00 42.82 255 LEU A CA 1
ATOM 1903 C C . LEU A 1 266 ? -46.653 7.506 -19.715 1.00 42.08 255 LEU A C 1
ATOM 1904 O O . LEU A 1 266 ? -47.159 8.627 -19.716 1.00 42.28 255 LEU A O 1
ATOM 1909 N N . GLU A 1 267 ? -46.062 6.989 -18.641 1.00 42.73 256 GLU A N 1
ATOM 1910 C CA . GLU A 1 267 ? -45.884 7.786 -17.414 1.00 44.35 256 GLU A CA 1
ATOM 1911 C C . GLU A 1 267 ? -44.894 8.920 -17.650 1.00 44.08 256 GLU A C 1
ATOM 1912 O O . GLU A 1 267 ? -43.831 8.695 -18.237 1.00 45.04 256 GLU A O 1
ATOM 1918 N N . GLN A 1 268 ? -45.240 10.128 -17.200 1.00 42.80 257 GLN A N 1
ATOM 1919 C CA . GLN A 1 268 ? -44.371 11.281 -17.377 1.00 42.05 257 GLN A CA 1
ATOM 1920 C C . GLN A 1 268 ? -44.372 12.242 -16.199 1.00 42.84 257 GLN A C 1
ATOM 1921 O O . GLN A 1 268 ? -45.289 12.243 -15.378 1.00 41.41 257 GLN A O 1
ATOM 1927 N N . ASP A 1 269 ? -43.312 13.055 -16.155 1.00 45.14 258 ASP A N 1
ATOM 1928 C CA . ASP A 1 269 ? -43.200 14.270 -15.329 1.00 44.63 258 ASP A CA 1
ATOM 1929 C C . ASP A 1 269 ? -44.279 15.296 -15.669 1.00 44.14 258 ASP A C 1
ATOM 1930 O O . ASP A 1 269 ? -44.909 15.222 -16.721 1.00 41.17 258 ASP A O 1
ATOM 1935 N N . GLU A 1 270 ? -44.413 16.299 -14.801 1.00 46.32 259 GLU A N 1
ATOM 1936 C CA . GLU A 1 270 ? -45.190 17.507 -15.098 1.00 46.94 259 GLU A CA 1
ATOM 1937 C C . GLU A 1 270 ? -44.568 18.229 -16.294 1.00 43.71 259 GLU A C 1
ATOM 1938 O O . GLU A 1 270 ? -45.274 18.682 -17.190 1.00 42.37 259 GLU A O 1
ATOM 1944 N N . ALA A 1 271 ? -43.240 18.334 -16.292 1.00 42.39 260 ALA A N 1
ATOM 1945 C CA . ALA A 1 271 ? -42.487 18.872 -17.435 1.00 41.42 260 ALA A CA 1
ATOM 1946 C C . ALA A 1 271 ? -42.645 18.067 -18.734 1.00 40.31 260 ALA A C 1
ATOM 1947 O O . ALA A 1 271 ? -42.468 18.623 -19.813 1.00 41.14 260 ALA A O 1
ATOM 194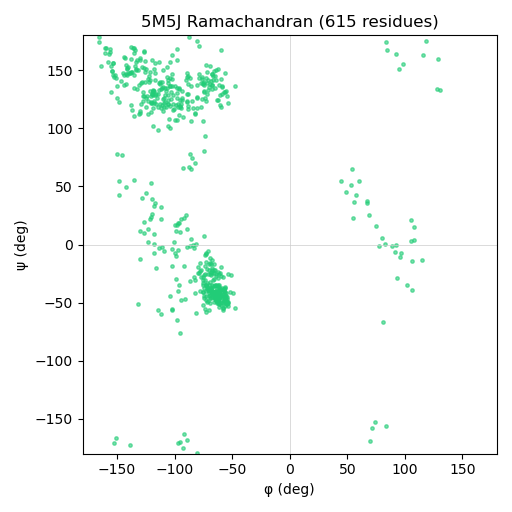9 N N . GLY A 1 272 ? -42.956 16.773 -18.630 1.00 39.50 261 GLY A N 1
ATOM 1950 C CA . GLY A 1 272 ? -43.233 15.916 -19.796 1.00 38.76 261 GLY A CA 1
ATOM 1951 C C . GLY A 1 272 ? -42.138 14.908 -20.119 1.00 37.58 261 GLY A C 1
ATOM 1952 O O . GLY A 1 272 ? -42.220 14.193 -21.120 1.00 35.23 261 GLY A O 1
ATOM 1953 N N . TYR A 1 273 ? -41.102 14.852 -19.284 1.00 36.85 262 TYR A N 1
ATOM 1954 C CA . TYR A 1 273 ? -40.073 13.821 -19.410 1.00 35.91 262 TYR A CA 1
ATOM 1955 C C . TYR A 1 273 ? -40.692 12.438 -19.224 1.00 35.25 262 TYR A C 1
ATOM 1956 O O . TYR A 1 273 ? -41.526 12.251 -18.348 1.00 34.35 262 TYR A O 1
ATOM 1965 N N . ILE A 1 274 ? -40.298 11.485 -20.066 1.00 35.47 263 ILE A N 1
ATOM 1966 C CA . ILE A 1 274 ? -40.751 10.097 -19.933 1.00 35.26 263 ILE A CA 1
ATOM 1967 C C . ILE A 1 274 ? -40.030 9.487 -18.732 1.00 35.86 263 ILE A C 1
ATOM 1968 O O . ILE A 1 274 ? -38.804 9.528 -18.676 1.00 35.31 263 ILE A O 1
ATOM 1973 N N . LEU A 1 275 ? -40.779 8.930 -17.782 1.00 36.33 264 LEU A N 1
ATOM 1974 C CA . LEU A 1 275 ? -40.180 8.345 -16.581 1.00 36.82 264 LEU A CA 1
ATOM 1975 C C . LEU A 1 275 ? -39.656 6.949 -16.864 1.00 38.27 264 LEU A C 1
ATOM 1976 O O . LEU A 1 275 ? -40.311 6.155 -17.546 1.00 36.85 264 LEU A O 1
ATOM 1981 N N . LEU A 1 276 ? -38.465 6.667 -16.333 1.00 40.51 265 LEU A N 1
ATOM 1982 C CA . LEU A 1 276 ? -37.856 5.341 -16.410 1.00 41.10 265 LEU A CA 1
ATOM 1983 C C . LEU A 1 276 ? -38.245 4.586 -15.142 1.00 42.11 265 LEU A C 1
ATOM 1984 O O . LEU A 1 276 ? -38.142 5.133 -14.037 1.00 40.62 265 LEU A O 1
ATOM 1989 N N . LYS A 1 277 ? -38.709 3.346 -15.310 1.00 44.18 266 LYS A N 1
ATOM 1990 C CA . LYS A 1 277 ? -39.365 2.590 -14.226 1.00 45.90 266 LYS A CA 1
ATOM 1991 C C . LYS A 1 277 ? -38.566 1.416 -13.662 1.00 45.83 266 LYS A C 1
ATOM 1992 O O . LYS A 1 277 ? -38.998 0.800 -12.690 1.00 47.34 266 LYS A O 1
ATOM 1998 N N . ASP A 1 278 ? -37.422 1.092 -14.255 1.00 45.34 267 ASP A N 1
ATOM 1999 C CA . ASP A 1 278 ? -36.636 -0.043 -13.796 1.00 45.45 267 ASP A CA 1
ATOM 2000 C C . ASP A 1 278 ? -35.147 0.264 -13.967 1.00 44.18 267 ASP A C 1
ATOM 2001 O O . ASP A 1 278 ? -34.498 -0.208 -14.898 1.00 46.39 267 ASP A O 1
ATOM 2006 N N . HIS A 1 279 ? -34.607 1.072 -13.061 1.00 42.34 268 HIS A N 1
ATOM 2007 C CA . HIS A 1 279 ? -33.191 1.427 -13.125 1.00 42.47 268 HIS A CA 1
ATOM 2008 C C . HIS A 1 279 ? -32.304 0.204 -12.871 1.00 43.76 268 HIS A C 1
ATOM 2009 O O . HIS A 1 279 ? -32.673 -0.665 -12.074 1.00 45.81 268 HIS A O 1
ATOM 2016 N N . PRO A 1 280 ? -31.144 0.117 -13.529 1.00 44.17 269 PRO A N 1
ATOM 2017 C CA . PRO A 1 280 ? -30.610 1.134 -14.449 1.00 41.99 269 PRO A CA 1
ATOM 2018 C C . PRO A 1 280 ? -31.023 0.939 -15.916 1.00 40.32 269 PRO A C 1
ATOM 2019 O O . PRO A 1 280 ? -30.296 1.386 -16.802 1.00 40.35 269 PRO A O 1
ATOM 2023 N N . THR A 1 281 ? -32.154 0.282 -16.186 1.00 38.45 270 THR A N 1
ATOM 2024 C CA . THR A 1 281 ? -32.555 0.017 -17.574 1.00 39.07 270 THR A CA 1
ATOM 2025 C C . THR A 1 281 ? -33.213 1.240 -18.205 1.00 36.84 270 THR A C 1
ATOM 2026 O O . THR A 1 281 ? -33.442 2.254 -17.535 1.00 33.96 270 THR A O 1
ATOM 2030 N N . GLN A 1 282 ? -33.510 1.118 -19.498 1.00 35.39 271 GLN A N 1
ATOM 2031 C CA . GLN A 1 282 ? -34.269 2.119 -20.242 1.00 36.04 271 GLN A CA 1
ATOM 2032 C C . GLN A 1 282 ? -35.777 1.830 -20.325 1.00 37.16 271 GLN A C 1
ATOM 2033 O O . GLN A 1 282 ? -36.462 2.368 -21.190 1.00 35.65 271 GLN A O 1
ATOM 2039 N N . ARG A 1 283 ? -36.298 1.024 -19.401 1.00 39.85 272 ARG A N 1
ATOM 2040 C CA . ARG A 1 283 ? -37.699 0.610 -19.434 1.00 42.49 272 ARG A CA 1
ATOM 2041 C C . ARG A 1 283 ? -38.660 1.729 -19.015 1.00 40.70 272 ARG A C 1
ATOM 2042 O O . ARG A 1 283 ? -38.460 2.379 -17.989 1.00 38.51 272 ARG A O 1
ATOM 2050 N N . THR A 1 284 ? -39.707 1.910 -19.821 1.00 40.70 273 THR A N 1
ATOM 2051 C CA . THR A 1 284 ? -40.807 2.837 -19.547 1.00 40.70 273 THR A CA 1
ATOM 2052 C C . THR A 1 284 ? -41.938 2.103 -18.810 1.00 40.71 273 THR A C 1
ATOM 2053 O O . THR A 1 284 ? -41.793 0.931 -18.461 1.00 42.40 273 THR A O 1
ATOM 2057 N N . SER A 1 285 ? -43.057 2.792 -18.578 1.00 40.39 274 SER A N 1
ATOM 2058 C CA . SER A 1 285 ? -44.250 2.200 -17.944 1.00 39.73 274 SER A CA 1
ATOM 2059 C C . SER A 1 285 ? -44.981 1.135 -18.785 1.00 41.82 274 SER A C 1
ATOM 2060 O O . SER A 1 285 ? -45.746 0.346 -18.231 1.00 44.76 274 SER A O 1
ATOM 2063 N N . VAL A 1 286 ? -44.764 1.124 -20.101 1.00 40.95 275 VAL A N 1
ATOM 2064 C CA . VAL A 1 286 ? -45.343 0.125 -21.004 1.00 41.06 275 VAL A CA 1
ATOM 2065 C C . VAL A 1 286 ? -44.272 -0.874 -21.445 1.00 42.81 275 VAL A C 1
ATOM 2066 O O . VAL A 1 286 ? -43.245 -0.471 -22.007 1.00 43.29 275 VAL A O 1
ATOM 2070 N N . ASP A 1 287 ? -44.517 -2.169 -21.219 1.00 43.85 276 ASP A N 1
ATOM 2071 C CA A ASP A 1 287 ? -43.573 -3.213 -21.637 0.50 42.90 276 ASP A CA 1
ATOM 2072 C CA B ASP A 1 287 ? -43.579 -3.219 -21.643 0.50 43.73 276 ASP A CA 1
ATOM 2073 C C . ASP A 1 287 ? -43.471 -3.273 -23.169 1.00 41.76 276 ASP A C 1
ATOM 2074 O O . ASP A 1 287 ? -44.480 -3.206 -23.867 1.00 40.81 276 ASP A O 1
ATOM 2083 N N . GLY A 1 288 ? -42.237 -3.376 -23.672 1.00 39.49 277 GLY A N 1
ATOM 2084 C CA . GLY A 1 288 ? -41.942 -3.299 -25.107 1.00 37.55 277 GLY A CA 1
ATOM 2085 C C . GLY A 1 288 ? -41.528 -1.915 -25.603 1.00 37.19 277 GLY A C 1
ATOM 2086 O O . GLY A 1 288 ? -41.053 -1.782 -26.739 1.00 36.05 277 GLY A O 1
ATOM 2087 N N . VAL A 1 289 ? -41.693 -0.888 -24.762 1.00 36.68 278 VAL A N 1
ATOM 2088 C CA . VAL A 1 289 ? -41.331 0.484 -25.111 1.00 37.37 278 VAL A CA 1
ATOM 2089 C C . VAL A 1 289 ? -40.217 1.001 -24.191 1.00 37.88 278 VAL A C 1
ATOM 2090 O O . VAL A 1 289 ? -40.312 0.938 -22.963 1.00 36.65 278 VAL A O 1
ATOM 2094 N N . PHE A 1 290 ? -39.166 1.525 -24.811 1.00 39.85 279 PHE A N 1
ATOM 2095 C CA . PHE A 1 290 ? -37.992 2.022 -24.102 1.00 40.22 279 PHE A CA 1
ATOM 2096 C C . PHE A 1 290 ? -37.757 3.455 -24.527 1.00 39.72 279 PHE A C 1
ATOM 2097 O O . PHE A 1 290 ? -38.132 3.841 -25.635 1.00 40.95 279 PHE A O 1
ATOM 2105 N N . ALA A 1 291 ? -37.171 4.244 -23.632 1.00 36.98 280 ALA A N 1
ATOM 2106 C CA . ALA A 1 291 ? -36.835 5.629 -23.924 1.00 36.11 280 ALA A CA 1
ATOM 2107 C C . ALA A 1 291 ? -35.360 5.882 -23.643 1.00 35.49 280 ALA A C 1
ATOM 2108 O O . ALA A 1 291 ? -34.812 5.387 -22.660 1.00 34.27 280 ALA A O 1
ATOM 2110 N N . ALA A 1 292 ? -34.723 6.656 -24.519 1.00 35.32 281 ALA A N 1
ATOM 2111 C CA . ALA A 1 292 ? -33.304 6.982 -24.391 1.00 33.67 281 ALA A CA 1
ATOM 2112 C C . ALA A 1 292 ? -33.104 8.473 -24.584 1.00 32.38 281 ALA A C 1
ATOM 2113 O O . ALA A 1 292 ? -33.959 9.143 -25.175 1.00 31.37 281 ALA A O 1
ATOM 2115 N N . GLY A 1 293 ? -31.984 8.982 -24.073 1.00 30.41 282 GLY A N 1
ATOM 2116 C CA . GLY A 1 293 ? -31.604 10.379 -24.248 1.00 30.64 282 GLY A CA 1
ATOM 2117 C C . GLY A 1 293 ? -32.434 11.389 -23.461 1.00 32.10 282 GLY A C 1
ATOM 2118 O O . GLY A 1 293 ? -33.091 11.055 -22.466 1.00 31.64 282 GLY A O 1
ATOM 2119 N N . ASP A 1 294 ? -32.425 12.632 -23.939 1.00 33.06 283 ASP A N 1
ATOM 2120 C CA . ASP A 1 294 ? -32.929 13.773 -23.165 1.00 33.47 283 ASP A CA 1
ATOM 2121 C C . ASP A 1 294 ? -34.444 13.852 -23.040 1.00 33.02 283 ASP A C 1
ATOM 2122 O O . ASP A 1 294 ? -34.932 14.657 -22.276 1.00 32.05 283 ASP A O 1
ATOM 2127 N N . CYS A 1 295 ? -35.191 13.027 -23.770 1.00 33.35 284 CYS A N 1
ATOM 2128 C CA . CYS A 1 295 ? -36.636 12.964 -23.580 1.00 33.49 284 CYS A CA 1
ATOM 2129 C C . CYS A 1 295 ? -36.997 12.256 -22.267 1.00 35.95 284 CYS A C 1
ATOM 2130 O O . CYS A 1 295 ? -38.141 12.337 -21.828 1.00 35.91 284 CYS A O 1
ATOM 2133 N N . CYS A 1 296 ? -36.033 11.549 -21.660 1.00 38.34 285 CYS A N 1
ATOM 2134 C CA . CYS A 1 296 ? -36.195 10.971 -20.319 1.00 38.77 285 CYS A CA 1
ATOM 2135 C C . CYS A 1 296 ? -35.092 11.347 -19.312 1.00 38.28 285 CYS A C 1
ATOM 2136 O O . CYS A 1 296 ? -35.045 10.781 -18.230 1.00 39.21 285 CYS A O 1
ATOM 2139 N N . ASP A 1 297 ? -34.225 12.300 -19.647 1.00 38.66 286 ASP A N 1
ATOM 2140 C CA . ASP A 1 297 ? -33.167 12.747 -18.731 1.00 38.56 286 ASP A CA 1
ATOM 2141 C C . ASP A 1 297 ? -33.141 14.273 -18.638 1.00 38.11 286 ASP A C 1
ATOM 2142 O O . ASP A 1 297 ? -32.783 14.953 -19.595 1.00 37.67 286 ASP A O 1
ATOM 2147 N N . HIS A 1 298 ? -33.499 14.797 -17.475 1.00 39.06 287 HIS A N 1
ATOM 2148 C CA . HIS A 1 298 ? -33.364 16.228 -17.190 1.00 40.42 287 HIS A CA 1
ATOM 2149 C C . HIS A 1 298 ? -32.131 16.544 -16.352 1.00 38.36 287 HIS A C 1
ATOM 2150 O O . HIS A 1 298 ? -31.927 17.698 -16.003 1.00 37.64 287 HIS A O 1
ATOM 2157 N N . LEU A 1 299 ? -31.318 15.538 -16.023 1.00 37.77 288 LEU A N 1
ATOM 2158 C CA . LEU A 1 299 ? -30.190 15.727 -15.097 1.00 37.99 288 LEU A CA 1
ATOM 2159 C C . LEU A 1 299 ? -28.855 16.024 -15.763 1.00 34.70 288 LEU A C 1
ATOM 2160 O O . LEU A 1 299 ? -28.163 16.950 -15.333 1.00 34.50 288 LEU A O 1
ATOM 2165 N N . TYR A 1 300 ? -28.490 15.238 -16.779 1.00 30.57 289 TYR A N 1
ATOM 2166 C CA . TYR A 1 300 ? -27.149 15.301 -17.369 1.00 29.36 289 TYR A CA 1
ATOM 2167 C C . TYR A 1 300 ? -27.130 16.070 -18.689 1.00 27.68 289 TYR A C 1
ATOM 2168 O O . TYR A 1 300 ? -26.400 17.046 -18.821 1.00 27.45 289 TYR A O 1
ATOM 2177 N N . ARG A 1 301 ? -27.960 15.659 -19.638 1.00 27.23 290 ARG A N 1
ATOM 2178 C CA . ARG A 1 301 ? -28.171 16.414 -20.872 1.00 27.01 290 ARG A CA 1
ATOM 2179 C C . ARG A 1 301 ? -26.874 16.569 -21.643 1.00 25.48 290 ARG A C 1
ATOM 2180 O O . ARG A 1 301 ? -26.449 17.669 -21.951 1.00 24.80 290 ARG A O 1
ATOM 2188 N N . GLN A 1 302 ? -26.234 15.448 -21.923 1.00 24.71 291 GLN A N 1
ATOM 2189 C CA . GLN A 1 302 ? -25.034 15.434 -22.730 1.00 24.54 291 GLN A CA 1
ATOM 2190 C C . GLN A 1 302 ? -25.186 14.416 -23.848 1.00 24.59 291 GLN A C 1
ATOM 2191 O O . GLN A 1 302 ? -25.923 13.426 -23.721 1.00 24.92 291 GLN A O 1
ATOM 2197 N N . ALA A 1 303 ? -24.480 14.670 -24.943 1.00 24.19 292 ALA A N 1
ATOM 2198 C CA . ALA A 1 303 ? -24.553 13.820 -26.119 1.00 24.60 292 ALA A CA 1
ATOM 2199 C C . ALA A 1 303 ? -24.000 12.425 -25.807 1.00 24.22 292 ALA A C 1
ATOM 2200 O O . ALA A 1 303 ? -24.622 11.424 -26.165 1.00 23.42 292 ALA A O 1
ATOM 2202 N N . VAL A 1 304 ? -22.856 12.367 -25.122 1.00 23.69 293 VAL A N 1
ATOM 2203 C CA . VAL A 1 304 ? -22.248 11.081 -24.786 1.00 24.43 293 VAL A CA 1
ATOM 2204 C C . VAL A 1 304 ? -23.147 10.259 -23.841 1.00 23.66 293 VAL A C 1
ATOM 2205 O O . VAL A 1 304 ? -23.301 9.052 -24.023 1.00 23.74 293 VAL A O 1
ATOM 2209 N N . VAL A 1 305 ? -23.776 10.926 -22.880 1.00 22.42 294 VAL A N 1
ATOM 2210 C CA . VAL A 1 305 ? -24.722 10.276 -21.975 1.00 21.94 294 VAL A CA 1
ATOM 2211 C C . VAL A 1 305 ? -25.941 9.734 -22.725 1.00 22.30 294 VAL A C 1
ATOM 2212 O O . VAL A 1 305 ? -26.399 8.614 -22.465 1.00 21.53 294 VAL A O 1
ATOM 2216 N N . ALA A 1 306 ? -26.464 10.560 -23.634 1.00 23.09 295 ALA A N 1
ATOM 2217 C CA . ALA A 1 306 ? -27.599 10.212 -24.482 1.00 22.67 295 ALA A CA 1
ATOM 2218 C C . ALA A 1 306 ? -27.296 9.025 -25.373 1.00 22.31 295 ALA A C 1
ATOM 2219 O O . ALA A 1 306 ? -28.093 8.095 -25.451 1.00 21.94 295 ALA A O 1
ATOM 2221 N N . ALA A 1 307 ? -26.149 9.062 -26.047 1.00 22.14 296 ALA A N 1
ATOM 2222 C CA . ALA A 1 307 ? -25.716 7.935 -26.884 1.00 22.95 296 ALA A CA 1
ATOM 2223 C C . ALA A 1 307 ? -25.579 6.644 -26.062 1.00 23.32 296 ALA A C 1
ATOM 2224 O O . ALA A 1 307 ? -25.966 5.564 -26.509 1.00 22.64 296 ALA A O 1
ATOM 2226 N N . GLY A 1 308 ? -25.036 6.778 -24.852 1.00 23.64 297 GLY A N 1
ATOM 2227 C CA . GLY A 1 308 ? -24.930 5.675 -23.922 1.00 23.45 297 GLY A CA 1
ATOM 2228 C C . GLY A 1 308 ? -26.280 5.066 -23.640 1.00 23.38 297 GLY A C 1
ATOM 2229 O O . GLY A 1 308 ? -26.449 3.855 -23.728 1.00 23.90 297 GLY A O 1
ATOM 2230 N N . SER A 1 309 ? -27.250 5.904 -23.314 1.00 23.77 298 SER A N 1
ATOM 2231 C CA . SER A 1 309 ? -28.596 5.402 -23.029 1.00 24.74 298 SER A CA 1
ATOM 2232 C C . SER A 1 309 ? -29.282 4.768 -24.260 1.00 24.17 298 SER A C 1
ATOM 2233 O O . SER A 1 309 ? -30.104 3.872 -24.100 1.00 24.16 298 SER A O 1
ATOM 2236 N N . GLY A 1 310 ? -28.955 5.239 -25.462 1.00 24.45 299 GLY A N 1
ATOM 2237 C CA . GLY A 1 310 ? -29.472 4.669 -26.706 1.00 25.37 299 GLY A CA 1
ATOM 2238 C C . GLY A 1 310 ? -29.042 3.225 -26.920 1.00 26.77 299 GLY A C 1
ATOM 2239 O O . GLY A 1 310 ? -29.864 2.371 -27.279 1.00 26.50 299 GLY A O 1
ATOM 2240 N N . SER A 1 311 ? -27.748 2.966 -26.708 1.00 28.04 300 SER A N 1
ATOM 2241 C CA . SER A 1 311 ? -27.186 1.605 -26.690 1.00 28.76 300 SER A CA 1
ATOM 2242 C C . SER A 1 311 ? -27.900 0.722 -25.679 1.00 29.39 300 SER A C 1
ATOM 2243 O O . SER A 1 311 ? -28.336 -0.376 -26.013 1.00 30.00 300 SER A O 1
ATOM 2246 N N . LYS A 1 312 ? -28.024 1.210 -24.445 1.00 30.40 301 LYS A N 1
ATOM 2247 C CA . LYS A 1 312 ? -28.743 0.484 -23.387 1.00 31.47 301 LYS A CA 1
ATOM 2248 C C . LYS A 1 312 ? -30.188 0.154 -23.778 1.00 31.55 301 LYS A C 1
ATOM 2249 O O . LYS A 1 312 ? -30.674 -0.943 -23.498 1.00 30.88 301 LYS A O 1
ATOM 2255 N N . ALA A 1 313 ? -30.853 1.104 -24.430 1.00 32.10 302 ALA A N 1
ATOM 2256 C CA . ALA A 1 313 ? -32.218 0.915 -24.912 1.00 33.19 302 ALA A CA 1
ATOM 2257 C C . ALA A 1 313 ? -32.317 -0.183 -25.987 1.00 34.19 302 ALA A C 1
ATOM 2258 O O . ALA A 1 313 ? -33.190 -1.048 -25.905 1.00 34.15 302 ALA A O 1
ATOM 2260 N N . ALA A 1 314 ? -31.431 -0.132 -26.983 1.00 34.13 303 ALA A N 1
ATOM 2261 C CA . ALA A 1 314 ? -31.395 -1.131 -28.063 1.00 35.39 303 ALA A CA 1
ATOM 2262 C C . ALA A 1 314 ? -31.075 -2.548 -27.560 1.00 37.74 303 ALA A C 1
ATOM 2263 O O . ALA A 1 314 ? -31.586 -3.532 -28.097 1.00 38.73 303 ALA A O 1
ATOM 2265 N N . LEU A 1 315 ? -30.218 -2.639 -26.544 1.00 39.65 304 LEU A N 1
ATOM 2266 C CA . LEU A 1 315 ? -29.919 -3.907 -25.880 1.00 40.34 304 LEU A CA 1
ATOM 2267 C C . LEU A 1 315 ? -31.093 -4.383 -25.024 1.00 39.37 304 LEU A C 1
ATOM 2268 O O . LEU A 1 315 ? -31.352 -5.579 -24.962 1.00 40.93 304 LEU A O 1
ATOM 2273 N N . ASP A 1 316 ? -31.790 -3.462 -24.357 1.00 39.25 305 ASP A N 1
ATOM 2274 C CA . ASP A 1 316 ? -33.033 -3.803 -23.636 1.00 39.59 305 ASP A CA 1
ATOM 2275 C C . ASP A 1 316 ? -34.109 -4.358 -24.586 1.00 40.59 305 ASP A C 1
ATOM 2276 O O . ASP A 1 316 ? -34.851 -5.275 -24.233 1.00 42.07 305 ASP A O 1
ATOM 2281 N N . ALA A 1 317 ? -34.187 -3.789 -25.783 1.00 39.88 306 ALA A N 1
ATOM 2282 C CA . ALA A 1 317 ? -35.156 -4.205 -26.780 1.00 40.45 306 ALA A CA 1
ATOM 2283 C C . ALA A 1 317 ? -34.847 -5.595 -27.334 1.00 41.37 306 ALA A C 1
ATOM 2284 O O . ALA A 1 317 ? -35.750 -6.414 -27.501 1.00 41.15 306 ALA A O 1
ATOM 2286 N N . GLU A 1 318 ? -33.576 -5.847 -27.628 1.00 42.64 307 GLU A N 1
ATOM 2287 C CA . GLU A 1 318 ? -33.140 -7.140 -28.158 1.00 44.69 307 GLU A CA 1
ATOM 2288 C C . GLU A 1 318 ? -33.384 -8.260 -27.148 1.00 44.95 307 GLU A C 1
ATOM 2289 O O . GLU A 1 318 ? -33.879 -9.335 -27.501 1.00 43.50 307 GLU A O 1
ATOM 2295 N N . ARG A 1 319 ? -33.013 -7.983 -25.901 1.00 45.37 308 ARG A N 1
ATOM 2296 C CA . ARG A 1 319 ? -33.247 -8.878 -24.779 1.00 47.45 308 ARG A CA 1
ATOM 2297 C C . ARG A 1 319 ? -34.739 -9.179 -24.644 1.00 45.95 308 ARG A C 1
ATOM 2298 O O . ARG A 1 319 ? -35.143 -10.341 -24.540 1.00 46.58 308 ARG A O 1
ATOM 2306 N N . TRP A 1 320 ? -35.549 -8.124 -24.665 1.00 44.02 309 TRP A N 1
ATOM 2307 C CA . TRP A 1 320 ? -37.006 -8.245 -24.571 1.00 41.48 309 TRP A CA 1
ATOM 2308 C C . TRP A 1 320 ? -37.601 -9.047 -25.739 1.00 43.39 309 TRP A C 1
ATOM 2309 O O . TRP A 1 320 ? -38.520 -9.838 -25.532 1.00 43.93 309 TRP A O 1
ATOM 2320 N N . LEU A 1 321 ? -37.068 -8.853 -26.946 1.00 44.97 310 LEU A N 1
ATOM 2321 C CA . LEU A 1 321 ? -37.526 -9.597 -28.131 1.00 47.52 310 LEU A CA 1
ATOM 2322 C C . LEU A 1 321 ? -37.219 -11.114 -28.124 1.00 50.08 310 LEU A C 1
ATOM 2323 O O . LEU A 1 321 ? -37.917 -11.874 -28.802 1.00 49.52 310 LEU A O 1
ATOM 2328 N N . ALA A 1 322 ? -36.191 -11.553 -27.389 1.00 52.76 311 ALA A N 1
ATOM 2329 C CA . ALA A 1 322 ? -36.045 -12.981 -27.055 1.00 54.83 311 ALA A CA 1
ATOM 2330 C C . ALA A 1 322 ? -37.085 -13.305 -25.977 1.00 57.12 311 ALA A C 1
ATOM 2331 O O . ALA A 1 322 ? -36.782 -13.343 -24.779 1.00 56.78 311 ALA A O 1
ATOM 2333 N N . MET A 1 323 ? -38.322 -13.519 -26.428 1.00 60.22 312 MET A N 1
ATOM 2334 C CA . MET A 1 323 ? -39.509 -13.440 -25.562 1.00 61.37 312 MET A CA 1
ATOM 2335 C C . MET A 1 323 ? -39.518 -14.474 -24.446 1.00 58.92 312 MET A C 1
ATOM 2336 O O . MET A 1 323 ? -39.472 -14.107 -23.276 1.00 55.78 312 MET A O 1
ATOM 2341 N N . THR B 1 14 ? 5.771 18.385 -4.641 1.00 67.18 3 THR B N 1
ATOM 2342 C CA . THR B 1 14 ? 5.778 17.239 -3.667 1.00 66.08 3 THR B CA 1
ATOM 2343 C C . THR B 1 14 ? 4.391 16.551 -3.562 1.00 59.90 3 THR B C 1
ATOM 2344 O O . THR B 1 14 ? 4.074 15.738 -4.424 1.00 60.91 3 THR B O 1
ATOM 2348 N N . GLN B 1 15 ? 3.571 16.879 -2.555 1.00 53.30 4 GLN B N 1
ATOM 2349 C CA . GLN B 1 15 ? 2.277 16.186 -2.337 1.00 50.71 4 GLN B CA 1
ATOM 2350 C C . GLN B 1 15 ? 1.195 16.641 -3.329 1.00 43.84 4 GLN B C 1
ATOM 2351 O O . GLN B 1 15 ? 0.895 17.833 -3.411 1.00 42.94 4 GLN B O 1
ATOM 2357 N N . ARG B 1 16 ? 0.601 15.685 -4.046 1.00 37.63 5 ARG B N 1
ATOM 2358 C CA . ARG B 1 16 ? -0.460 15.967 -5.020 1.00 33.62 5 ARG B CA 1
ATOM 2359 C C . ARG B 1 16 ? -1.834 15.943 -4.368 1.00 31.82 5 ARG B C 1
ATOM 2360 O O . ARG B 1 16 ? -2.241 14.941 -3.780 1.00 32.82 5 ARG B O 1
ATOM 2368 N N . HIS B 1 17 ? -2.549 17.053 -4.507 1.00 30.00 6 HIS B N 1
ATOM 2369 C CA . HIS B 1 17 ? -3.928 17.166 -4.093 1.00 28.08 6 HIS B CA 1
ATOM 2370 C C . HIS B 1 17 ? -4.757 17.533 -5.322 1.00 27.13 6 HIS B C 1
ATOM 2371 O O . HIS B 1 17 ? -4.512 18.564 -5.965 1.00 26.28 6 HIS B O 1
ATOM 2378 N N . VAL B 1 18 ? -5.741 16.698 -5.639 1.00 26.35 7 VAL B N 1
ATOM 2379 C CA . VAL B 1 18 ? -6.676 16.972 -6.738 1.00 26.65 7 VAL B CA 1
ATOM 2380 C C . VAL B 1 18 ? -8.073 17.193 -6.202 1.00 26.35 7 VAL B C 1
ATOM 2381 O O . VAL B 1 18 ? -8.403 16.737 -5.121 1.00 28.55 7 VAL B O 1
ATOM 2385 N N . ARG B 1 19 ? -8.892 17.896 -6.968 1.00 26.12 8 ARG B N 1
ATOM 2386 C CA . ARG B 1 19 ? -10.314 17.997 -6.676 1.00 25.34 8 ARG B CA 1
ATOM 2387 C C . ARG B 1 19 ? -10.968 16.656 -7.005 1.00 24.08 8 ARG B C 1
ATOM 2388 O O . ARG B 1 19 ? -11.761 16.148 -6.222 1.00 23.59 8 ARG B O 1
ATOM 2396 N N . ILE B 1 20 ? -10.612 16.073 -8.153 1.00 23.20 9 ILE B N 1
ATOM 2397 C CA . ILE B 1 20 ? -11.173 14.781 -8.585 1.00 22.89 9 ILE B CA 1
ATOM 2398 C C . ILE B 1 20 ? -10.066 13.780 -8.933 1.00 22.41 9 ILE B C 1
ATOM 2399 O O . ILE B 1 20 ? -9.222 14.053 -9.788 1.00 22.44 9 ILE B O 1
ATOM 2404 N N . GLY B 1 21 ? -10.089 12.623 -8.274 1.00 21.93 10 GLY B N 1
ATOM 2405 C CA . GLY B 1 21 ? -9.150 11.543 -8.538 1.00 22.50 10 GLY B CA 1
ATOM 2406 C C . GLY B 1 21 ? -9.867 10.398 -9.231 1.00 22.83 10 GLY B C 1
ATOM 2407 O O . GLY B 1 21 ? -10.836 9.871 -8.694 1.00 22.76 10 GLY B O 1
ATOM 2408 N N . ILE B 1 22 ? -9.392 10.009 -10.412 1.00 23.37 11 ILE B N 1
ATOM 2409 C CA . ILE B 1 22 ? -10.090 9.030 -11.244 1.00 24.38 11 ILE B CA 1
ATOM 2410 C C . ILE B 1 22 ? -9.225 7.791 -11.382 1.00 24.11 11 ILE B C 1
ATOM 2411 O O . ILE B 1 22 ? -8.109 7.875 -11.870 1.00 24.96 11 ILE B O 1
ATOM 2416 N N . ILE B 1 23 ? -9.741 6.645 -10.955 1.00 24.09 12 ILE B N 1
ATOM 2417 C CA . ILE B 1 23 ? -8.959 5.412 -10.955 1.00 25.08 12 ILE B CA 1
ATOM 2418 C C . ILE B 1 23 ? -9.465 4.557 -12.109 1.00 25.79 12 ILE B C 1
ATOM 2419 O O . ILE B 1 23 ? -10.527 3.936 -12.022 1.00 26.32 12 ILE B O 1
ATOM 2424 N N . GLY B 1 24 ? -8.702 4.560 -13.196 1.00 26.47 13 GLY B N 1
ATOM 2425 C CA . GLY B 1 24 ? -9.057 3.844 -14.413 1.00 26.85 13 GLY B CA 1
ATOM 2426 C C . GLY B 1 24 ? -8.925 4.771 -15.594 1.00 27.16 13 GLY B C 1
ATOM 2427 O O . GLY B 1 24 ? -9.374 5.913 -15.530 1.00 28.63 13 GLY B O 1
ATOM 2428 N N . GLY B 1 25 ? -8.286 4.299 -16.658 1.00 26.86 14 GLY B N 1
ATOM 2429 C CA . GLY B 1 25 ? -8.089 5.105 -17.861 1.00 26.84 14 GLY B CA 1
ATOM 2430 C C . GLY B 1 25 ? -8.717 4.501 -19.097 1.00 26.18 14 GLY B C 1
ATOM 2431 O O . GLY B 1 25 ? -8.141 4.580 -20.178 1.00 26.27 14 GLY B O 1
ATOM 2432 N N . GLY B 1 26 ? -9.900 3.915 -18.939 1.00 25.53 15 GLY B N 1
ATOM 2433 C CA . GLY B 1 26 ? -10.668 3.393 -20.063 1.00 25.37 15 GLY B CA 1
ATOM 2434 C C . GLY B 1 26 ? -11.625 4.457 -20.572 1.00 25.23 15 GLY B C 1
ATOM 2435 O O . GLY B 1 26 ? -11.468 5.639 -20.274 1.00 25.03 15 GLY B O 1
ATOM 2436 N N . PRO B 1 27 ? -12.626 4.049 -21.358 1.00 25.36 16 PRO B N 1
ATOM 2437 C CA . PRO B 1 27 ? -13.667 4.974 -21.800 1.00 25.64 16 PRO B CA 1
ATOM 2438 C C . PRO B 1 27 ? -14.380 5.728 -20.667 1.00 25.65 16 PRO B C 1
ATOM 2439 O O . PRO B 1 27 ? -14.540 6.938 -20.755 1.00 26.28 16 PRO B O 1
ATOM 2443 N N . ALA B 1 28 ? -14.791 5.029 -19.618 1.00 25.46 17 ALA B N 1
ATOM 2444 C CA . ALA B 1 28 ? -15.448 5.685 -18.482 1.00 25.37 17 ALA B CA 1
ATOM 2445 C C . ALA B 1 28 ? -14.498 6.671 -17.795 1.00 25.69 17 ALA B C 1
ATOM 2446 O O . ALA B 1 28 ? -14.836 7.841 -17.581 1.00 26.93 17 ALA B O 1
ATOM 2448 N N . GLY B 1 29 ? -13.300 6.203 -17.478 1.00 25.01 18 GLY B N 1
ATOM 2449 C CA . GLY B 1 29 ? -12.335 7.014 -16.759 1.00 24.64 18 GLY B CA 1
ATOM 2450 C C . GLY B 1 29 ? -11.841 8.224 -17.521 1.00 24.09 18 GLY B C 1
ATOM 2451 O O . GLY B 1 29 ? -11.740 9.308 -16.960 1.00 22.35 18 GLY B O 1
ATOM 2452 N N . LEU B 1 30 ? -11.525 8.029 -18.799 1.00 24.85 19 LEU B N 1
ATOM 2453 C CA . LEU B 1 30 ? -11.023 9.116 -19.630 1.00 25.50 19 LEU B CA 1
ATOM 2454 C C . LEU B 1 30 ? -12.118 10.142 -19.891 1.00 25.26 19 LEU B C 1
ATOM 2455 O O . LEU B 1 30 ? -11.865 11.341 -19.736 1.00 25.05 19 LEU B O 1
ATOM 2460 N N . THR B 1 31 ? -13.324 9.677 -20.244 1.00 24.17 20 THR B N 1
ATOM 2461 C CA . THR B 1 31 ? -14.489 10.571 -20.395 1.00 23.57 20 THR B CA 1
ATOM 2462 C C . THR B 1 31 ? -14.751 11.379 -19.113 1.00 23.14 20 THR B C 1
ATOM 2463 O O . THR B 1 31 ? -14.962 12.583 -19.182 1.00 22.80 20 THR B O 1
ATOM 2467 N N . ALA B 1 32 ? -14.704 10.725 -17.954 1.00 22.51 21 ALA B N 1
ATOM 2468 C CA . ALA B 1 32 ? -14.769 11.434 -16.673 1.00 22.28 21 ALA B CA 1
ATOM 2469 C C . ALA B 1 32 ? -13.697 12.520 -16.555 1.00 21.87 21 ALA B C 1
ATOM 2470 O O . ALA B 1 32 ? -13.976 13.636 -16.129 1.00 20.74 21 ALA B O 1
ATOM 2472 N N . GLY B 1 33 ? -12.474 12.173 -16.938 1.00 22.45 22 GLY B N 1
ATOM 2473 C CA . GLY B 1 33 ? -11.360 13.117 -16.987 1.00 23.05 22 GLY B CA 1
ATOM 2474 C C . GLY B 1 33 ? -11.623 14.332 -17.868 1.00 23.71 22 GLY B C 1
ATOM 2475 O O . GLY B 1 33 ? -11.242 15.457 -17.527 1.00 23.20 22 GLY B O 1
ATOM 2476 N N . ILE B 1 34 ? -12.299 14.104 -18.992 1.00 24.15 23 ILE B N 1
ATOM 2477 C CA . ILE B 1 34 ? -12.652 15.176 -19.930 1.00 23.99 23 ILE B CA 1
ATOM 2478 C C . ILE B 1 34 ? -13.557 16.198 -19.223 1.00 23.49 23 ILE B C 1
ATOM 2479 O O . ILE B 1 34 ? -13.329 17.411 -19.279 1.00 23.03 23 ILE B O 1
ATOM 2484 N N . TYR B 1 35 ? -14.598 15.685 -18.574 1.00 22.28 24 TYR B N 1
ATOM 2485 C CA . TYR B 1 35 ? -15.610 16.539 -17.977 1.00 22.12 24 TYR B CA 1
ATOM 2486 C C . TYR B 1 35 ? -15.085 17.238 -16.732 1.00 22.21 24 TYR B C 1
ATOM 2487 O O . TYR B 1 35 ? -15.236 18.440 -16.587 1.00 22.86 24 TYR B O 1
ATOM 2496 N N . ALA B 1 36 ? -14.450 16.480 -15.847 1.00 23.14 25 ALA B N 1
ATOM 2497 C CA . ALA B 1 36 ? -13.830 17.032 -14.639 1.00 22.86 25 ALA B CA 1
ATOM 2498 C C . ALA B 1 36 ? -12.798 18.111 -14.948 1.00 23.88 25 ALA B C 1
ATOM 2499 O O . ALA B 1 36 ? -12.806 19.153 -14.299 1.00 25.01 25 ALA B O 1
ATOM 2501 N N . SER B 1 37 ? -11.929 17.871 -15.938 1.00 24.41 26 SER B N 1
ATOM 2502 C CA . SER B 1 37 ? -10.901 18.846 -16.331 1.00 24.43 26 SER B CA 1
ATOM 2503 C C . SER B 1 37 ? -11.483 20.100 -16.970 1.00 25.44 26 SER B C 1
ATOM 2504 O O . SER B 1 37 ? -11.022 21.213 -16.669 1.00 25.95 26 SER B O 1
ATOM 2507 N N . ARG B 1 38 ? -12.490 19.921 -17.836 1.00 26.28 27 ARG B N 1
ATOM 2508 C CA . ARG B 1 38 ? -13.221 21.053 -18.464 1.00 25.99 27 ARG B CA 1
ATOM 2509 C C . ARG B 1 38 ? -14.030 21.888 -17.472 1.00 24.84 27 ARG B C 1
ATOM 2510 O O . ARG B 1 38 ? -14.295 23.055 -17.735 1.00 24.57 27 ARG B O 1
ATOM 2518 N N . ALA B 1 39 ? -14.413 21.295 -16.340 1.00 24.38 28 ALA B N 1
ATOM 2519 C CA . ALA B 1 39 ? -15.040 22.046 -15.243 1.00 24.64 28 ALA B CA 1
ATOM 2520 C C . ALA B 1 39 ? -14.062 22.960 -14.513 1.00 25.31 28 ALA B C 1
ATOM 2521 O O . ALA B 1 39 ? -14.487 23.714 -13.644 1.00 25.20 28 ALA B O 1
ATOM 2523 N N . ASN B 1 40 ? -12.771 22.882 -14.866 1.00 26.03 29 ASN B N 1
ATOM 2524 C CA . ASN B 1 40 ? -11.693 23.639 -14.241 1.00 26.72 29 ASN B CA 1
ATOM 2525 C C . ASN B 1 40 ? -11.470 23.190 -12.792 1.00 26.79 29 ASN B C 1
ATOM 2526 O O . ASN B 1 40 ? -11.141 23.993 -11.907 1.00 27.23 29 ASN B O 1
ATOM 2531 N N . LEU B 1 41 ? -11.652 21.889 -12.578 1.00 26.41 30 LEU B N 1
ATOM 2532 C CA . LEU B 1 41 ? -11.344 21.235 -11.322 1.00 26.17 30 LEU B CA 1
ATOM 2533 C C . LEU B 1 41 ? -10.075 20.453 -11.559 1.00 25.46 30 LEU B C 1
ATOM 2534 O O . LEU B 1 41 ? -9.999 19.690 -12.523 1.00 25.51 30 LEU B O 1
ATOM 2539 N N . LYS B 1 42 ? -9.081 20.632 -10.691 1.00 25.31 31 LYS B N 1
ATOM 2540 C CA . LYS B 1 42 ? -7.835 19.917 -10.835 1.00 25.21 31 LYS B CA 1
ATOM 2541 C C . LYS B 1 42 ? -8.154 18.425 -10.785 1.00 24.18 31 LYS B C 1
ATOM 2542 O O . LYS B 1 42 ? -8.867 17.960 -9.894 1.00 23.31 31 LYS B O 1
ATOM 2548 N N . THR B 1 43 ? -7.635 17.701 -11.771 1.00 23.26 32 THR B N 1
ATOM 2549 C CA . THR B 1 43 ? -8.050 16.344 -12.040 1.00 23.01 32 THR B CA 1
ATOM 2550 C C . THR B 1 43 ? -6.857 15.529 -12.491 1.00 23.51 32 THR B C 1
ATOM 2551 O O . THR B 1 43 ? -6.030 15.991 -13.290 1.00 22.80 32 THR B O 1
ATOM 2555 N N . CYS B 1 44 ? -6.772 14.310 -11.969 1.00 24.31 33 CYS B N 1
ATOM 2556 C CA . CYS B 1 44 ? -5.826 13.331 -12.484 1.00 24.80 33 CYS B CA 1
ATOM 2557 C C . CYS B 1 44 ? -6.524 12.000 -12.708 1.00 23.49 33 CYS B C 1
ATOM 2558 O O . CYS B 1 44 ? -7.488 11.668 -12.016 1.00 23.26 33 CYS B O 1
ATOM 2561 N N . VAL B 1 45 ? -6.013 11.256 -13.684 1.00 23.01 34 VAL B N 1
ATOM 2562 C CA . VAL B 1 45 ? -6.538 9.959 -14.071 1.00 22.80 34 VAL B CA 1
ATOM 2563 C C . VAL B 1 45 ? -5.385 8.980 -13.996 1.00 22.81 34 VAL B C 1
ATOM 2564 O O . VAL B 1 45 ? -4.333 9.215 -14.597 1.00 22.12 34 VAL B O 1
ATOM 2568 N N . PHE B 1 46 ? -5.593 7.892 -13.252 1.00 23.37 35 PHE B N 1
ATOM 2569 C CA . PHE B 1 46 ? -4.620 6.808 -13.128 1.00 23.43 35 PHE B CA 1
ATOM 2570 C C . PHE B 1 46 ? -4.939 5.762 -14.175 1.00 23.82 35 PHE B C 1
ATOM 2571 O O . PHE B 1 46 ? -5.939 5.056 -14.080 1.00 24.17 35 PHE B O 1
ATOM 2579 N N . VAL B 1 47 ? -4.078 5.669 -15.176 1.00 25.39 36 VAL B N 1
ATOM 2580 C CA . VAL B 1 47 ? -4.326 4.826 -16.338 1.00 26.40 36 VAL B CA 1
ATOM 2581 C C . VAL B 1 47 ? -3.933 3.366 -16.071 1.00 26.75 36 VAL B C 1
ATOM 2582 O O . VAL B 1 47 ? -4.507 2.465 -16.669 1.00 27.31 36 VAL B O 1
ATOM 2586 N N . GLY B 1 48 ? -2.973 3.138 -15.175 1.00 28.11 37 GLY B N 1
ATOM 2587 C CA . GLY B 1 48 ? -2.433 1.804 -14.917 1.00 29.72 37 GLY B CA 1
ATOM 2588 C C . GLY B 1 48 ? -1.209 1.462 -15.760 1.00 31.76 37 GLY B C 1
ATOM 2589 O O . GLY B 1 48 ? -0.907 2.124 -16.754 1.00 31.54 37 GLY B O 1
ATOM 2590 N N . ILE B 1 49 ? -0.503 0.421 -15.337 1.00 35.46 38 ILE B N 1
ATOM 2591 C CA . ILE B 1 49 ? 0.675 -0.103 -16.038 1.00 38.64 38 ILE B CA 1
ATOM 2592 C C . ILE B 1 49 ? 0.554 -1.628 -16.168 1.00 40.21 38 ILE B C 1
ATOM 2593 O O . ILE B 1 49 ? 0.668 -2.150 -17.274 1.00 39.33 38 ILE B O 1
ATOM 2598 N N . GLU B 1 50 ? 0.288 -2.331 -15.065 1.00 43.44 39 GLU B N 1
ATOM 2599 C CA . GLU B 1 50 ? -0.058 -3.761 -15.106 1.00 46.42 39 GLU B CA 1
ATOM 2600 C C . GLU B 1 50 ? -1.466 -3.973 -15.665 1.00 44.41 39 GLU B C 1
ATOM 2601 O O . GLU B 1 50 ? -1.726 -4.978 -16.325 1.00 45.01 39 GLU B O 1
ATOM 2607 N N . HIS B 1 51 ? -2.375 -3.048 -15.366 1.00 42.97 40 HIS B N 1
ATOM 2608 C CA . HIS B 1 51 ? -3.731 -3.074 -15.920 1.00 40.61 40 HIS B CA 1
ATOM 2609 C C . HIS B 1 51 ? -3.758 -2.294 -17.243 1.00 39.90 40 HIS B C 1
ATOM 2610 O O . HIS B 1 51 ? -3.026 -1.309 -17.406 1.00 39.36 40 HIS B O 1
ATOM 2617 N N . THR B 1 52 ? -4.608 -2.732 -18.173 1.00 39.76 41 THR B N 1
ATOM 2618 C CA . THR B 1 52 ? -4.896 -1.992 -19.419 1.00 39.20 41 THR B CA 1
ATOM 2619 C C . THR B 1 52 ? -6.391 -2.000 -19.679 1.00 39.34 41 THR B C 1
ATOM 2620 O O . THR B 1 52 ? -7.141 -2.719 -19.014 1.00 39.61 41 THR B O 1
ATOM 2624 N N . SER B 1 53 ? -6.825 -1.188 -20.638 1.00 40.33 42 SER B N 1
ATOM 2625 C CA . SER B 1 53 ? -8.236 -1.167 -21.033 1.00 39.52 42 SER B CA 1
ATOM 2626 C C . SER B 1 53 ? -8.567 -2.398 -21.847 1.00 39.55 42 SER B C 1
ATOM 2627 O O . SER B 1 53 ? -7.781 -2.808 -22.694 1.00 38.40 42 SER B O 1
ATOM 2630 N N . GLN B 1 54 ? -9.749 -2.959 -21.594 1.00 42.06 43 GLN B N 1
ATOM 2631 C CA . GLN B 1 54 ? -10.342 -3.975 -22.463 1.00 44.06 43 GLN B CA 1
ATOM 2632 C C . GLN B 1 54 ? -10.392 -3.565 -23.937 1.00 45.44 43 GLN B C 1
ATOM 2633 O O . GLN B 1 54 ? -10.412 -4.422 -24.797 1.00 46.93 43 GLN B O 1
ATOM 2639 N N . MET B 1 55 ? -10.436 -2.268 -24.232 1.00 48.10 44 MET B N 1
ATOM 2640 C CA . MET B 1 55 ? -10.467 -1.800 -25.623 1.00 48.20 44 MET B CA 1
ATOM 2641 C C . MET B 1 55 ? -9.194 -2.077 -26.430 1.00 49.23 44 MET B C 1
ATOM 2642 O O . MET B 1 55 ? -9.279 -2.264 -27.642 1.00 48.80 44 MET B O 1
ATOM 2647 N N . PHE B 1 56 ? -8.028 -2.099 -25.783 1.00 51.17 45 PHE B N 1
ATOM 2648 C CA . PHE B 1 56 ? -6.773 -2.416 -26.492 1.00 52.74 45 PHE B CA 1
ATOM 2649 C C . PHE B 1 56 ? -6.756 -3.846 -27.025 1.00 53.78 45 PHE B C 1
ATOM 2650 O O . PHE B 1 56 ? -6.205 -4.090 -28.096 1.00 52.28 45 PHE B O 1
ATOM 2658 N N . THR B 1 57 ? -7.346 -4.780 -26.271 1.00 56.81 46 THR B N 1
ATOM 2659 C CA . THR B 1 57 ? -7.425 -6.189 -26.697 1.00 58.86 46 THR B CA 1
ATOM 2660 C C . THR B 1 57 ? -8.327 -6.403 -27.936 1.00 58.09 46 THR B C 1
ATOM 2661 O O . THR B 1 57 ? -8.006 -7.243 -28.770 1.00 58.42 46 THR B O 1
ATOM 2665 N N . THR B 1 58 ? -9.421 -5.647 -28.067 1.00 58.07 47 THR B N 1
ATOM 2666 C CA . THR B 1 58 ? -10.309 -5.785 -29.243 1.00 59.12 47 THR B CA 1
ATOM 2667 C C . THR B 1 58 ? -9.730 -5.157 -30.511 1.00 57.71 47 THR B C 1
ATOM 2668 O O . THR B 1 58 ? -9.157 -4.066 -30.486 1.00 58.21 47 THR B O 1
ATOM 2672 N N . THR B 1 59 ? -9.910 -5.854 -31.624 1.00 56.76 48 THR B N 1
ATOM 2673 C CA . THR B 1 59 ? -9.316 -5.426 -32.885 1.00 56.28 48 THR B CA 1
ATOM 2674 C C . THR B 1 59 ? -10.124 -4.325 -33.608 1.00 53.17 48 THR B C 1
ATOM 2675 O O . THR B 1 59 ? -9.599 -3.245 -33.835 1.00 54.75 48 THR B O 1
ATOM 2679 N N . ASP B 1 60 ? -11.388 -4.588 -33.938 1.00 51.20 49 ASP B N 1
ATOM 2680 C CA . ASP B 1 60 ? -12.199 -3.696 -34.789 1.00 47.97 49 ASP B CA 1
ATOM 2681 C C . ASP B 1 60 ? -13.419 -3.219 -34.016 1.00 45.65 49 ASP B C 1
ATOM 2682 O O . ASP B 1 60 ? -14.216 -4.043 -33.554 1.00 46.49 49 ASP B O 1
ATOM 2687 N N . VAL B 1 61 ? -13.559 -1.901 -33.880 1.00 41.50 50 VAL B N 1
ATOM 2688 C CA . VAL B 1 61 ? -14.676 -1.295 -33.150 1.00 40.42 50 VAL B CA 1
ATOM 2689 C C . VAL B 1 61 ? -15.580 -0.632 -34.174 1.00 39.28 50 VAL B C 1
ATOM 2690 O O . VAL B 1 61 ? -15.148 0.287 -34.892 1.00 36.92 50 VAL B O 1
ATOM 2694 N N . GLU B 1 62 ? -16.822 -1.109 -34.237 1.00 38.78 51 GLU B N 1
ATOM 2695 C CA . GLU B 1 62 ? -17.783 -0.669 -35.247 1.00 39.90 51 GLU B CA 1
ATOM 2696 C C . GLU B 1 62 ? -19.021 0.014 -34.662 1.00 38.51 51 GLU B C 1
ATOM 2697 O O . GLU B 1 62 ? -19.826 0.569 -35.409 1.00 39.74 51 GLU B O 1
ATOM 2703 N N . ASN B 1 63 ? -19.155 0.003 -33.338 1.00 35.97 52 ASN B N 1
ATOM 2704 C CA . ASN B 1 63 ? -20.363 0.470 -32.676 1.00 34.87 52 ASN B CA 1
ATOM 2705 C C . ASN B 1 63 ? -20.118 1.642 -31.699 1.00 34.81 52 ASN B C 1
ATOM 2706 O O . ASN B 1 63 ? -20.902 1.840 -30.762 1.00 34.49 52 ASN B O 1
ATOM 2711 N N . PHE B 1 64 ? -19.030 2.397 -31.911 1.00 34.00 53 PHE B N 1
ATOM 2712 C CA . PHE B 1 64 ? -18.788 3.636 -31.184 1.00 32.85 53 PHE B CA 1
ATOM 2713 C C . PHE B 1 64 ? -19.252 4.813 -32.043 1.00 33.14 53 PHE B C 1
ATOM 2714 O O . PHE B 1 64 ? -18.761 5.004 -33.174 1.00 33.30 53 PHE B O 1
ATOM 2722 N N . PRO B 1 65 ? -20.202 5.603 -31.522 1.00 31.54 54 PRO B N 1
ATOM 2723 C CA . PRO B 1 65 ? -20.835 6.646 -32.320 1.00 31.37 54 PRO B CA 1
ATOM 2724 C C . PRO B 1 65 ? -19.821 7.615 -32.926 1.00 31.52 54 PRO B C 1
ATOM 2725 O O . PRO B 1 65 ? -18.930 8.062 -32.220 1.00 31.73 54 PRO B O 1
ATOM 2729 N N . SER B 1 66 ? -19.973 7.891 -34.230 1.00 32.78 55 SER B N 1
ATOM 2730 C CA . SER B 1 66 ? -19.116 8.779 -35.059 1.00 31.52 55 SER B CA 1
ATOM 2731 C C . SER B 1 66 ? -17.957 8.083 -35.785 1.00 32.08 55 SER B C 1
ATOM 2732 O O . SER B 1 66 ? -17.190 8.742 -36.487 1.00 31.27 55 SER B O 1
ATOM 2735 N N . HIS B 1 67 ? -17.817 6.774 -35.609 1.00 33.50 56 HIS B N 1
ATOM 2736 C CA . HIS B 1 67 ? -16.780 6.013 -36.296 1.00 35.70 56 HIS B CA 1
ATOM 2737 C C . HIS B 1 67 ? -17.427 4.797 -36.946 1.00 37.09 56 HIS B C 1
ATOM 2738 O O . HIS B 1 67 ? -17.960 3.934 -36.248 1.00 36.77 56 HIS B O 1
ATOM 2745 N N . THR B 1 68 ? -17.407 4.743 -38.278 1.00 38.92 57 THR B N 1
ATOM 2746 C CA . THR B 1 68 ? -17.921 3.573 -38.991 1.00 40.42 57 THR B CA 1
ATOM 2747 C C . THR B 1 68 ? -17.077 2.387 -38.601 1.00 40.53 57 THR B C 1
ATOM 2748 O O . THR B 1 68 ? -17.605 1.345 -38.201 1.00 41.41 57 THR B O 1
ATOM 2752 N N . ALA B 1 69 ? -15.764 2.571 -38.702 1.00 41.12 58 ALA B N 1
ATOM 2753 C CA . ALA B 1 69 ? -14.801 1.595 -38.209 1.00 42.03 58 ALA B CA 1
ATOM 2754 C C . ALA B 1 69 ? -13.594 2.292 -37.581 1.00 41.75 58 ALA B C 1
ATOM 2755 O O . ALA B 1 69 ? -13.091 3.290 -38.112 1.00 40.93 58 ALA B O 1
ATOM 2757 N N . ILE B 1 70 ? -13.143 1.760 -36.446 1.00 41.51 59 ILE B N 1
ATOM 2758 C CA . ILE B 1 70 ? -11.934 2.243 -35.787 1.00 39.53 59 ILE B CA 1
ATOM 2759 C C . ILE B 1 70 ? -11.287 1.129 -34.964 1.00 40.53 59 ILE B C 1
ATOM 2760 O O . ILE B 1 70 ? -11.982 0.286 -34.385 1.00 37.47 59 ILE B O 1
ATOM 2765 N N . LYS B 1 71 ? -9.953 1.124 -34.931 1.00 43.26 60 LYS B N 1
ATOM 2766 C CA . LYS B 1 71 ? -9.204 0.192 -34.079 1.00 43.72 60 LYS B CA 1
ATOM 2767 C C . LYS B 1 71 ? -9.275 0.656 -32.631 1.00 41.27 60 LYS B C 1
ATOM 2768 O O . LYS B 1 71 ? -9.163 1.853 -32.359 1.00 39.56 60 LYS B O 1
ATOM 2774 N N . GLY B 1 72 ? -9.462 -0.291 -31.716 1.00 40.04 61 GLY B N 1
ATOM 2775 C CA . GLY B 1 72 ? -9.468 -0.008 -30.278 1.00 40.92 61 GLY B CA 1
ATOM 2776 C C . GLY B 1 72 ? -8.300 0.851 -29.792 1.00 39.98 61 GLY B C 1
ATOM 2777 O O . GLY B 1 72 ? -8.515 1.890 -29.165 1.00 39.90 61 GLY B O 1
ATOM 2778 N N . PRO B 1 73 ? -7.056 0.426 -30.079 1.00 39.58 62 PRO B N 1
ATOM 2779 C CA . PRO B 1 73 ? -5.889 1.245 -29.750 1.00 39.39 62 PRO B CA 1
ATOM 2780 C C . PRO B 1 73 ? -5.961 2.682 -30.271 1.00 37.53 62 PRO B C 1
ATOM 2781 O O . PRO B 1 73 ? -5.593 3.600 -29.549 1.00 38.18 62 PRO B O 1
ATOM 2785 N N . ALA B 1 74 ? -6.451 2.874 -31.492 1.00 36.24 63 ALA B N 1
ATOM 2786 C CA . ALA B 1 74 ? -6.586 4.222 -32.074 1.00 35.78 63 ALA B CA 1
ATOM 2787 C C . ALA B 1 74 ? -7.710 5.041 -31.407 1.00 34.60 63 ALA B C 1
ATOM 2788 O O . ALA B 1 74 ? -7.581 6.261 -31.226 1.00 32.31 63 ALA B O 1
ATOM 2790 N N . LEU B 1 75 ? -8.809 4.364 -31.064 1.00 33.31 64 LEU B N 1
ATOM 2791 C CA . LEU B 1 75 ? -9.912 4.983 -30.340 1.00 32.65 64 LEU B CA 1
ATOM 2792 C C . LEU B 1 75 ? -9.443 5.441 -28.976 1.00 32.57 64 LEU B C 1
ATOM 2793 O O . LEU B 1 75 ? -9.766 6.541 -28.537 1.00 32.39 64 LEU B O 1
ATOM 2798 N N . MET B 1 76 ? -8.683 4.588 -28.304 1.00 33.44 65 MET B N 1
ATOM 2799 C CA . MET B 1 76 ? -8.171 4.924 -26.985 1.00 32.74 65 MET B CA 1
ATOM 2800 C C . MET B 1 76 ? -7.143 6.033 -27.029 1.00 32.33 65 MET B C 1
ATOM 2801 O O . MET B 1 76 ? -7.142 6.881 -26.139 1.00 33.74 65 MET B O 1
ATOM 2806 N N . GLU B 1 77 ? -6.292 6.050 -28.050 1.00 32.16 66 GLU B N 1
ATOM 2807 C CA . GLU B 1 77 ? -5.317 7.142 -28.210 1.00 34.37 66 GLU B CA 1
ATOM 2808 C C . GLU B 1 77 ? -6.005 8.504 -28.438 1.00 34.17 66 GLU B C 1
ATOM 2809 O O . GLU B 1 77 ? -5.588 9.524 -27.876 1.00 33.18 66 GLU B O 1
ATOM 2815 N N . ALA B 1 78 ? -7.046 8.508 -29.267 1.00 33.69 67 ALA B N 1
ATOM 2816 C CA . ALA B 1 78 ? -7.826 9.712 -29.527 1.00 33.24 67 ALA B CA 1
ATOM 2817 C C . ALA B 1 78 ? -8.452 10.278 -28.237 1.00 32.20 67 ALA B C 1
ATOM 2818 O O . ALA B 1 78 ? -8.322 11.467 -27.965 1.00 32.00 67 ALA B O 1
ATOM 2820 N N . ILE B 1 79 ? -9.085 9.423 -27.433 1.00 30.93 68 ILE B N 1
ATOM 2821 C CA . ILE B 1 79 ? -9.726 9.868 -26.179 1.00 31.14 68 ILE B CA 1
ATOM 2822 C C . ILE B 1 79 ? -8.680 10.313 -25.130 1.00 31.86 68 ILE B C 1
ATOM 2823 O O . ILE B 1 79 ? -8.912 11.275 -24.405 1.00 32.31 68 ILE B O 1
ATOM 2828 N N . GLN B 1 80 ? -7.546 9.615 -25.050 1.00 32.50 69 GLN B N 1
ATOM 2829 C CA . GLN B 1 80 ? -6.451 10.012 -24.155 1.00 33.85 69 GLN B CA 1
ATOM 2830 C C . GLN B 1 80 ? -5.931 11.414 -24.477 1.00 33.00 69 GLN B C 1
ATOM 2831 O O . GLN B 1 80 ? -5.803 12.251 -23.581 1.00 33.49 69 GLN B O 1
ATOM 2837 N N . ASN B 1 81 ? -5.632 11.654 -25.749 1.00 31.90 70 ASN B N 1
ATOM 2838 C CA . ASN B 1 81 ? -5.173 12.966 -26.222 1.00 32.17 70 ASN B CA 1
ATOM 2839 C C . ASN B 1 81 ? -6.146 14.089 -25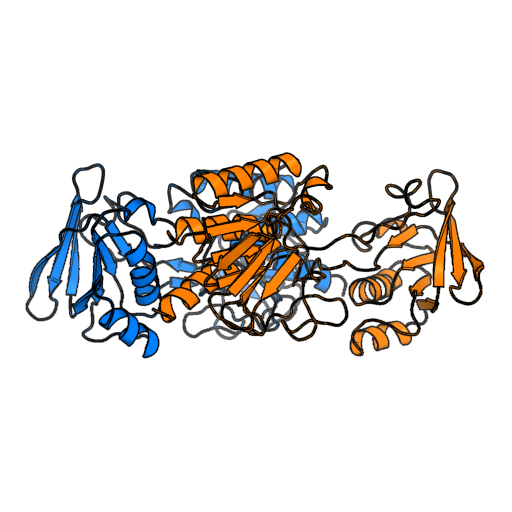.885 1.00 32.26 70 ASN B C 1
ATOM 2840 O O . ASN B 1 81 ? -5.743 15.213 -25.579 1.00 32.30 70 ASN B O 1
ATOM 2845 N N . GLN B 1 82 ? -7.432 13.768 -25.957 1.00 32.19 71 GLN B N 1
ATOM 2846 C CA . GLN B 1 82 ? -8.500 14.693 -25.591 1.00 32.38 71 GLN B CA 1
ATOM 2847 C C . GLN B 1 82 ? -8.483 15.051 -24.090 1.00 33.60 71 GLN B C 1
ATOM 2848 O O . GLN B 1 82 ? -8.650 16.225 -23.720 1.00 33.20 71 GLN B O 1
ATOM 2854 N N . ALA B 1 83 ? -8.292 14.036 -23.242 1.00 33.28 72 ALA B N 1
ATOM 2855 C CA . ALA B 1 83 ? -8.216 14.228 -21.783 1.00 33.67 72 ALA B CA 1
ATOM 2856 C C . ALA B 1 83 ? -7.003 15.067 -21.381 1.00 33.33 72 ALA B C 1
ATOM 2857 O O . ALA B 1 83 ? -7.104 15.918 -20.497 1.00 30.61 72 ALA B O 1
ATOM 2859 N N . GLU B 1 84 ? -5.871 14.828 -22.043 1.00 35.51 73 GLU B N 1
ATOM 2860 C CA . GLU B 1 84 ? -4.673 15.658 -21.863 1.00 37.38 73 GLU B CA 1
ATOM 2861 C C . GLU B 1 84 ? -4.953 17.095 -22.286 1.00 36.05 73 GLU B C 1
ATOM 2862 O O . GLU B 1 84 ? -4.691 18.025 -21.531 1.00 35.51 73 GLU B O 1
ATOM 2868 N N . HIS B 1 85 ? -5.536 17.257 -23.470 1.00 35.33 74 HIS B N 1
ATOM 2869 C CA . HIS B 1 85 ? -5.836 18.577 -24.026 1.00 34.03 74 HIS B CA 1
ATOM 2870 C C . HIS B 1 85 ? -6.799 19.387 -23.167 1.00 32.18 74 HIS B C 1
ATOM 2871 O O . HIS B 1 85 ? -6.617 20.592 -22.998 1.00 31.16 74 HIS B O 1
ATOM 2878 N N . CYS B 1 86 ? -7.831 18.725 -22.647 1.00 30.26 75 CYS B N 1
ATOM 2879 C CA . CYS B 1 86 ? -8.762 19.357 -21.731 1.00 29.08 75 CYS B CA 1
ATOM 2880 C C . CYS B 1 86 ? -8.110 19.688 -20.374 1.00 28.18 75 CYS B C 1
ATOM 2881 O O . CYS B 1 86 ? -8.653 20.474 -19.600 1.00 27.63 75 CYS B O 1
ATOM 2884 N N . GLY B 1 87 ? -6.960 19.083 -20.087 1.00 27.07 76 GLY B N 1
ATOM 2885 C CA . GLY B 1 87 ? -6.133 19.460 -18.942 1.00 26.34 76 GLY B CA 1
ATOM 2886 C C . GLY B 1 87 ? -6.128 18.459 -17.801 1.00 25.83 76 GLY B C 1
ATOM 2887 O O . GLY B 1 87 ? -5.704 18.794 -16.702 1.00 24.77 76 GLY B O 1
ATOM 2888 N N . ALA B 1 88 ? -6.601 17.237 -18.050 1.00 26.06 77 ALA B N 1
ATOM 2889 C CA . ALA B 1 88 ? -6.490 16.146 -17.087 1.00 25.74 77 ALA B CA 1
ATOM 2890 C C . ALA B 1 88 ? -5.060 15.634 -17.101 1.00 25.92 77 ALA B C 1
ATOM 2891 O O . ALA B 1 88 ? -4.419 15.610 -18.144 1.00 24.62 77 ALA B O 1
ATOM 2893 N N . GLU B 1 89 ? -4.567 15.247 -15.930 1.00 27.47 78 GLU B N 1
ATOM 2894 C CA . GLU B 1 89 ? -3.216 14.706 -15.780 1.00 28.48 78 GLU B CA 1
ATOM 2895 C C . GLU B 1 89 ? -3.303 13.179 -15.842 1.00 28.44 78 GLU B C 1
ATOM 2896 O O . GLU B 1 89 ? -3.955 12.570 -15.003 1.00 27.83 78 GLU B O 1
ATOM 2902 N N . LEU B 1 90 ? -2.661 12.571 -16.837 1.00 28.77 79 LEU B N 1
ATOM 2903 C CA . LEU B 1 90 ? -2.688 11.120 -17.000 1.00 29.47 79 LEU B CA 1
ATOM 2904 C C . LEU B 1 90 ? -1.431 10.503 -16.417 1.00 29.37 79 LEU B C 1
ATOM 2905 O O . LEU B 1 90 ? -0.322 10.891 -16.783 1.00 29.20 79 LEU B O 1
ATOM 2910 N N . LEU B 1 91 ? -1.615 9.538 -15.519 1.00 29.03 80 LEU B N 1
ATOM 2911 C CA . LEU B 1 91 ? -0.511 8.872 -14.840 1.00 28.95 80 LEU B CA 1
ATOM 2912 C C . LEU B 1 91 ? -0.546 7.388 -15.184 1.00 29.51 80 LEU B C 1
ATOM 2913 O O . LEU B 1 91 ? -1.525 6.696 -14.885 1.00 28.43 80 LEU B O 1
ATOM 2918 N N . TYR B 1 92 ? 0.508 6.901 -15.834 1.00 30.73 81 TYR B N 1
ATOM 2919 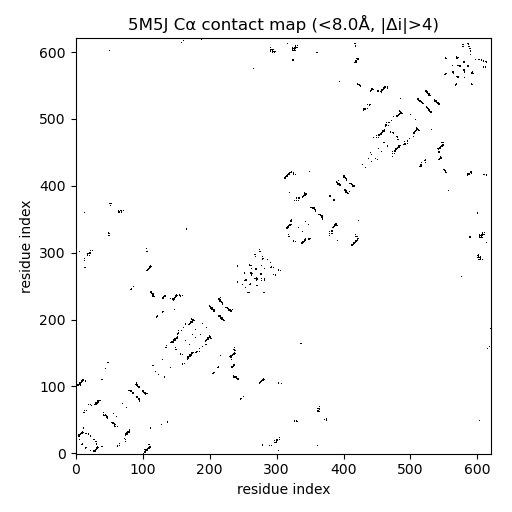C CA . TYR B 1 92 ? 0.621 5.472 -16.139 1.00 32.63 81 TYR B CA 1
ATOM 2920 C C . TYR B 1 92 ? 1.155 4.722 -14.913 1.00 31.62 81 TYR B C 1
ATOM 2921 O O . TYR B 1 92 ? 2.300 4.266 -14.897 1.00 30.16 81 TYR B O 1
ATOM 2930 N N . GLU B 1 93 ? 0.293 4.635 -13.891 1.00 31.15 82 GLU B N 1
ATOM 2931 C CA . GLU B 1 93 ? 0.611 4.059 -12.577 1.00 31.38 82 GLU B CA 1
ATOM 2932 C C . GLU B 1 93 ? -0.583 3.283 -12.064 1.00 31.68 82 GLU B C 1
ATOM 2933 O O . GLU B 1 93 ? -1.734 3.675 -12.310 1.00 30.35 82 GLU B O 1
ATOM 2939 N N . ASP B 1 94 ? -0.299 2.206 -11.330 1.00 31.63 83 ASP B N 1
ATOM 2940 C CA . ASP B 1 94 ? -1.337 1.375 -10.722 1.00 30.85 83 ASP B CA 1
ATOM 2941 C C . ASP B 1 94 ? -1.676 1.884 -9.334 1.00 30.33 83 ASP B C 1
ATOM 2942 O O . ASP B 1 94 ? -0.781 2.289 -8.575 1.00 30.68 83 ASP B O 1
ATOM 2947 N N . VAL B 1 95 ? -2.968 1.835 -9.010 1.00 28.40 84 VAL B N 1
ATOM 2948 C CA . VAL B 1 95 ? -3.462 2.107 -7.673 1.00 27.90 84 VAL B CA 1
ATOM 2949 C C . VAL B 1 95 ? -3.451 0.803 -6.881 1.00 27.97 84 VAL B C 1
ATOM 2950 O O . VAL B 1 95 ? -3.954 -0.223 -7.351 1.00 27.80 84 VAL B O 1
ATOM 2954 N N . HIS B 1 96 ? -2.853 0.849 -5.692 1.00 27.50 85 HIS B N 1
ATOM 2955 C CA . HIS B 1 96 ? -2.740 -0.326 -4.827 1.00 27.03 85 HIS B CA 1
ATOM 2956 C C . HIS B 1 96 ? -3.841 -0.337 -3.782 1.00 26.96 85 HIS B C 1
ATOM 2957 O O . HIS B 1 96 ? -4.386 -1.394 -3.475 1.00 27.53 85 HIS B O 1
ATOM 2964 N N . SER B 1 97 ? -4.160 0.831 -3.233 1.00 26.61 86 SER B N 1
ATOM 2965 C CA . SER B 1 97 ? -5.226 0.944 -2.234 1.00 26.89 86 SER B CA 1
ATOM 2966 C C . SER B 1 97 ? -5.775 2.365 -2.173 1.00 27.43 86 SER B C 1
ATOM 2967 O O . SER B 1 97 ? -5.150 3.307 -2.659 1.00 27.28 86 SER B O 1
ATOM 2970 N N . ILE B 1 98 ? -6.942 2.493 -1.555 1.00 28.36 87 ILE B N 1
ATOM 2971 C CA . ILE B 1 98 ? -7.539 3.783 -1.255 1.00 29.04 87 ILE B CA 1
ATOM 2972 C C . ILE B 1 98 ? -7.958 3.834 0.210 1.00 30.51 87 ILE B C 1
ATOM 2973 O O . ILE B 1 98 ? -8.153 2.800 0.852 1.00 30.58 87 ILE B O 1
ATOM 2978 N N . ASP B 1 99 ? -8.099 5.046 0.722 1.00 31.71 88 ASP B N 1
ATOM 2979 C CA . ASP B 1 99 ? -8.691 5.287 2.026 1.00 32.96 88 ASP B CA 1
ATOM 2980 C C . ASP B 1 99 ? -9.983 6.083 1.809 1.00 33.08 88 ASP B C 1
ATOM 2981 O O . ASP B 1 99 ? -9.954 7.126 1.158 1.00 32.88 88 ASP B O 1
ATOM 2986 N N . VAL B 1 100 ? -11.101 5.578 2.337 1.00 33.15 89 VAL B N 1
ATOM 2987 C CA . VAL B 1 100 ? -12.391 6.289 2.294 1.00 33.78 89 VAL B CA 1
ATOM 2988 C C . VAL B 1 100 ? -12.904 6.737 3.661 1.00 34.67 89 VAL B C 1
ATOM 2989 O O . VAL B 1 100 ? -13.914 7.428 3.756 1.00 35.15 89 VAL B O 1
ATOM 2993 N N . SER B 1 101 ? -12.181 6.382 4.713 1.00 37.86 90 SER B N 1
ATOM 2994 C CA . SER B 1 101 ? -12.540 6.754 6.075 1.00 39.63 90 SER B CA 1
ATOM 2995 C C . SER B 1 101 ? -12.384 8.255 6.370 1.00 40.48 90 SER B C 1
ATOM 2996 O O . SER B 1 101 ? -13.048 8.769 7.277 1.00 38.72 90 SER B O 1
ATOM 2999 N N . SER B 1 102 ? -11.502 8.933 5.623 1.00 42.16 91 SER B N 1
ATOM 3000 C CA . SER B 1 102 ? -11.165 10.339 5.868 1.00 45.32 91 SER B CA 1
ATOM 3001 C C . SER B 1 102 ? -11.072 11.141 4.573 1.00 46.83 91 SER B C 1
ATOM 3002 O O . SER B 1 102 ? -10.674 10.613 3.528 1.00 50.19 91 SER B O 1
ATOM 3005 N N . ARG B 1 103 ? -11.415 12.425 4.672 1.00 45.65 92 ARG B N 1
ATOM 3006 C CA . ARG B 1 103 ? -11.384 13.360 3.550 1.00 46.71 92 ARG B CA 1
ATOM 3007 C C . ARG B 1 103 ? -10.340 14.456 3.839 1.00 44.60 92 ARG B C 1
ATOM 3008 O O . ARG B 1 103 ? -10.389 15.038 4.913 1.00 46.23 92 ARG B O 1
ATOM 3016 N N . PRO B 1 104 ? -9.411 14.755 2.917 1.00 41.08 93 PRO B N 1
ATOM 3017 C CA . PRO B 1 104 ? -9.390 14.236 1.544 1.00 40.12 93 PRO B CA 1
ATOM 3018 C C . PRO B 1 104 ? -9.121 12.740 1.451 1.00 38.35 93 PRO B C 1
ATOM 3019 O O . PRO B 1 104 ? -8.410 12.190 2.279 1.00 39.42 93 PRO B O 1
ATOM 3023 N N . PHE B 1 105 ? -9.715 12.095 0.453 1.00 37.51 94 PHE B N 1
ATOM 3024 C CA . PHE B 1 105 ? -9.497 10.670 0.211 1.00 35.58 94 PHE B CA 1
ATOM 3025 C C . PHE B 1 105 ? -8.035 10.448 -0.174 1.00 34.93 94 PHE B C 1
ATOM 3026 O O . PHE B 1 105 ? -7.438 11.302 -0.837 1.00 35.53 94 PHE B O 1
ATOM 3034 N N . LYS B 1 106 ? -7.467 9.313 0.242 1.00 32.56 95 LYS B N 1
ATOM 3035 C CA . LYS B 1 106 ? -6.095 8.956 -0.105 1.00 32.30 95 LYS B CA 1
ATOM 3036 C C . LYS B 1 106 ? -6.084 7.856 -1.155 1.00 30.50 95 LYS B C 1
ATOM 3037 O O . LYS B 1 106 ? -6.929 6.956 -1.136 1.00 30.51 95 LYS B O 1
ATOM 3043 N N . ILE B 1 107 ? -5.136 7.965 -2.082 1.00 28.42 96 ILE B N 1
ATOM 3044 C CA . ILE B 1 107 ? -4.914 6.991 -3.144 1.00 27.74 96 ILE B CA 1
ATOM 3045 C C . ILE B 1 107 ? -3.437 6.653 -3.097 1.00 27.37 96 ILE B C 1
ATOM 3046 O O . ILE B 1 107 ? -2.611 7.548 -3.228 1.00 26.41 96 ILE B O 1
ATOM 3051 N N . VAL B 1 108 ? -3.119 5.375 -2.895 1.00 27.37 97 VAL B N 1
ATOM 3052 C CA . VAL B 1 108 ? -1.743 4.888 -2.869 1.00 27.62 97 VAL B CA 1
ATOM 3053 C C . VAL B 1 108 ? -1.462 4.225 -4.216 1.00 27.58 97 VAL B C 1
ATOM 3054 O O . VAL B 1 108 ? -2.230 3.369 -4.665 1.00 28.45 97 VAL B O 1
ATOM 3058 N N . HIS B 1 109 ? -0.364 4.618 -4.853 1.00 27.13 98 HIS B N 1
ATOM 3059 C CA . HIS B 1 109 ? -0.101 4.235 -6.248 1.00 26.94 98 HIS B CA 1
ATOM 3060 C C . HIS B 1 109 ? 1.375 4.361 -6.600 1.00 26.66 98 HIS B C 1
ATOM 3061 O O . HIS B 1 109 ? 2.146 4.946 -5.854 1.00 26.93 98 HIS B O 1
ATOM 3068 N N . GLY B 1 110 ? 1.749 3.829 -7.754 1.00 27.12 99 GLY B N 1
ATOM 3069 C CA . GLY B 1 110 ? 3.111 3.952 -8.255 1.00 28.39 99 GLY B CA 1
ATOM 3070 C C . GLY B 1 110 ? 4.000 2.882 -7.676 1.00 30.53 99 GLY B C 1
ATOM 3071 O O . GLY B 1 110 ? 3.637 2.203 -6.709 1.00 30.56 99 GLY B O 1
ATOM 3072 N N . TYR B 1 111 ? 5.177 2.736 -8.262 1.00 32.90 100 TYR B N 1
ATOM 3073 C CA . TYR B 1 111 ? 6.135 1.764 -7.784 1.00 35.94 100 TYR B CA 1
ATOM 3074 C C . TYR B 1 111 ? 6.590 2.049 -6.340 1.00 36.39 100 TYR B C 1
ATOM 3075 O O . TYR B 1 111 ? 6.814 1.116 -5.573 1.00 35.72 100 TYR B O 1
ATOM 3084 N N . GLU B 1 112 ? 6.707 3.325 -5.970 1.00 37.60 101 GLU B N 1
ATOM 3085 C CA . GLU B 1 112 ? 7.134 3.706 -4.609 1.00 37.87 101 GLU B CA 1
ATOM 3086 C C . GLU B 1 112 ? 5.981 4.056 -3.665 1.00 34.65 101 GLU B C 1
ATOM 3087 O O . GLU B 1 112 ? 6.212 4.677 -2.628 1.00 33.02 101 GLU B O 1
ATOM 3093 N N . ASN B 1 113 ? 4.754 3.660 -4.011 1.00 32.08 102 ASN B N 1
ATOM 3094 C CA . ASN B 1 113 ? 3.590 3.866 -3.139 1.00 30.51 102 ASN B CA 1
ATOM 3095 C C . ASN B 1 113 ? 3.413 5.317 -2.700 1.00 30.32 102 ASN B C 1
ATOM 3096 O O . ASN B 1 113 ? 3.285 5.606 -1.519 1.00 29.66 102 ASN B O 1
ATOM 3101 N N . GLU B 1 114 ? 3.424 6.220 -3.682 1.00 31.30 103 GLU B N 1
ATOM 3102 C CA . GLU B 1 114 ? 3.078 7.634 -3.492 1.00 30.60 103 GLU B CA 1
ATOM 3103 C C . GLU B 1 114 ? 1.633 7.736 -3.028 1.00 29.48 103 GLU B C 1
ATOM 3104 O O . GLU B 1 114 ? 0.820 6.876 -3.359 1.00 29.68 103 GLU B O 1
ATOM 3110 N N . THR B 1 115 ? 1.321 8.774 -2.262 1.00 28.53 104 THR B N 1
ATOM 3111 C CA . THR B 1 115 ? -0.059 9.065 -1.886 1.00 30.07 104 THR B CA 1
ATOM 3112 C C . THR B 1 115 ? -0.534 10.341 -2.588 1.00 31.12 104 THR B C 1
ATOM 3113 O O . THR B 1 115 ? 0.096 11.392 -2.462 1.00 33.42 104 THR B O 1
ATOM 3117 N N . THR B 1 116 ? -1.648 10.239 -3.316 1.00 30.70 105 THR B N 1
ATOM 3118 C CA . THR B 1 116 ? -2.325 11.396 -3.908 1.00 29.94 105 THR B CA 1
ATOM 3119 C C . THR B 1 116 ? -3.567 11.686 -3.070 1.00 30.75 105 THR B C 1
ATOM 3120 O O . THR B 1 116 ? -4.277 10.765 -2.679 1.00 32.20 105 THR B O 1
ATOM 3124 N N . LEU B 1 117 ? -3.818 12.962 -2.782 1.00 31.05 106 LEU B N 1
ATOM 3125 C CA . LEU B 1 117 ? -5.013 13.367 -2.057 1.00 30.73 106 LEU B CA 1
ATOM 3126 C C . LEU B 1 117 ? -6.067 13.780 -3.079 1.00 30.29 106 LEU B C 1
ATOM 3127 O O . LEU B 1 117 ? -5.754 14.465 -4.040 1.00 29.73 106 LEU B O 1
ATOM 3132 N N . ALA B 1 118 ? -7.300 13.314 -2.891 1.00 30.06 107 ALA B N 1
ATOM 3133 C CA . ALA B 1 118 ? -8.409 13.620 -3.794 1.00 29.32 107 ALA B CA 1
ATOM 3134 C C . ALA B 1 118 ? -9.611 14.030 -2.966 1.00 28.98 107 ALA B C 1
ATOM 3135 O O . ALA B 1 118 ? -9.920 13.376 -1.973 1.00 28.78 107 ALA B O 1
ATOM 3137 N N . ASP B 1 119 ? -10.272 15.118 -3.367 1.00 28.71 108 ASP B N 1
ATOM 3138 C CA . ASP B 1 119 ? -11.488 15.579 -2.693 1.00 29.58 108 ASP B CA 1
ATOM 3139 C C . ASP B 1 119 ? -12.709 14.756 -3.062 1.00 29.40 108 ASP B C 1
ATOM 3140 O O . ASP B 1 119 ? -13.635 14.653 -2.262 1.00 30.62 108 ASP B O 1
ATOM 3145 N N . ALA B 1 120 ? -12.696 14.179 -4.265 1.00 29.56 109 ALA B N 1
ATOM 3146 C CA . ALA B 1 120 ? -13.708 13.226 -4.725 1.00 28.55 109 ALA B CA 1
ATOM 3147 C C . ALA B 1 120 ? -13.040 12.118 -5.533 1.00 28.13 109 ALA B C 1
ATOM 3148 O O . ALA B 1 120 ? -12.058 12.371 -6.223 1.00 26.75 109 ALA B O 1
ATOM 3150 N N . LEU B 1 121 ? -13.574 10.898 -5.442 1.00 29.14 110 LEU B N 1
ATOM 3151 C CA . LEU B 1 121 ? -13.06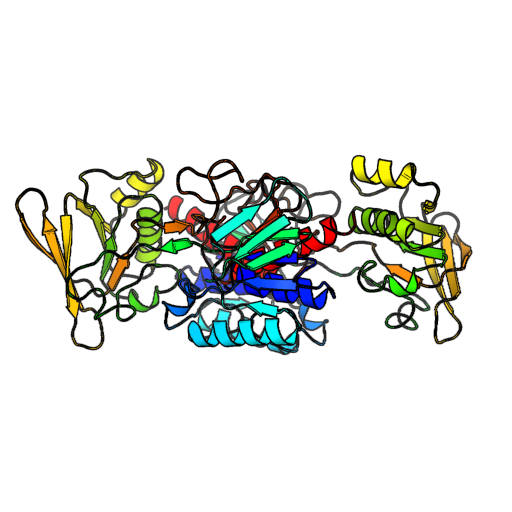0 9.743 -6.203 1.00 29.93 110 LEU B CA 1
ATOM 3152 C C . LEU B 1 121 ? -14.063 9.258 -7.215 1.00 28.91 110 LEU B C 1
ATOM 3153 O O . LEU B 1 121 ? -15.248 9.171 -6.904 1.00 28.73 110 LEU B O 1
ATOM 3158 N N . ILE B 1 122 ? -13.573 8.916 -8.406 1.00 27.65 111 ILE B N 1
ATOM 3159 C CA . ILE B 1 122 ? -14.339 8.177 -9.406 1.00 26.39 111 ILE B CA 1
ATOM 3160 C C . ILE B 1 122 ? -13.566 6.887 -9.663 1.00 25.45 111 ILE B C 1
ATOM 3161 O O . ILE B 1 122 ? -12.350 6.930 -9.899 1.00 24.87 111 ILE B O 1
ATOM 3166 N N . ILE B 1 123 ? -14.263 5.751 -9.604 1.00 24.62 112 ILE B N 1
ATOM 3167 C CA . ILE B 1 123 ? -13.643 4.439 -9.828 1.00 25.28 112 ILE B CA 1
ATOM 3168 C C . ILE B 1 123 ? -14.168 3.859 -11.140 1.00 26.29 112 ILE B C 1
ATOM 3169 O O . ILE B 1 123 ? -15.373 3.670 -11.301 1.00 26.56 112 ILE B O 1
ATOM 3174 N N . ALA B 1 124 ? -13.247 3.607 -12.070 1.00 27.05 113 ALA B N 1
ATOM 3175 C CA . ALA B 1 124 ? -13.562 3.135 -13.410 1.00 28.22 113 ALA B CA 1
ATOM 3176 C C . ALA B 1 124 ? -12.510 2.125 -13.833 1.00 30.01 113 ALA B C 1
ATOM 3177 O O . ALA B 1 124 ? -11.956 2.185 -14.937 1.00 29.82 113 ALA B O 1
ATOM 3179 N N . THR B 1 125 ? -12.268 1.168 -12.944 1.00 31.53 114 THR B N 1
ATOM 3180 C CA . THR B 1 125 ? -11.197 0.194 -13.118 1.00 31.83 114 THR B CA 1
ATOM 3181 C C . THR B 1 125 ? -11.571 -0.970 -14.047 1.00 33.31 114 THR B C 1
ATOM 3182 O O . THR B 1 125 ? -10.749 -1.845 -14.280 1.00 32.51 114 THR B O 1
ATOM 3186 N N . GLY B 1 126 ? -12.790 -0.979 -14.593 1.00 35.30 115 GLY B N 1
ATOM 3187 C CA . GLY B 1 126 ? -13.162 -1.945 -15.627 1.00 36.89 115 GLY B CA 1
ATOM 3188 C C . GLY B 1 126 ? -13.382 -3.355 -15.095 1.00 37.62 115 GLY B C 1
ATOM 3189 O O . GLY B 1 126 ? -13.757 -3.556 -13.938 1.00 35.52 115 GLY B O 1
ATOM 3190 N N . ALA B 1 127 ? -13.158 -4.330 -15.964 1.00 40.22 116 ALA B N 1
ATOM 3191 C CA . ALA B 1 127 ? -13.254 -5.735 -15.593 1.00 43.51 116 ALA B CA 1
ATOM 3192 C C . ALA B 1 127 ? -12.410 -6.590 -16.538 1.00 46.67 116 ALA B C 1
ATOM 3193 O O . ALA B 1 127 ? -11.969 -6.108 -17.582 1.00 46.47 116 ALA B O 1
ATOM 3195 N N . THR B 1 128 ? -12.163 -7.842 -16.164 1.00 52.66 117 THR B N 1
ATOM 3196 C CA . THR B 1 128 ? -11.410 -8.769 -17.027 1.00 56.93 117 THR B CA 1
ATOM 3197 C C . THR B 1 128 ? -12.242 -9.972 -17.459 1.00 61.70 117 THR B C 1
ATOM 3198 O O . THR B 1 128 ? -13.206 -10.365 -16.793 1.00 57.42 117 THR B O 1
ATOM 3202 N N . ALA B 1 129 ? -11.825 -10.549 -18.583 1.00 71.81 118 ALA B N 1
ATOM 3203 C CA . ALA B 1 129 ? -12.560 -11.615 -19.264 1.00 81.18 118 ALA B CA 1
ATOM 3204 C C . ALA B 1 129 ? -12.570 -12.981 -18.552 1.00 88.05 118 ALA B C 1
ATOM 3205 O O . ALA B 1 129 ? -13.504 -13.744 -18.763 1.00 93.09 118 ALA B O 1
ATOM 3207 N N . ARG B 1 130 ? -11.566 -13.279 -17.717 1.00 91.49 119 ARG B N 1
ATOM 3208 C CA . ARG B 1 130 ? -11.381 -14.618 -17.099 1.00 95.83 119 ARG B CA 1
ATOM 3209 C C . ARG B 1 130 ? -11.023 -15.700 -18.136 1.00 101.78 119 ARG B C 1
ATOM 3210 O O . ARG B 1 130 ? -11.463 -16.850 -18.012 1.00 105.78 119 ARG B O 1
ATOM 3218 N N . ARG B 1 131 ? -10.214 -15.333 -19.135 1.00 106.40 120 ARG B N 1
ATOM 3219 C CA . ARG B 1 131 ? -9.902 -16.209 -20.279 1.00 107.49 120 ARG B CA 1
ATOM 3220 C C . ARG B 1 131 ? -9.355 -17.575 -19.843 1.00 110.03 120 ARG B C 1
ATOM 3221 O O . ARG B 1 131 ? -8.407 -17.647 -19.058 1.00 108.74 120 ARG B O 1
ATOM 3223 N N . LEU B 1 132 ? -9.962 -18.646 -20.359 1.00 113.93 121 LEU B N 1
ATOM 3224 C CA . LEU B 1 132 ? -9.653 -20.015 -19.934 1.00 116.95 121 LEU B CA 1
ATOM 3225 C C . LEU B 1 132 ? -8.500 -20.603 -20.758 1.00 119.49 121 LEU B C 1
ATOM 3226 O O . LEU B 1 132 ? -8.624 -20.772 -21.979 1.00 118.27 121 LEU B O 1
ATOM 3231 N N . ASP B 1 133 ? -7.384 -20.899 -20.085 1.00 119.28 122 ASP B N 1
ATOM 3232 C CA . ASP B 1 133 ? -6.253 -21.601 -20.701 1.00 118.74 122 ASP B CA 1
ATOM 3233 C C . ASP B 1 133 ? -6.631 -23.073 -20.872 1.00 116.45 122 ASP B C 1
ATOM 3234 O O . ASP B 1 133 ? -6.457 -23.881 -19.950 1.00 116.53 122 ASP B O 1
ATOM 3236 N N . CYS B 1 134 ? -7.155 -23.402 -22.055 1.00 110.49 123 CYS B N 1
ATOM 3237 C CA . CYS B 1 134 ? -7.778 -24.702 -22.327 1.00 101.96 123 CYS B CA 1
ATOM 3238 C C . CYS B 1 134 ? -7.282 -25.279 -23.654 1.00 98.13 123 CYS B C 1
ATOM 3239 O O . CYS B 1 134 ? -6.946 -24.527 -24.573 1.00 94.30 123 CYS B O 1
ATOM 3242 N N . LYS B 1 135 ? -7.239 -26.609 -23.744 1.00 95.84 124 LYS B N 1
ATOM 3243 C CA . LYS B 1 135 ? -6.935 -27.296 -25.004 1.00 97.29 124 LYS B CA 1
ATOM 3244 C C . LYS B 1 135 ? -8.176 -27.227 -25.897 1.00 99.60 124 LYS B C 1
ATOM 3245 O O . LYS B 1 135 ? -9.171 -27.907 -25.632 1.00 104.42 124 LYS B O 1
ATOM 3247 N N . GLY B 1 136 ? -8.117 -26.386 -26.930 1.00 98.18 125 GLY B N 1
ATOM 3248 C CA . GLY B 1 136 ? -9.260 -26.132 -27.812 1.00 100.78 125 GLY B CA 1
ATOM 3249 C C . GLY B 1 136 ? -9.944 -24.779 -27.639 1.00 103.93 125 GLY B C 1
ATOM 3250 O O . GLY B 1 136 ? -10.740 -24.392 -28.495 1.00 104.71 125 GLY B O 1
ATOM 3251 N N . GLU B 1 137 ? -9.663 -24.063 -26.544 1.00 106.35 126 GLU B N 1
ATOM 3252 C CA . GLU B 1 137 ? -10.157 -22.682 -26.366 1.00 108.33 126 GLU B CA 1
ATOM 3253 C C . GLU B 1 137 ? -9.565 -21.757 -27.431 1.00 109.80 126 GLU B C 1
ATOM 3254 O O . GLU B 1 137 ? -10.287 -20.983 -28.067 1.00 110.95 126 GLU B O 1
ATOM 3256 N N . LYS B 1 138 ? -8.248 -21.852 -27.612 1.00 107.92 127 LYS B N 1
ATOM 3257 C CA . LYS B 1 138 ? -7.548 -21.146 -28.687 1.00 105.52 127 LYS B CA 1
ATOM 3258 C C . LYS B 1 138 ? -7.879 -21.740 -30.060 1.00 103.14 127 LYS B C 1
ATOM 3259 O O . LYS B 1 138 ? -8.133 -20.993 -31.008 1.00 101.99 127 LYS B O 1
ATOM 3261 N N . GLU B 1 139 ? -7.884 -23.072 -30.158 1.00 101.57 128 GLU B N 1
ATOM 3262 C CA . GLU B 1 139 ? -8.130 -23.772 -31.432 1.00 102.12 128 GLU B CA 1
ATOM 3263 C C . GLU B 1 139 ? -9.515 -23.488 -32.028 1.00 103.82 128 GLU B C 1
ATOM 3264 O O . GLU B 1 139 ? -9.653 -23.381 -33.247 1.00 101.44 128 GLU B O 1
ATOM 3266 N N . TYR B 1 140 ? -10.522 -23.365 -31.162 1.00 107.84 129 TYR B N 1
ATOM 3267 C CA . TYR B 1 140 ? -11.918 -23.185 -31.568 1.00 109.46 129 TYR B CA 1
ATOM 3268 C C . TYR B 1 140 ? -12.546 -21.923 -30.929 1.00 110.76 129 TYR B C 1
ATOM 3269 O O . TYR B 1 140 ? -13.678 -21.978 -30.447 1.00 115.74 129 TYR B O 1
ATOM 3278 N N . TRP B 1 141 ? -11.826 -20.797 -30.924 1.00 107.24 130 TRP B N 1
ATOM 3279 C CA . TRP B 1 141 ? -12.383 -19.519 -30.426 1.00 102.29 130 TRP B CA 1
ATOM 3280 C C . TRP B 1 141 ? -13.227 -18.842 -31.505 1.00 98.20 130 TRP B C 1
ATOM 3281 O O . TRP B 1 141 ? -14.288 -18.291 -31.218 1.00 92.60 130 TRP B O 1
ATOM 3283 N N . GLN B 1 142 ? -12.732 -18.875 -32.740 1.00 100.10 131 GLN B N 1
ATOM 3284 C CA . GLN B 1 142 ? -13.475 -18.396 -33.909 1.00 98.86 131 GLN B CA 1
ATOM 3285 C C . GLN B 1 142 ? -14.620 -19.349 -34.259 1.00 94.53 131 GLN B C 1
ATOM 3286 O O . GLN B 1 142 ? -15.760 -18.918 -34.453 1.00 87.32 131 GLN B O 1
ATOM 3288 N N . LYS B 1 143 ? -14.297 -20.641 -34.333 1.00 93.51 132 LYS B N 1
ATOM 3289 C CA . LYS B 1 143 ? -15.250 -21.691 -34.694 1.00 92.62 132 LYS B CA 1
ATOM 3290 C C . LYS B 1 143 ? -15.666 -22.444 -33.449 1.00 89.82 132 LYS B C 1
ATOM 3291 O O . LYS B 1 143 ? -14.819 -22.776 -32.655 1.00 89.80 132 LYS B O 1
ATOM 3297 N N . GLY B 1 144 ? -16.951 -22.733 -33.280 1.00 88.97 133 GLY B N 1
ATOM 3298 C CA . GLY B 1 144 ? -17.403 -23.562 -32.152 1.00 87.68 133 GLY B CA 1
ATOM 3299 C C . GLY B 1 144 ? -17.553 -22.857 -30.807 1.00 83.38 133 GLY B C 1
ATOM 3300 O O . GLY B 1 144 ? -18.665 -22.756 -30.302 1.00 78.56 133 GLY B O 1
ATOM 3301 N N . VAL B 1 145 ? -16.452 -22.399 -30.203 1.00 81.45 134 VAL B N 1
ATOM 3302 C CA . VAL B 1 145 ? -16.535 -21.640 -28.941 1.00 82.16 134 VAL B CA 1
ATOM 3303 C C . VAL B 1 145 ? -17.038 -20.213 -29.206 1.00 81.59 134 VAL B C 1
ATOM 3304 O O . VAL B 1 145 ? -16.622 -19.572 -30.171 1.00 83.27 134 VAL B O 1
ATOM 3306 N N . SER B 1 146 ? -17.947 -19.743 -28.350 1.00 81.64 135 SER B N 1
ATOM 3307 C CA . SER B 1 146 ? -18.563 -18.414 -28.468 1.00 80.40 135 SER B CA 1
ATOM 3308 C C . SER B 1 146 ? -18.717 -17.762 -27.090 1.00 78.07 135 SER B C 1
ATOM 3309 O O . SER B 1 146 ? -18.927 -18.452 -26.095 1.00 79.49 135 SER B O 1
ATOM 3312 N N . ALA B 1 147 ? -18.612 -16.436 -27.046 1.00 75.94 136 ALA B N 1
ATOM 3313 C CA . ALA B 1 147 ? -18.826 -15.664 -25.819 1.00 76.04 136 ALA B CA 1
ATOM 3314 C C . ALA B 1 147 ? -20.220 -15.029 -25.751 1.00 75.74 136 ALA B C 1
ATOM 3315 O O . ALA B 1 147 ? -20.583 -14.458 -24.720 1.00 75.72 136 ALA B O 1
ATOM 3317 N N . CYS B 1 148 ? -20.990 -15.127 -26.837 1.00 75.96 137 CYS B N 1
ATOM 3318 C CA . CYS B 1 148 ? -22.328 -14.543 -26.913 1.00 80.22 137 CYS B CA 1
ATOM 3319 C C . CYS B 1 148 ? -23.292 -15.525 -27.589 1.00 78.24 137 CYS B C 1
ATOM 3320 O O . CYS B 1 148 ? -23.079 -15.904 -28.744 1.00 76.30 137 CYS B O 1
ATOM 3323 N N . ALA B 1 149 ? -24.350 -15.917 -26.873 1.00 76.13 138 ALA B N 1
ATOM 3324 C CA . ALA B 1 149 ? -25.283 -16.948 -27.351 1.00 77.01 138 ALA B CA 1
ATOM 3325 C C . ALA B 1 149 ? -26.224 -16.453 -28.439 1.00 78.02 138 ALA B C 1
ATOM 3326 O O . ALA B 1 149 ? -26.493 -17.177 -29.395 1.00 76.26 138 ALA B O 1
ATOM 3328 N N . VAL B 1 150 ? -26.722 -15.227 -28.287 1.00 80.96 139 VAL B N 1
ATOM 3329 C CA . VAL B 1 150 ? -27.609 -14.609 -29.287 1.00 84.44 139 VAL B CA 1
ATOM 3330 C C . VAL B 1 150 ? -26.823 -14.283 -30.570 1.00 86.95 139 VAL B C 1
ATOM 3331 O O . VAL B 1 150 ? -27.371 -14.338 -31.672 1.00 83.98 139 VAL B O 1
ATOM 3335 N N . CYS B 1 151 ? -25.541 -13.952 -30.410 1.00 92.79 140 CYS B N 1
ATOM 3336 C CA . CYS B 1 151 ? -24.654 -13.620 -31.527 1.00 97.34 140 CYS B CA 1
ATOM 3337 C C . CYS B 1 151 ? -24.301 -14.830 -32.399 1.00 100.41 140 CYS B C 1
ATOM 3338 O O . CYS B 1 151 ? -24.270 -14.717 -33.628 1.00 101.13 140 CYS B O 1
ATOM 3341 N N . ASP B 1 152 ? -24.029 -15.972 -31.762 1.00 100.58 141 ASP B N 1
ATOM 3342 C CA . ASP B 1 152 ? -23.666 -17.213 -32.467 1.00 98.44 141 ASP B CA 1
ATOM 3343 C C . ASP B 1 152 ? -24.749 -18.316 -32.347 1.00 98.54 141 ASP B C 1
ATOM 3344 O O . ASP B 1 152 ? -24.427 -19.508 -32.373 1.00 99.29 141 ASP B O 1
ATOM 3349 N N . SER B 1 153 ? -26.026 -17.920 -32.271 1.00 94.51 142 SER B N 1
ATOM 3350 C CA . SER B 1 153 ? -27.148 -18.874 -32.091 1.00 92.53 142 SER B CA 1
ATOM 3351 C C . SER B 1 153 ? -27.379 -19.848 -33.266 1.00 88.24 142 SER B C 1
ATOM 3352 O O . SER B 1 153 ? -28.083 -20.851 -33.111 1.00 81.97 142 SER B O 1
ATOM 3355 N N . ALA B 1 154 ? -26.807 -19.536 -34.430 1.00 87.47 143 ALA B N 1
ATOM 3356 C CA . ALA B 1 154 ? -26.795 -20.445 -35.580 1.00 85.76 143 ALA B CA 1
ATOM 3357 C C . ALA B 1 154 ? -26.045 -21.764 -35.309 1.00 83.90 143 ALA B C 1
ATOM 3358 O O . ALA B 1 154 ? -26.356 -22.782 -35.922 1.00 84.09 143 ALA B O 1
ATOM 3360 N N . MET B 1 155 ? -25.054 -21.739 -34.414 1.00 83.42 144 MET B N 1
ATOM 3361 C CA . MET B 1 155 ? -24.335 -22.957 -34.002 1.00 79.78 144 MET B CA 1
ATOM 3362 C C . MET B 1 155 ? -25.209 -23.835 -33.116 1.00 75.90 144 MET B C 1
ATOM 3363 O O . MET B 1 155 ? -25.173 -25.053 -33.229 1.00 73.14 144 MET B O 1
ATOM 3368 N N . ALA B 1 156 ? -25.971 -23.205 -32.223 1.00 74.25 145 ALA B N 1
ATOM 3369 C CA . ALA B 1 156 ? -26.821 -23.917 -31.266 1.00 74.70 145 ALA B CA 1
ATOM 3370 C C . ALA B 1 156 ? -28.029 -24.603 -31.901 1.00 74.70 145 ALA B C 1
ATOM 3371 O O . ALA B 1 156 ? -28.442 -25.675 -31.440 1.00 72.25 145 ALA B O 1
ATOM 3373 N N . THR B 1 157 ? -28.596 -23.981 -32.937 1.00 75.14 146 THR B N 1
ATOM 3374 C CA . THR B 1 157 ? -29.846 -24.470 -33.555 1.00 76.08 146 THR B CA 1
ATOM 3375 C C . THR B 1 157 ? -29.811 -25.946 -33.989 1.00 73.70 146 THR B C 1
ATOM 3376 O O . THR B 1 157 ? -28.963 -26.358 -34.785 1.00 72.87 146 THR B O 1
ATOM 3380 N N . GLY B 1 158 ? -30.745 -26.721 -33.436 1.00 69.62 147 GLY B N 1
ATOM 3381 C CA . GLY B 1 158 ? -30.871 -28.143 -33.725 1.00 69.36 147 GLY B CA 1
ATOM 3382 C C . GLY B 1 158 ? -29.749 -29.022 -33.200 1.00 67.88 147 GLY B C 1
ATOM 3383 O O . GLY B 1 158 ? -29.512 -30.097 -33.743 1.00 68.67 147 GLY B O 1
ATOM 3384 N N . LYS B 1 159 ? -29.073 -28.588 -32.139 1.00 68.13 148 LYS B N 1
ATOM 3385 C CA . LYS B 1 159 ? -27.908 -29.307 -31.614 1.00 68.56 148 LYS B CA 1
ATOM 3386 C C . LYS B 1 159 ? -27.921 -29.371 -30.096 1.00 67.03 148 LYS B C 1
ATOM 3387 O O . LYS B 1 159 ? -28.759 -28.739 -29.450 1.00 67.16 148 LYS B O 1
ATOM 3393 N N . GLU B 1 160 ? -27.012 -30.173 -29.542 1.00 66.30 149 GLU B N 1
ATOM 3394 C CA . GLU B 1 160 ? -26.747 -30.178 -28.101 1.00 65.74 149 GLU B CA 1
ATOM 3395 C C . GLU B 1 160 ? -25.669 -29.131 -27.854 1.00 66.37 149 GLU B C 1
ATOM 3396 O O . GLU B 1 160 ? -24.779 -28.940 -28.693 1.00 66.08 149 GLU B O 1
ATOM 3402 N N . VAL B 1 161 ? -25.766 -28.446 -26.716 1.00 65.91 150 VAL B N 1
ATOM 3403 C CA . VAL B 1 161 ? -24.952 -27.253 -26.450 1.00 64.51 150 VAL B CA 1
ATOM 3404 C C . VAL B 1 161 ? -24.491 -27.204 -24.986 1.00 61.57 150 VAL B C 1
ATOM 3405 O O . VAL B 1 161 ? -25.160 -27.735 -24.097 1.00 58.78 150 VAL B O 1
ATOM 3409 N N . VAL B 1 162 ? -23.337 -26.569 -24.766 1.00 59.28 151 VAL B N 1
ATOM 3410 C CA . VAL B 1 162 ? -22.723 -26.425 -23.446 1.00 58.58 151 VAL B CA 1
ATOM 3411 C C . VAL B 1 162 ? -22.617 -24.932 -23.079 1.00 59.52 151 VAL B C 1
ATOM 3412 O O . VAL B 1 162 ? -22.156 -24.122 -23.881 1.00 58.29 151 VAL B O 1
ATOM 3416 N N . VAL B 1 163 ? -23.045 -24.585 -21.865 1.00 62.59 152 VAL B N 1
ATOM 3417 C CA . VAL B 1 163 ? -22.904 -23.229 -21.310 1.00 62.61 152 VAL B CA 1
ATOM 3418 C C . VAL B 1 163 ? -22.041 -23.334 -20.048 1.00 61.24 152 VAL B C 1
ATOM 3419 O O . VAL B 1 163 ? -22.315 -24.165 -19.186 1.00 61.34 152 VAL B O 1
ATOM 3423 N N . VAL B 1 164 ? -21.045 -22.468 -19.924 1.00 60.43 153 VAL B N 1
ATOM 3424 C CA . VAL B 1 164 ? -20.163 -22.472 -18.764 1.00 62.39 153 VAL B CA 1
ATOM 3425 C C . VAL B 1 164 ? -20.455 -21.371 -17.742 1.00 61.68 153 VAL B C 1
ATOM 3426 O O . VAL B 1 164 ? -20.592 -20.208 -18.086 1.00 57.25 153 VAL B O 1
ATOM 3430 N N . GLY B 1 165 ? -20.539 -21.771 -16.481 1.00 64.08 154 GLY B N 1
ATOM 3431 C CA . GLY B 1 165 ? -20.776 -20.883 -15.357 1.00 65.84 154 GLY B CA 1
ATOM 3432 C C . GLY B 1 165 ? -22.207 -20.721 -14.890 1.00 67.57 154 GLY B C 1
ATOM 3433 O O . GLY B 1 165 ? -23.136 -20.829 -15.667 1.00 68.22 154 GLY B O 1
ATOM 3434 N N . GLY B 1 166 ? -22.379 -20.449 -13.603 1.00 70.68 155 GLY B N 1
ATOM 3435 C CA . GLY B 1 166 ? -23.699 -20.257 -13.034 1.00 72.70 155 GLY B CA 1
ATOM 3436 C C . GLY B 1 166 ? -23.795 -18.857 -12.481 1.00 73.61 155 GLY B C 1
ATOM 3437 O O . GLY B 1 166 ? -23.300 -18.555 -11.405 1.00 69.70 155 GLY B O 1
ATOM 3438 N N . GLY B 1 167 ? -24.459 -18.009 -13.246 1.00 77.42 156 GLY B N 1
ATOM 3439 C CA . GLY B 1 167 ? -24.630 -16.615 -12.928 1.00 79.08 156 GLY B CA 1
ATOM 3440 C C . GLY B 1 167 ? -25.722 -16.104 -13.828 1.00 83.56 156 GLY B C 1
ATOM 3441 O O . GLY B 1 167 ? -26.254 -16.844 -14.648 1.00 85.09 156 GLY B O 1
ATOM 3442 N N . ASP B 1 168 ? -26.057 -14.834 -13.679 1.00 86.80 157 ASP B N 1
ATOM 3443 C CA . ASP B 1 168 ? -27.104 -14.231 -14.479 1.00 88.31 157 ASP B CA 1
ATOM 3444 C C . ASP B 1 168 ? -26.793 -14.271 -15.969 1.00 86.71 157 ASP B C 1
ATOM 3445 O O . ASP B 1 168 ? -27.666 -14.567 -16.775 1.00 85.81 157 ASP B O 1
ATOM 3450 N N . VAL B 1 169 ? -25.557 -13.988 -16.348 1.00 84.76 158 VAL B N 1
ATOM 3451 C CA . VAL B 1 169 ? -25.225 -14.026 -17.767 1.00 85.31 158 VAL B CA 1
ATOM 3452 C C . VAL B 1 169 ? -25.541 -15.432 -18.289 1.00 83.81 158 VAL B C 1
ATOM 3453 O O . VAL B 1 169 ? -26.355 -15.579 -19.199 1.00 82.19 158 VAL B O 1
ATOM 3457 N N . ALA B 1 170 ? -24.942 -16.449 -17.668 1.00 80.95 159 ALA B N 1
ATOM 3458 C CA . ALA B 1 170 ? -25.102 -17.845 -18.103 1.00 77.62 159 ALA B CA 1
ATOM 3459 C C . ALA B 1 170 ? -26.533 -18.379 -17.988 1.00 76.81 159 ALA B C 1
ATOM 3460 O O . ALA B 1 170 ? -26.983 -19.104 -18.877 1.00 75.49 159 ALA B O 1
ATOM 3462 N N . CYS B 1 171 ? -27.230 -18.037 -16.900 1.00 73.59 160 CYS B N 1
ATOM 3463 C CA . CYS B 1 171 ? -28.616 -18.501 -16.680 1.00 74.10 160 CYS B CA 1
ATOM 3464 C C . CYS B 1 171 ? -29.586 -17.998 -17.757 1.00 75.06 160 CYS B C 1
ATOM 3465 O O . CYS B 1 171 ? -30.502 -18.721 -18.143 1.00 73.73 160 CYS B O 1
ATOM 3468 N N . GLU B 1 172 ? -29.388 -16.765 -18.226 1.00 79.96 161 GLU B N 1
ATOM 3469 C CA . GLU B 1 172 ? -30.182 -16.213 -19.341 1.00 81.34 161 GLU B CA 1
ATOM 3470 C C . GLU B 1 172 ? -29.773 -16.771 -20.715 1.00 77.06 161 GLU B C 1
ATOM 3471 O O . GLU B 1 172 ? -30.615 -16.864 -21.610 1.00 74.92 161 GLU B O 1
ATOM 3477 N N . GLU B 1 173 ? -28.495 -17.125 -20.881 1.00 73.93 162 GLU B N 1
ATOM 3478 C CA . GLU B 1 173 ? -28.007 -17.761 -22.120 1.00 72.74 162 GLU B CA 1
ATOM 3479 C C . GLU B 1 173 ? -28.640 -19.143 -22.299 1.00 72.48 162 GLU B C 1
ATOM 3480 O O . GLU B 1 173 ? -29.090 -19.489 -23.393 1.00 69.40 162 GLU B O 1
ATOM 3486 N N . ALA B 1 174 ? -28.666 -19.915 -21.211 1.00 73.36 163 ALA B N 1
ATOM 3487 C CA . ALA B 1 174 ? -29.235 -21.267 -21.200 1.00 73.16 163 ALA B CA 1
ATOM 3488 C C . ALA B 1 174 ? -30.748 -21.306 -21.467 1.00 73.49 163 ALA B C 1
ATOM 3489 O O . ALA B 1 174 ? -31.208 -22.127 -22.266 1.00 74.91 163 ALA B O 1
ATOM 3491 N N . THR B 1 175 ? -31.512 -20.436 -20.803 1.00 73.86 164 THR B N 1
ATOM 3492 C CA . THR B 1 175 ? -32.972 -20.356 -21.018 1.00 74.32 164 THR B CA 1
ATOM 3493 C C . THR B 1 175 ? -33.323 -19.911 -22.444 1.00 70.89 164 THR B C 1
ATOM 3494 O O . THR B 1 175 ? -34.323 -20.363 -22.997 1.00 65.09 164 THR B O 1
ATOM 3498 N N . TYR B 1 176 ? -32.501 -19.033 -23.024 1.00 71.50 165 TYR B N 1
ATOM 3499 C CA . TYR B 1 176 ? -32.653 -18.630 -24.429 1.00 73.37 165 TYR B CA 1
ATOM 3500 C C . TYR B 1 176 ? -32.339 -19.776 -25.403 1.00 73.14 165 TYR B C 1
ATOM 3501 O O . TYR B 1 176 ? -33.090 -20.008 -26.354 1.00 74.17 165 TYR B O 1
ATOM 3510 N N . LEU B 1 177 ? -31.235 -20.480 -25.163 1.00 72.44 166 LEU B N 1
ATOM 3511 C CA . LEU B 1 177 ? -30.815 -21.588 -26.034 1.00 71.29 166 LEU B CA 1
ATOM 3512 C C . LEU B 1 177 ? -31.721 -22.839 -25.971 1.00 74.26 166 LEU B C 1
ATOM 3513 O O . LEU B 1 177 ? -31.589 -23.712 -26.827 1.00 74.23 166 LEU B O 1
ATOM 3518 N N . THR B 1 178 ? -32.636 -22.928 -24.994 1.00 75.94 167 THR B N 1
ATOM 3519 C CA . THR B 1 178 ? -33.702 -23.959 -25.007 1.00 78.23 167 THR B CA 1
ATOM 3520 C C . THR B 1 178 ? -34.739 -23.780 -26.135 1.00 82.84 167 THR B C 1
ATOM 3521 O O . THR B 1 178 ? -35.420 -24.740 -26.512 1.00 83.96 167 THR B O 1
ATOM 3525 N N . LYS B 1 179 ? -34.849 -22.559 -26.662 1.00 87.26 168 LYS B N 1
ATOM 3526 C CA . LYS B 1 179 ? -35.746 -22.253 -27.788 1.00 90.30 168 LYS B CA 1
ATOM 3527 C C . LYS B 1 179 ? -35.174 -22.807 -29.096 1.00 89.68 168 LYS B C 1
ATOM 3528 O O . LYS B 1 179 ? -35.925 -23.096 -30.035 1.00 87.47 168 LYS B O 1
ATOM 3534 N N . ILE B 1 180 ? -33.844 -22.946 -29.136 1.00 88.49 169 ILE B N 1
ATOM 3535 C CA . ILE B 1 180 ? -33.105 -23.309 -30.337 1.00 86.15 169 ILE B CA 1
ATOM 3536 C C . ILE B 1 180 ? -32.416 -24.685 -30.204 1.00 83.66 169 ILE B C 1
ATOM 3537 O O . ILE B 1 180 ? -32.654 -25.570 -31.027 1.00 87.27 169 ILE B O 1
ATOM 3542 N N . ALA B 1 181 ? -31.573 -24.859 -29.180 1.00 78.64 170 ALA B N 1
ATOM 3543 C CA . ALA B 1 181 ? -30.845 -26.122 -28.942 1.00 72.91 170 ALA B CA 1
ATOM 3544 C C . ALA B 1 181 ? -31.752 -27.253 -28.445 1.00 69.45 170 ALA B C 1
ATOM 3545 O O . ALA B 1 181 ? -32.731 -27.013 -27.739 1.00 66.48 170 ALA B O 1
ATOM 3547 N N . THR B 1 182 ? -31.403 -28.486 -28.809 1.00 66.91 171 THR B N 1
ATOM 3548 C CA . THR B 1 182 ? -32.162 -29.672 -28.383 1.00 68.17 171 THR B CA 1
ATOM 3549 C C . THR B 1 182 ? -31.924 -29.968 -26.896 1.00 64.67 171 THR B C 1
ATOM 3550 O O . THR B 1 182 ? -32.830 -30.440 -26.204 1.00 59.93 171 THR B O 1
ATOM 3554 N N . LYS B 1 183 ? -30.700 -29.701 -26.432 1.00 63.26 172 LYS B N 1
ATOM 3555 C CA . LYS B 1 183 ? -30.299 -29.902 -25.034 1.00 62.12 172 LYS B CA 1
ATOM 3556 C C . LYS B 1 183 ? -29.210 -28.892 -24.635 1.00 60.98 172 LYS B C 1
ATOM 3557 O O . LYS B 1 183 ? -28.265 -28.662 -25.397 1.00 59.07 172 LYS B O 1
ATOM 3563 N N . VAL B 1 184 ? -29.344 -28.316 -23.437 1.00 59.02 173 VAL B N 1
ATOM 3564 C CA . VAL B 1 184 ? -28.388 -27.327 -22.918 1.00 58.12 173 VAL B CA 1
ATOM 3565 C C . VAL B 1 184 ? -27.717 -27.849 -21.639 1.00 58.80 173 VAL B C 1
ATOM 3566 O O . VAL B 1 184 ? -28.400 -28.151 -20.662 1.00 58.47 173 VAL B O 1
ATOM 3570 N N . TYR B 1 185 ? -26.385 -27.943 -21.656 1.00 59.43 174 TYR B N 1
ATOM 3571 C CA . TYR B 1 185 ? -25.594 -28.373 -20.496 1.00 60.89 174 TYR B CA 1
ATOM 3572 C C . TYR B 1 185 ? -25.017 -27.150 -19.773 1.00 59.27 174 TYR B C 1
ATOM 3573 O O . TYR B 1 185 ? -24.253 -26.390 -20.371 1.00 61.06 174 TYR B O 1
ATOM 3582 N N . MET B 1 186 ? -25.359 -26.972 -18.495 1.00 57.22 175 MET B N 1
ATOM 3583 C CA . MET B 1 186 ? -24.752 -25.920 -17.657 1.00 55.98 175 MET B CA 1
ATOM 3584 C C . MET B 1 186 ? -23.665 -26.475 -16.730 1.00 54.50 175 MET B C 1
ATOM 3585 O O . MET B 1 186 ? -23.958 -27.272 -15.834 1.00 53.86 175 MET B O 1
ATOM 3590 N N . VAL B 1 187 ? -22.426 -26.028 -16.935 1.00 54.07 176 VAL B N 1
ATOM 3591 C CA . VAL B 1 187 ? -21.267 -26.482 -16.157 1.00 55.53 176 VAL B CA 1
ATOM 3592 C C . VAL B 1 187 ? -20.835 -25.421 -15.146 1.00 57.76 176 VAL B C 1
ATOM 3593 O O . VAL B 1 187 ? -20.269 -24.395 -15.527 1.00 57.99 176 VAL B O 1
ATOM 3597 N N . LEU B 1 188 ? -21.085 -25.679 -13.862 1.00 63.35 177 LEU B N 1
ATOM 3598 C CA . LEU B 1 188 ? -20.667 -24.771 -12.786 1.00 68.00 177 LEU B CA 1
ATOM 3599 C C . LEU B 1 188 ? -19.427 -25.301 -12.074 1.00 70.93 177 LEU B C 1
ATOM 3600 O O . LEU B 1 188 ? -19.302 -26.513 -11.850 1.00 71.56 177 LEU B O 1
ATOM 3605 N N . ARG B 1 189 ? -18.541 -24.378 -11.694 1.00 74.75 178 ARG B N 1
ATOM 3606 C CA . ARG B 1 189 ? -17.374 -24.678 -10.854 1.00 78.87 178 ARG B CA 1
ATOM 3607 C C . ARG B 1 189 ? -17.649 -24.553 -9.335 1.00 81.85 178 ARG B C 1
ATOM 3608 O O . ARG B 1 189 ? -16.702 -24.555 -8.543 1.00 84.45 178 ARG B O 1
ATOM 3610 N N . ARG B 1 190 ? -18.925 -24.465 -8.934 1.00 83.45 179 ARG B N 1
ATOM 3611 C CA . ARG B 1 190 ? -19.305 -24.301 -7.527 1.00 84.04 179 ARG B CA 1
ATOM 3612 C C . ARG B 1 190 ? -20.461 -25.219 -7.113 1.00 83.81 179 ARG B C 1
ATOM 3613 O O . ARG B 1 190 ? -21.116 -25.848 -7.951 1.00 81.90 179 ARG B O 1
ATOM 3615 N N . ASP B 1 191 ? -20.680 -25.270 -5.799 1.00 84.16 180 ASP B N 1
ATOM 3616 C CA . ASP B 1 191 ? -21.763 -26.036 -5.156 1.00 84.28 180 ASP B CA 1
ATOM 3617 C C . ASP B 1 191 ? -23.149 -25.588 -5.652 1.00 83.72 180 ASP B C 1
ATOM 3618 O O . ASP B 1 191 ? -24.024 -26.419 -5.920 1.00 78.42 180 ASP B O 1
ATOM 3623 N N . LYS B 1 192 ? -23.326 -24.269 -5.762 1.00 84.77 181 LYS B N 1
ATOM 3624 C CA . LYS B 1 192 ? -24.574 -23.653 -6.222 1.00 84.23 181 LYS B CA 1
ATOM 3625 C C . LYS B 1 192 ? -24.280 -22.483 -7.175 1.00 85.80 181 LYS B C 1
ATOM 3626 O O . LYS B 1 192 ? -23.121 -22.263 -7.559 1.00 84.47 181 LYS B O 1
ATOM 3628 N N . PHE B 1 193 ? -25.328 -21.737 -7.539 1.00 86.40 182 PHE B N 1
ATOM 3629 C CA . PHE B 1 193 ? -25.239 -20.640 -8.514 1.00 87.67 182 PHE B CA 1
ATOM 3630 C C . PHE B 1 193 ? -24.883 -19.324 -7.810 1.00 87.33 182 PHE B C 1
ATOM 3631 O O . PHE B 1 193 ? -25.330 -19.085 -6.688 1.00 86.90 182 PHE B O 1
ATOM 3639 N N . ARG B 1 194 ? -24.098 -18.475 -8.474 1.00 88.43 183 ARG B N 1
ATOM 3640 C CA . ARG B 1 194 ? -23.913 -17.078 -8.059 1.00 87.88 183 ARG B CA 1
ATOM 3641 C C . ARG B 1 194 ? -24.935 -16.211 -8.811 1.00 90.08 183 ARG B C 1
ATOM 3642 O O . ARG B 1 194 ? -24.556 -15.374 -9.638 1.00 87.85 183 ARG B O 1
ATOM 3644 N N . ALA B 1 195 ? -26.226 -16.421 -8.520 1.00 92.90 184 ALA B N 1
ATOM 3645 C CA . ALA B 1 195 ? -27.328 -15.813 -9.296 1.00 95.09 184 ALA B CA 1
ATOM 3646 C C . ALA B 1 195 ? -28.655 -15.682 -8.528 1.00 94.46 184 ALA B C 1
ATOM 3647 O O . ALA B 1 195 ? -28.834 -16.258 -7.452 1.00 89.23 184 ALA B O 1
ATOM 3649 N N . SER B 1 196 ? -29.576 -14.922 -9.124 1.00 97.06 185 SER B N 1
ATOM 3650 C CA . SER B 1 196 ? -30.876 -14.587 -8.532 1.00 98.76 185 SER B CA 1
ATOM 3651 C C . SER B 1 196 ? -31.805 -15.791 -8.428 1.00 101.00 185 SER B C 1
ATOM 3652 O O . SER B 1 196 ? -31.865 -16.592 -9.356 1.00 106.22 185 SER B O 1
ATOM 3655 N N . ALA B 1 197 ? -32.553 -15.876 -7.322 1.00 102.49 186 ALA B N 1
ATOM 3656 C CA . ALA B 1 197 ? -33.518 -16.969 -7.065 1.00 101.97 186 ALA B CA 1
ATOM 3657 C C . ALA B 1 197 ? -34.640 -17.097 -8.112 1.00 101.16 186 ALA B C 1
ATOM 3658 O O . ALA B 1 197 ? -35.193 -18.187 -8.297 1.00 97.15 186 ALA B O 1
ATOM 3660 N N . ALA B 1 198 ? -34.985 -15.987 -8.768 1.00 99.83 187 ALA B N 1
ATOM 3661 C CA . ALA B 1 198 ? -35.919 -16.000 -9.904 1.00 100.47 187 ALA B CA 1
ATOM 3662 C C . ALA B 1 198 ? -35.311 -16.666 -11.141 1.00 98.18 187 ALA B C 1
ATOM 3663 O O . ALA B 1 198 ? -36.004 -17.390 -11.861 1.00 95.07 187 ALA B O 1
ATOM 3665 N N . MET B 1 199 ? -34.024 -16.411 -11.381 1.00 97.03 188 MET B N 1
ATOM 3666 C CA . MET B 1 199 ? -33.308 -17.002 -12.518 1.00 97.38 188 MET B CA 1
ATOM 3667 C C . MET B 1 199 ? -32.954 -18.483 -12.293 1.00 96.97 188 MET B C 1
ATOM 3668 O O . MET B 1 199 ? -32.969 -19.267 -13.244 1.00 97.07 188 MET B O 1
ATOM 3673 N N . VAL B 1 200 ? -32.650 -18.861 -11.047 1.00 95.00 189 VAL B N 1
ATOM 3674 C CA . VAL B 1 200 ? -32.374 -20.267 -10.701 1.00 92.42 189 VAL B CA 1
ATOM 3675 C C . VAL B 1 200 ? -33.649 -21.106 -10.821 1.00 90.64 189 VAL B C 1
ATOM 3676 O O . VAL B 1 200 ? -33.581 -22.255 -11.247 1.00 93.70 189 VAL B O 1
ATOM 3680 N N . LYS B 1 201 ? -34.798 -20.540 -10.442 1.00 89.29 190 LYS B N 1
ATOM 3681 C CA . LYS B 1 201 ? -36.093 -21.231 -10.570 1.00 89.48 190 LYS B CA 1
ATOM 3682 C C . LYS B 1 201 ? -36.452 -21.530 -12.033 1.00 88.84 190 LYS B C 1
ATOM 3683 O O . LYS B 1 201 ? -36.939 -22.619 -12.334 1.00 87.92 190 LYS B O 1
ATOM 3685 N N . LYS B 1 202 ? -36.211 -20.566 -12.924 1.00 88.85 191 LYS B N 1
ATOM 3686 C CA . LYS B 1 202 ? -36.398 -20.750 -14.374 1.00 86.52 191 LYS B CA 1
ATOM 3687 C C . LYS B 1 202 ? -35.439 -21.807 -14.939 1.00 88.91 191 LYS B C 1
ATOM 3688 O O . LYS B 1 202 ? -35.828 -22.614 -15.786 1.00 89.02 191 LYS B O 1
ATOM 3691 N N . VAL B 1 203 ? -34.192 -21.785 -14.467 1.00 89.95 192 VAL B N 1
ATOM 3692 C CA . VAL B 1 203 ? -33.167 -22.765 -14.863 1.00 88.94 192 VAL B CA 1
ATOM 3693 C C . VAL B 1 203 ? -33.465 -24.172 -14.321 1.00 89.99 192 VAL B C 1
ATOM 3694 O O . VAL B 1 203 ? -33.456 -25.144 -15.080 1.00 87.74 192 VAL B O 1
ATOM 3698 N N . MET B 1 204 ? -33.735 -24.272 -13.020 1.00 93.77 193 MET B N 1
ATOM 3699 C CA . MET B 1 204 ? -33.899 -25.574 -12.349 1.00 97.55 193 MET B CA 1
ATOM 3700 C C . MET B 1 204 ? -35.231 -26.278 -12.676 1.00 95.23 193 MET B C 1
ATOM 3701 O O . MET B 1 204 ? -35.348 -27.491 -12.474 1.00 95.85 193 MET B O 1
ATOM 3706 N N . ASN B 1 205 ? -36.217 -25.523 -13.178 1.00 92.22 194 ASN B N 1
ATOM 3707 C CA . ASN B 1 205 ? -37.475 -26.086 -13.715 1.00 87.79 194 ASN B CA 1
ATOM 3708 C C . ASN B 1 205 ? -37.476 -26.255 -15.244 1.00 86.01 194 ASN B C 1
ATOM 3709 O O . ASN B 1 205 ? -38.543 -26.387 -15.856 1.00 81.97 194 ASN B O 1
ATOM 3714 N N . GLU B 1 206 ? -36.289 -26.256 -15.856 1.00 84.27 195 GLU B N 1
ATOM 3715 C CA . GLU B 1 206 ? -36.154 -26.492 -17.287 1.00 79.88 195 GLU B CA 1
ATOM 3716 C C . GLU B 1 206 ? -35.698 -27.932 -17.541 1.00 79.29 195 GLU B C 1
ATOM 3717 O O . GLU B 1 206 ? -34.633 -28.355 -17.069 1.00 78.15 195 GLU B O 1
ATOM 3723 N N . LYS B 1 207 ? -36.512 -28.673 -18.292 1.00 76.72 196 LYS B N 1
ATOM 3724 C CA . LYS B 1 207 ? -36.237 -30.079 -18.604 1.00 75.05 196 LYS B CA 1
ATOM 3725 C C . LYS B 1 207 ? -35.079 -30.218 -19.602 1.00 70.95 196 LYS B C 1
ATOM 3726 O O . LYS B 1 207 ? -34.274 -31.148 -19.498 1.00 68.10 196 LYS B O 1
ATOM 3732 N N . LEU B 1 208 ? -34.995 -29.273 -20.542 1.00 68.14 197 LEU B N 1
ATOM 3733 C CA . LEU B 1 208 ? -33.886 -29.195 -21.504 1.00 66.65 197 LEU B CA 1
ATOM 3734 C C . LEU B 1 208 ? -32.538 -28.728 -20.927 1.00 64.68 197 LEU B C 1
ATOM 3735 O O . LEU B 1 208 ? -31.530 -28.760 -21.640 1.00 64.47 197 LEU B O 1
ATOM 3740 N N . ILE B 1 209 ? -32.514 -28.281 -19.670 1.00 63.55 198 ILE B N 1
ATOM 3741 C CA . ILE B 1 209 ? -31.262 -27.944 -18.995 1.00 64.53 198 ILE B CA 1
ATOM 3742 C C . ILE B 1 209 ? -30.816 -29.112 -18.110 1.00 65.63 198 ILE B C 1
ATOM 3743 O O . ILE B 1 209 ? -31.626 -29.719 -17.400 1.00 65.42 198 ILE B O 1
ATOM 3748 N N . GLU B 1 210 ? -29.521 -29.423 -18.197 1.00 66.96 199 GLU B N 1
ATOM 3749 C CA . GLU B 1 210 ? -28.854 -30.378 -17.324 1.00 65.03 199 GLU B CA 1
ATOM 3750 C C . GLU B 1 210 ? -27.730 -29.625 -16.620 1.00 64.46 199 GLU B C 1
ATOM 3751 O O . GLU B 1 210 ? -26.767 -29.198 -17.260 1.00 62.65 199 GLU B O 1
ATOM 3757 N N . ILE B 1 211 ? -27.857 -29.473 -15.303 1.00 64.55 200 ILE B N 1
ATOM 3758 C CA . ILE B 1 211 ? -26.947 -28.640 -14.519 1.00 63.57 200 ILE B CA 1
ATOM 3759 C C . ILE B 1 211 ? -25.879 -29.534 -13.897 1.00 62.16 200 ILE B C 1
ATOM 3760 O O . ILE B 1 211 ? -26.202 -30.407 -13.099 1.00 61.85 200 ILE B O 1
ATOM 3765 N N . ILE B 1 212 ? -24.618 -29.298 -14.260 1.00 61.63 201 ILE B N 1
ATOM 3766 C CA . ILE B 1 212 ? -23.470 -30.035 -13.726 1.00 61.27 201 ILE B CA 1
ATOM 3767 C C . ILE B 1 212 ? -22.707 -29.108 -12.766 1.00 65.53 201 ILE B C 1
ATOM 3768 O O . ILE B 1 212 ? -22.217 -28.056 -13.183 1.00 69.45 201 ILE B O 1
ATOM 3773 N N . TYR B 1 213 ? -22.622 -29.497 -11.489 1.00 67.96 202 TYR B N 1
ATOM 3774 C CA . TYR B 1 213 ? -21.954 -28.692 -10.447 1.00 68.72 202 TYR B CA 1
ATOM 3775 C C . TYR B 1 213 ? -20.535 -29.184 -10.215 1.00 69.73 202 TYR B C 1
ATOM 3776 O O . TYR B 1 213 ? -20.169 -30.266 -10.687 1.00 72.08 202 TYR B O 1
ATOM 3785 N N . ASP B 1 214 ? -19.753 -28.389 -9.477 1.00 67.51 203 ASP B N 1
ATOM 3786 C CA . ASP B 1 214 ? -18.392 -28.762 -9.035 1.00 66.08 203 ASP B CA 1
ATOM 3787 C C . ASP B 1 214 ? -17.536 -29.300 -10.187 1.00 66.47 203 ASP B C 1
ATOM 3788 O O . ASP B 1 214 ? -16.851 -30.315 -10.030 1.00 67.07 203 ASP B O 1
ATOM 3793 N N . SER B 1 215 ? -17.569 -28.615 -11.332 1.00 65.98 204 SER B N 1
ATOM 3794 C CA . SER B 1 215 ? -16.881 -29.079 -12.545 1.00 65.34 204 SER B CA 1
ATOM 3795 C C . SER B 1 215 ? -16.232 -27.938 -13.323 1.00 63.84 204 SER B C 1
ATOM 3796 O O . SER B 1 215 ? -16.681 -26.797 -13.259 1.00 65.32 204 SER B O 1
ATOM 3799 N N . ALA B 1 216 ? -15.176 -28.273 -14.062 1.00 63.71 205 ALA B N 1
ATOM 3800 C CA . ALA B 1 216 ? -14.456 -27.327 -14.914 1.00 61.78 205 ALA B CA 1
ATOM 3801 C C . ALA B 1 216 ? -14.183 -27.953 -16.280 1.00 62.47 205 ALA B C 1
ATOM 3802 O O . ALA B 1 216 ? -14.068 -29.171 -16.404 1.00 64.94 205 ALA B O 1
ATOM 3804 N N . ILE B 1 217 ? -14.058 -27.105 -17.293 1.00 61.73 206 ILE B N 1
ATOM 3805 C CA . ILE B 1 217 ? -13.891 -27.555 -18.684 1.00 62.65 206 ILE B CA 1
ATOM 3806 C C . ILE B 1 217 ? -12.423 -27.950 -18.955 1.00 65.49 206 ILE B C 1
ATOM 3807 O O . ILE B 1 217 ? -11.524 -27.113 -18.860 1.00 66.56 206 ILE B O 1
ATOM 3812 N N . ASP B 1 218 ? -12.194 -29.229 -19.285 1.00 68.30 207 ASP B N 1
ATOM 3813 C CA . ASP B 1 218 ? -10.834 -29.787 -19.419 1.00 68.98 207 ASP B CA 1
ATOM 3814 C C . ASP B 1 218 ? -10.277 -29.675 -20.840 1.00 67.54 207 ASP B C 1
ATOM 3815 O O . ASP B 1 218 ? -9.129 -29.281 -21.025 1.00 64.92 207 ASP B O 1
ATOM 3820 N N . GLU B 1 219 ? -11.088 -30.043 -21.832 1.00 70.48 208 GLU B N 1
ATOM 3821 C CA . GLU B 1 219 ? -10.694 -29.978 -23.250 1.00 72.05 208 GLU B CA 1
ATOM 3822 C C . GLU B 1 219 ? -11.907 -29.827 -24.173 1.00 71.11 208 GLU B C 1
ATOM 3823 O O . GLU B 1 219 ? -12.992 -30.316 -23.866 1.00 67.51 208 GLU B O 1
ATOM 3829 N N . ILE B 1 220 ? -11.699 -29.158 -25.305 1.00 72.31 209 ILE B N 1
ATOM 3830 C CA . ILE B 1 220 ? -12.719 -28.998 -26.344 1.00 73.69 209 ILE B CA 1
ATOM 3831 C C . ILE B 1 220 ? -12.239 -29.746 -27.589 1.00 73.70 209 ILE B C 1
ATOM 3832 O O . ILE B 1 220 ? -11.194 -29.418 -28.156 1.00 72.66 209 ILE B O 1
ATOM 3837 N N . LYS B 1 221 ? -13.017 -30.746 -28.001 1.00 74.56 210 LYS B N 1
ATOM 3838 C CA . LYS B 1 221 ? -12.663 -31.645 -29.100 1.00 77.06 210 LYS B CA 1
ATOM 3839 C C . LYS B 1 221 ? -13.511 -31.329 -30.336 1.00 79.48 210 LYS B C 1
ATOM 3840 O O . LYS B 1 221 ? -14.682 -30.966 -30.217 1.00 81.02 210 LYS B O 1
ATOM 3843 N N . GLY B 1 222 ? -12.911 -31.466 -31.517 1.00 81.40 211 GLY B N 1
ATOM 3844 C CA . GLY B 1 222 ? -13.608 -31.227 -32.786 1.00 81.17 211 GLY B CA 1
ATOM 3845 C C . GLY B 1 222 ? -13.034 -32.017 -33.944 1.00 81.37 211 GLY B C 1
ATOM 3846 O O . GLY B 1 222 ? -12.197 -32.905 -33.752 1.00 80.07 211 GLY B O 1
ATOM 3847 N N . ASP B 1 223 ? -13.506 -31.692 -35.147 1.00 82.16 212 ASP B N 1
ATOM 3848 C CA . ASP B 1 223 ? -12.922 -32.217 -36.394 1.00 81.54 212 ASP B CA 1
ATOM 3849 C C . ASP B 1 223 ? -11.950 -31.224 -37.071 1.00 85.00 212 ASP B C 1
ATOM 3850 O O . ASP B 1 223 ? -11.549 -31.437 -38.217 1.00 83.46 212 ASP B O 1
ATOM 3855 N N . GLY B 1 224 ? -11.565 -30.154 -36.364 1.00 88.77 213 GLY B N 1
ATOM 3856 C CA . GLY B 1 224 ? -10.740 -29.080 -36.936 1.00 90.49 213 GLY B CA 1
ATOM 3857 C C . GLY B 1 224 ? -11.543 -27.912 -37.501 1.00 91.73 213 GLY B C 1
ATOM 3858 O O . GLY B 1 224 ? -11.043 -26.786 -37.535 1.00 89.07 213 GLY B O 1
ATOM 3859 N N . LYS B 1 225 ? -12.770 -28.184 -37.962 1.00 94.60 214 LYS B N 1
ATOM 3860 C CA . LYS B 1 225 ? -13.717 -27.155 -38.394 1.00 95.58 214 LYS B CA 1
ATOM 3861 C C . LYS B 1 225 ? -14.704 -26.846 -37.258 1.00 96.62 214 LYS B C 1
ATOM 3862 O O . LYS B 1 225 ? -14.692 -25.740 -36.711 1.00 98.94 214 LYS B O 1
ATOM 3864 N N . CYS B 1 226 ? -15.531 -27.830 -36.886 1.00 96.63 215 CYS B N 1
ATOM 3865 C CA . CYS B 1 226 ? -16.563 -27.648 -35.841 1.00 92.94 215 CYS B CA 1
ATOM 3866 C C . CYS B 1 226 ? -16.246 -28.413 -34.550 1.00 85.93 215 CYS B C 1
ATOM 3867 O O . CYS B 1 226 ? -15.592 -29.460 -34.581 1.00 85.59 215 CYS B O 1
ATOM 3870 N N . VAL B 1 227 ? -16.713 -27.877 -33.422 1.00 79.30 216 VAL B N 1
ATOM 3871 C CA . VAL B 1 227 ? -16.656 -28.578 -32.130 1.00 74.49 216 VAL B CA 1
ATOM 3872 C C . VAL B 1 227 ? -17.675 -29.722 -32.170 1.00 68.42 216 VAL B C 1
ATOM 3873 O O . VAL B 1 227 ? -18.825 -29.510 -32.551 1.00 65.53 216 VAL B O 1
ATOM 3877 N N . THR B 1 228 ? -17.232 -30.927 -31.809 1.00 64.65 217 THR B N 1
ATOM 3878 C CA . THR B 1 228 ? -18.091 -32.122 -31.760 1.00 62.64 217 THR B CA 1
ATOM 3879 C C . THR B 1 228 ? -18.260 -32.705 -30.351 1.00 60.15 217 THR B C 1
ATOM 3880 O O . THR B 1 228 ? -19.226 -33.439 -30.116 1.00 56.39 217 THR B O 1
ATOM 3884 N N . SER B 1 229 ? -17.351 -32.383 -29.436 1.00 58.27 218 SER B N 1
ATOM 3885 C CA . SER B 1 229 ? -17.456 -32.841 -28.055 1.00 57.27 218 SER B CA 1
ATOM 3886 C C . SER B 1 229 ? -16.668 -31.970 -27.087 1.00 57.27 218 SER B C 1
ATOM 3887 O O . SER B 1 229 ? -15.723 -31.291 -27.466 1.00 53.38 218 SER B O 1
ATOM 3890 N N . VAL B 1 230 ? -17.063 -32.012 -25.824 1.00 59.14 219 VAL B N 1
ATOM 3891 C CA . VAL B 1 230 ? -16.397 -31.251 -24.783 1.00 61.70 219 VAL B CA 1
ATOM 3892 C C . VAL B 1 230 ? -16.047 -32.178 -23.631 1.00 62.73 219 VAL B C 1
ATOM 3893 O O . VAL B 1 230 ? -16.834 -33.035 -23.268 1.00 64.81 219 VAL B O 1
ATOM 3897 N N . SER B 1 231 ? -14.864 -31.989 -23.058 1.00 66.00 220 SER B N 1
ATOM 3898 C CA . SER B 1 231 ? -14.394 -32.805 -21.940 1.00 65.24 220 SER B CA 1
ATOM 3899 C C . SER B 1 231 ? -14.427 -32.017 -20.639 1.00 65.98 220 SER B C 1
ATOM 3900 O O . SER B 1 231 ? -13.958 -30.886 -20.568 1.00 62.32 220 SER B O 1
ATOM 3903 N N . ILE B 1 232 ? -14.994 -32.632 -19.612 1.00 68.05 221 ILE B N 1
ATOM 3904 C CA . ILE B 1 232 ? -15.128 -32.015 -18.305 1.00 69.98 221 ILE B CA 1
ATOM 3905 C C . ILE B 1 232 ? -14.476 -32.860 -17.225 1.00 72.11 221 ILE B C 1
ATOM 3906 O O . ILE B 1 232 ? -14.538 -34.077 -17.276 1.00 71.82 221 ILE B O 1
ATOM 3911 N N . LYS B 1 233 ? -13.851 -32.200 -16.255 1.00 75.89 222 LYS B N 1
ATOM 3912 C CA . LYS B 1 233 ? -13.233 -32.888 -15.130 1.00 78.99 222 LYS B CA 1
ATOM 3913 C C . LYS B 1 233 ? -13.751 -32.322 -13.814 1.00 81.73 222 LYS B C 1
ATOM 3914 O O . LYS B 1 233 ? -13.706 -31.123 -13.598 1.00 85.97 222 LYS B O 1
ATOM 3917 N N . ASN B 1 234 ? -14.233 -33.185 -12.930 1.00 85.11 223 ASN B N 1
ATOM 3918 C CA . ASN B 1 234 ? -14.733 -32.739 -11.638 1.00 85.44 223 ASN B CA 1
ATOM 3919 C C . ASN B 1 234 ? -13.595 -32.211 -10.770 1.00 87.40 223 ASN B C 1
ATOM 3920 O O . ASN B 1 234 ? -12.517 -32.791 -10.725 1.00 84.38 223 ASN B O 1
ATOM 3925 N N . LEU B 1 235 ? -13.827 -31.093 -10.093 1.00 89.65 224 LEU B N 1
ATOM 3926 C CA . LEU B 1 235 ? -12.785 -30.516 -9.262 1.00 90.07 224 LEU B CA 1
ATOM 3927 C C . LEU B 1 235 ? -12.388 -31.392 -8.090 1.00 89.05 224 LEU B C 1
ATOM 3928 O O . LEU B 1 235 ? -11.205 -31.566 -7.824 1.00 90.31 224 LEU B O 1
ATOM 3933 N N . LYS B 1 236 ? -13.365 -31.931 -7.376 1.00 87.26 225 LYS B N 1
ATOM 3934 C CA . LYS B 1 236 ? -13.036 -32.816 -6.276 1.00 88.61 225 LYS B CA 1
ATOM 3935 C C . LYS B 1 236 ? -12.498 -34.161 -6.766 1.00 90.00 225 LYS B C 1
ATOM 3936 O O . LYS B 1 236 ? -11.472 -34.642 -6.303 1.00 86.28 225 LYS B O 1
ATOM 3938 N N . ASP B 1 237 ? -13.212 -34.750 -7.722 1.00 93.33 226 ASP B N 1
ATOM 3939 C CA . ASP B 1 237 ? -12.866 -36.047 -8.305 1.00 90.90 226 ASP B CA 1
ATOM 3940 C C . ASP B 1 237 ? -11.616 -36.116 -9.139 1.00 89.53 226 ASP B C 1
ATOM 3941 O O . ASP B 1 237 ? -10.826 -37.037 -9.013 1.00 89.95 226 ASP B O 1
ATOM 3946 N N . GLY B 1 238 ? -11.451 -35.132 -10.006 1.00 90.94 227 GLY B N 1
ATOM 3947 C CA . GLY B 1 238 ? -10.344 -35.120 -10.940 1.00 91.88 227 GLY B CA 1
ATOM 3948 C C . GLY B 1 238 ? -10.713 -35.991 -12.145 1.00 91.95 227 GLY B C 1
ATOM 3949 O O . GLY B 1 238 ? -9.927 -36.139 -13.075 1.00 90.58 227 GLY B O 1
ATOM 3950 N N . LYS B 1 239 ? -11.919 -36.562 -12.110 1.00 90.40 228 LYS B N 1
ATOM 3951 C CA . LYS B 1 239 ? -12.474 -37.409 -13.152 1.00 88.03 228 LYS B CA 1
ATOM 3952 C C . LYS B 1 239 ? -13.004 -36.593 -14.315 1.00 85.69 228 LYS B C 1
ATOM 3953 O O . LYS B 1 239 ? -13.578 -35.531 -14.117 1.00 79.56 228 LYS B O 1
ATOM 3959 N N . THR B 1 240 ? -12.836 -37.108 -15.527 1.00 84.96 229 THR B N 1
ATOM 3960 C CA . THR B 1 240 ? -13.291 -36.406 -16.717 1.00 84.51 229 THR B CA 1
ATOM 3961 C C . THR B 1 240 ? -14.272 -37.182 -17.583 1.00 84.29 229 THR B C 1
ATOM 3962 O O . THR B 1 240 ? -14.112 -38.378 -17.789 1.00 85.07 229 THR B O 1
ATOM 3966 N N . ARG B 1 241 ? -15.283 -36.486 -18.092 1.00 82.73 230 ARG B N 1
ATOM 3967 C CA . ARG B 1 241 ? -16.270 -37.101 -18.971 1.00 84.38 230 ARG B CA 1
ATOM 3968 C C . ARG B 1 241 ? -16.521 -36.224 -20.196 1.00 84.40 230 ARG B C 1
ATOM 3969 O O . ARG B 1 241 ? -16.259 -35.030 -20.165 1.00 87.12 230 ARG B O 1
ATOM 3977 N N . THR B 1 242 ? -17.005 -36.820 -21.279 1.00 81.50 231 THR B N 1
ATOM 3978 C CA . THR B 1 242 ? -17.221 -36.073 -22.511 1.00 81.17 231 THR B CA 1
ATOM 3979 C C . THR B 1 242 ? -18.667 -35.855 -22.932 1.00 79.31 231 THR B C 1
ATOM 3980 O O . THR B 1 242 ? -19.499 -36.742 -22.807 1.00 74.43 231 THR B O 1
ATOM 3984 N N . LEU B 1 243 ? -18.944 -34.653 -23.431 1.00 79.08 232 LEU B N 1
ATOM 3985 C CA . LEU B 1 243 ? -20.269 -34.278 -23.905 1.00 79.23 232 LEU B CA 1
ATOM 3986 C C . LEU B 1 243 ? -20.234 -33.854 -25.378 1.00 79.04 232 LEU B C 1
ATOM 3987 O O . LEU B 1 243 ? -19.383 -33.069 -25.781 1.00 81.46 232 LEU B O 1
ATOM 3992 N N . ASN B 1 244 ? -21.156 -34.381 -26.176 1.00 77.19 233 ASN B N 1
ATOM 3993 C CA . ASN B 1 244 ? -21.260 -34.044 -27.587 1.00 75.74 233 ASN B CA 1
ATOM 3994 C C . ASN B 1 244 ? -22.000 -32.721 -27.701 1.00 72.11 233 ASN B C 1
ATOM 3995 O O . ASN B 1 244 ? -23.083 -32.565 -27.136 1.00 69.12 233 ASN B O 1
ATOM 4000 N N . ALA B 1 245 ? -21.389 -31.764 -28.393 1.00 70.62 234 ALA B N 1
ATOM 4001 C CA . ALA B 1 245 ? -21.985 -30.455 -28.590 1.00 71.47 234 ALA B CA 1
ATOM 4002 C C . ALA B 1 245 ? -21.457 -29.830 -29.870 1.00 72.22 234 ALA B C 1
ATOM 4003 O O . ALA B 1 245 ? -20.302 -30.046 -30.225 1.00 74.01 234 ALA B O 1
ATOM 4005 N N . GLY B 1 246 ? -22.305 -29.060 -30.551 1.00 73.71 235 GLY B N 1
ATOM 4006 C CA . GLY B 1 246 ? -21.913 -28.311 -31.750 1.00 73.74 235 GLY B CA 1
ATOM 4007 C C . GLY B 1 246 ? -21.183 -27.014 -31.457 1.00 73.51 235 GLY B C 1
ATOM 4008 O O . GLY B 1 246 ? -20.451 -26.502 -32.310 1.00 72.78 235 GLY B O 1
ATOM 4009 N N . ALA B 1 247 ? -21.414 -26.458 -30.268 1.00 73.89 236 ALA B N 1
ATOM 4010 C CA . ALA B 1 247 ? -20.710 -25.261 -29.833 1.00 76.42 236 ALA B CA 1
ATOM 4011 C C . ALA B 1 247 ? -20.667 -25.169 -28.312 1.00 74.47 236 ALA B C 1
ATOM 4012 O O . ALA B 1 247 ? -21.525 -25.723 -27.617 1.00 71.18 236 ALA B O 1
ATOM 4014 N N . LEU B 1 248 ? -19.643 -24.476 -27.820 1.00 75.10 237 LEU B N 1
ATOM 4015 C CA . LEU B 1 248 ? -19.489 -24.171 -26.405 1.00 74.05 237 LEU B CA 1
ATOM 4016 C C . LEU B 1 248 ? -19.744 -22.682 -26.216 1.00 72.87 237 LEU B C 1
ATOM 4017 O O . LEU B 1 248 ? -19.049 -21.858 -26.808 1.00 75.34 237 LEU B O 1
ATOM 4022 N N . TYR B 1 249 ? -20.723 -22.342 -25.383 1.00 70.64 238 TYR B N 1
ATOM 4023 C CA . TYR B 1 249 ? -20.992 -20.948 -25.051 1.00 71.14 238 TYR B CA 1
ATOM 4024 C C . TYR B 1 249 ? -20.378 -20.579 -23.713 1.00 74.08 238 TYR B C 1
ATOM 4025 O O . TYR B 1 249 ? -20.854 -20.990 -22.654 1.00 74.42 238 TYR B O 1
ATOM 4034 N N . TRP B 1 250 ? -19.303 -19.803 -23.782 1.00 77.91 239 TRP B N 1
ATOM 4035 C CA . TRP B 1 250 ? -18.663 -19.269 -22.602 1.00 81.95 239 TRP B CA 1
ATOM 4036 C C . TRP B 1 250 ? -19.555 -18.154 -22.021 1.00 79.76 239 TRP B C 1
ATOM 4037 O O . TRP B 1 250 ? -19.916 -17.203 -22.725 1.00 78.40 239 TRP B O 1
ATOM 4048 N N . ALA B 1 251 ? -19.929 -18.303 -20.751 1.00 75.74 240 ALA B N 1
ATOM 4049 C CA . ALA B 1 251 ? -20.737 -17.306 -20.043 1.00 72.48 240 ALA B CA 1
ATOM 4050 C C . ALA B 1 251 ? -20.376 -17.300 -18.561 1.00 68.99 240 ALA B C 1
ATOM 4051 O O . ALA B 1 251 ? -21.247 -17.218 -17.694 1.00 65.04 240 ALA B O 1
ATOM 4053 N N . VAL B 1 252 ? -19.078 -17.367 -18.280 1.00 68.62 241 VAL B N 1
ATOM 4054 C CA . VAL B 1 252 ? -18.590 -17.517 -16.910 1.00 71.24 241 VAL B CA 1
ATOM 4055 C C . VAL B 1 252 ? -18.874 -16.248 -16.115 1.00 69.29 241 VAL B C 1
ATOM 4056 O O . VAL B 1 252 ? -19.254 -16.325 -14.945 1.00 66.14 241 VAL B O 1
ATOM 4060 N N . GLY B 1 253 ? -18.705 -15.099 -16.770 1.00 68.70 242 GLY B N 1
ATOM 4061 C CA . GLY B 1 253 ? -18.861 -13.792 -16.140 1.00 70.20 242 GLY B CA 1
ATOM 4062 C C . GLY B 1 253 ? -17.555 -13.022 -16.184 1.00 70.30 242 GLY B C 1
ATOM 4063 O O . GLY B 1 253 ? -16.527 -13.555 -16.613 1.00 76.97 242 GLY B O 1
ATOM 4064 N N . HIS B 1 254 ? -17.601 -11.769 -15.734 1.00 63.93 243 HIS B N 1
ATOM 4065 C CA . HIS B 1 254 ? -16.447 -10.867 -15.765 1.00 59.52 243 HIS B CA 1
ATOM 4066 C C . HIS B 1 254 ? -16.031 -10.477 -14.352 1.00 56.82 243 HIS B C 1
ATOM 4067 O O . HIS B 1 254 ? -16.870 -10.371 -13.453 1.00 56.66 243 HIS B O 1
ATOM 4074 N N . ASP B 1 255 ? -14.728 -10.272 -14.163 1.00 55.44 244 ASP B N 1
ATOM 4075 C CA . ASP B 1 255 ? -14.184 -9.882 -12.863 1.00 53.32 244 ASP B CA 1
ATOM 4076 C C . ASP B 1 255 ? -13.985 -8.377 -12.819 1.00 47.09 244 ASP B C 1
ATOM 4077 O O . ASP B 1 255 ? -13.061 -7.879 -13.461 1.00 43.72 244 ASP B O 1
ATOM 4082 N N . PRO B 1 256 ? -14.837 -7.651 -12.065 1.00 42.15 245 PRO B N 1
ATOM 4083 C CA . PRO B 1 256 ? -14.543 -6.235 -11.854 1.00 41.43 245 PRO B CA 1
ATOM 4084 C C . PRO B 1 256 ? -13.183 -6.069 -11.196 1.00 40.96 245 PRO B C 1
ATOM 4085 O O . PRO B 1 256 ? -12.860 -6.803 -10.267 1.00 42.06 245 PRO B O 1
ATOM 4089 N N . GLN B 1 257 ? -12.389 -5.121 -11.669 1.00 40.58 246 GLN B N 1
ATOM 4090 C CA . GLN B 1 257 ? -11.046 -4.946 -11.136 1.00 40.52 246 GLN B CA 1
ATOM 4091 C C . GLN B 1 257 ? -11.100 -4.066 -9.897 1.00 39.55 246 GLN B C 1
ATOM 4092 O O . GLN B 1 257 ? -10.712 -2.902 -9.923 1.00 38.75 246 GLN B O 1
ATOM 4098 N N . THR B 1 258 ? -11.586 -4.660 -8.811 1.00 39.48 247 THR B N 1
ATOM 4099 C CA . THR B 1 258 ? -11.768 -3.988 -7.535 1.00 40.21 247 THR B CA 1
ATOM 4100 C C . THR B 1 258 ? -10.983 -4.682 -6.412 1.00 40.52 247 THR B C 1
ATOM 4101 O O . THR B 1 258 ? -11.295 -4.499 -5.237 1.00 39.64 247 THR B O 1
ATOM 4105 N N . SER B 1 259 ? -9.948 -5.450 -6.763 1.00 42.60 248 SER B N 1
ATOM 4106 C CA . SER B 1 259 ? -9.181 -6.210 -5.764 1.00 42.27 248 SER B CA 1
ATOM 4107 C C . SER B 1 259 ? -8.459 -5.264 -4.796 1.00 42.66 248 SER B C 1
ATOM 4108 O O . SER B 1 259 ? -8.337 -5.568 -3.613 1.00 44.83 248 SER B O 1
ATOM 4111 N N . PHE B 1 260 ? -8.008 -4.116 -5.304 1.00 40.98 249 PHE B N 1
ATOM 4112 C CA . PHE B 1 260 ? -7.456 -3.043 -4.468 1.00 39.20 249 PHE B CA 1
ATOM 4113 C C . PHE B 1 260 ? -8.366 -2.586 -3.321 1.00 38.66 249 PHE B C 1
ATOM 4114 O O . PHE B 1 260 ? -7.877 -2.064 -2.322 1.00 37.99 249 PHE B O 1
ATOM 4122 N N . LEU B 1 261 ? -9.675 -2.773 -3.461 1.00 40.02 250 LEU B N 1
ATOM 4123 C CA . LEU B 1 261 ? -10.613 -2.477 -2.371 1.00 43.08 250 LEU B CA 1
ATOM 4124 C C . LEU B 1 261 ? -10.558 -3.486 -1.225 1.00 44.75 250 LEU B C 1
ATOM 4125 O O . LEU B 1 261 ? -10.184 -4.635 -1.410 1.00 45.02 250 LEU B O 1
ATOM 4130 N N . LYS B 1 262 ? -10.947 -3.018 -0.043 1.00 48.73 251 LYS B N 1
ATOM 4131 C CA . LYS B 1 262 ? -11.074 -3.834 1.158 1.00 50.73 251 LYS B CA 1
ATOM 4132 C C . LYS B 1 262 ? -12.562 -4.033 1.443 1.00 51.83 251 LYS B C 1
ATOM 4133 O O . LYS B 1 262 ? -13.390 -3.194 1.077 1.00 53.50 251 LYS B O 1
ATOM 4139 N N . LYS B 1 263 ? -12.895 -5.138 2.104 1.00 52.76 252 LYS B N 1
ATOM 4140 C CA . LYS B 1 263 ? -14.273 -5.411 2.510 1.00 54.09 252 LYS B CA 1
ATOM 4141 C C . LYS B 1 263 ? -14.785 -4.358 3.493 1.00 51.20 252 LYS B C 1
ATOM 4142 O O . LYS B 1 263 ? -14.164 -4.116 4.529 1.00 49.53 252 LYS B O 1
ATOM 4148 N N . GLY B 1 264 ? -15.908 -3.729 3.145 1.00 47.42 253 GLY B N 1
ATOM 4149 C CA . GLY B 1 264 ? -16.522 -2.695 3.971 1.00 44.25 253 GLY B CA 1
ATOM 4150 C C . GLY B 1 264 ? -16.171 -1.274 3.573 1.00 42.94 253 GLY B C 1
ATOM 4151 O O . GLY B 1 264 ? -16.730 -0.329 4.129 1.00 42.77 253 GLY B O 1
ATOM 4152 N N . GLN B 1 265 ? -15.244 -1.098 2.632 1.00 41.47 254 GLN B N 1
ATOM 4153 C CA . GLN B 1 265 ? -14.960 0.240 2.106 1.00 40.19 254 GLN B CA 1
ATOM 4154 C C . GLN B 1 265 ? -16.148 0.714 1.264 1.00 39.71 254 GLN B C 1
ATOM 4155 O O . GLN B 1 265 ? -16.730 1.771 1.527 1.00 39.44 254 GLN B O 1
ATOM 4161 N N . LEU B 1 266 ? -16.498 -0.090 0.269 1.00 38.19 255 LEU B N 1
ATOM 4162 C CA . LEU B 1 266 ? -17.623 0.191 -0.611 1.00 40.29 255 LEU B CA 1
ATOM 4163 C C . LEU B 1 266 ? -18.522 -1.028 -0.676 1.00 42.17 255 LEU B C 1
ATOM 4164 O O . LEU B 1 266 ? -18.025 -2.161 -0.737 1.00 43.34 255 LEU B O 1
ATOM 4169 N N . GLU B 1 267 ? -19.839 -0.801 -0.658 1.00 42.42 256 GLU B N 1
ATOM 4170 C CA . GLU B 1 267 ? -20.811 -1.893 -0.848 1.00 42.49 256 GLU B CA 1
ATOM 4171 C C . GLU B 1 267 ? -20.602 -2.540 -2.215 1.00 40.30 256 GLU B C 1
ATOM 4172 O O . GLU B 1 267 ? -20.521 -1.838 -3.230 1.00 40.00 256 GLU B O 1
ATOM 4178 N N . GLN B 1 268 ? -20.482 -3.866 -2.222 1.00 37.79 257 GLN B N 1
ATOM 4179 C CA . GLN B 1 268 ? -20.283 -4.635 -3.449 1.00 37.67 257 GLN B CA 1
ATOM 4180 C C . GLN B 1 268 ? -21.138 -5.891 -3.429 1.00 38.79 257 GLN B C 1
ATOM 4181 O O . GLN B 1 268 ? -21.553 -6.340 -2.366 1.00 41.31 257 GLN B O 1
ATOM 4187 N N . ASP B 1 269 ? -21.394 -6.465 -4.601 1.00 40.18 258 ASP B N 1
ATOM 4188 C CA . ASP B 1 269 ? -22.069 -7.771 -4.681 1.00 40.84 258 ASP B CA 1
ATOM 4189 C C . ASP B 1 269 ? -21.044 -8.886 -4.428 1.00 42.62 258 ASP B C 1
ATOM 4190 O O . ASP B 1 269 ? -19.871 -8.594 -4.194 1.00 43.44 258 ASP B O 1
ATOM 4195 N N . GLU B 1 270 ? -21.485 -10.146 -4.474 1.00 46.05 259 GLU B N 1
ATOM 4196 C CA . GLU B 1 270 ? -20.592 -11.309 -4.312 1.00 46.82 259 GLU B CA 1
ATOM 4197 C C . GLU B 1 270 ? -19.437 -11.320 -5.331 1.00 48.56 259 GLU B C 1
ATOM 4198 O O . GLU B 1 270 ? -18.283 -11.578 -4.965 1.00 49.87 259 GLU B O 1
ATOM 4200 N N . ALA B 1 271 ? -19.756 -11.020 -6.594 1.00 47.62 260 ALA B N 1
ATOM 4201 C CA . ALA B 1 271 ? -18.768 -10.996 -7.683 1.00 46.65 260 ALA B CA 1
ATOM 4202 C C . ALA B 1 271 ? -17.765 -9.825 -7.610 1.00 47.45 260 ALA B C 1
ATOM 4203 O O . ALA B 1 271 ? -16.726 -9.856 -8.291 1.00 45.36 260 ALA B O 1
ATOM 4205 N N . GLY B 1 272 ? -18.089 -8.800 -6.812 1.00 46.54 261 GLY B N 1
ATOM 4206 C CA . GLY B 1 272 ? -17.194 -7.669 -6.547 1.00 46.52 261 GLY B CA 1
ATOM 4207 C C . GLY B 1 272 ? -17.548 -6.369 -7.255 1.00 45.73 261 GLY B C 1
ATOM 4208 O O . GLY B 1 272 ? -16.817 -5.387 -7.123 1.00 44.27 261 GLY B O 1
ATOM 4209 N N . TYR B 1 273 ? -18.659 -6.349 -7.996 1.00 44.77 262 TYR B N 1
ATOM 4210 C CA . TYR B 1 273 ? -19.126 -5.129 -8.659 1.00 44.59 262 TYR B CA 1
ATOM 4211 C C . TYR B 1 273 ? -19.514 -4.112 -7.602 1.00 45.22 262 TYR B C 1
ATOM 4212 O O . TYR B 1 273 ? -20.191 -4.466 -6.639 1.00 47.59 262 TYR B O 1
ATOM 4221 N N . ILE B 1 274 ? -19.081 -2.864 -7.779 1.00 43.97 263 ILE B N 1
ATOM 4222 C CA . ILE B 1 274 ? -19.478 -1.780 -6.886 1.00 43.18 263 ILE B CA 1
ATOM 4223 C C . ILE B 1 274 ? -20.960 -1.490 -7.141 1.00 44.88 263 ILE B C 1
ATOM 4224 O O . ILE B 1 274 ? -21.405 -1.433 -8.297 1.00 45.83 263 ILE B O 1
ATOM 4229 N N . LEU B 1 275 ? -21.707 -1.328 -6.049 1.00 44.43 264 LEU B N 1
ATOM 4230 C CA . LEU B 1 275 ? -23.142 -1.097 -6.100 1.00 43.81 264 LEU B CA 1
ATOM 4231 C C . LEU B 1 275 ? -23.438 0.393 -6.201 1.00 44.18 264 LEU B C 1
ATOM 4232 O O . LEU B 1 275 ? -22.810 1.211 -5.515 1.00 42.15 264 LEU B O 1
ATOM 4237 N N . LEU B 1 276 ? -24.412 0.723 -7.052 1.00 44.65 265 LEU B N 1
ATOM 4238 C CA . LEU B 1 276 ? -24.909 2.083 -7.217 1.00 43.82 265 LEU B CA 1
ATOM 4239 C C . LEU B 1 276 ? -26.142 2.285 -6.352 1.00 42.09 265 LEU B C 1
ATOM 4240 O O . LEU B 1 276 ? -27.110 1.544 -6.484 1.00 40.16 265 LEU B O 1
ATOM 4245 N N . LYS B 1 277 ? -26.098 3.300 -5.488 1.00 42.82 266 LYS B N 1
ATOM 4246 C CA . LYS B 1 277 ? -27.076 3.488 -4.398 1.00 44.15 266 LYS B CA 1
ATOM 4247 C C . LYS B 1 277 ? -28.160 4.551 -4.619 1.00 43.56 266 LYS B C 1
ATOM 4248 O O . LYS B 1 277 ? -29.029 4.732 -3.751 1.00 43.11 266 LYS B O 1
ATOM 4254 N N . ASP B 1 278 ? -28.089 5.271 -5.737 1.00 42.43 267 ASP B N 1
ATOM 4255 C CA . ASP B 1 278 ? -29.052 6.324 -6.059 1.00 42.16 267 ASP B CA 1
ATOM 4256 C C . ASP B 1 278 ? -29.186 6.425 -7.579 1.00 40.96 267 ASP B C 1
ATOM 4257 O O . ASP B 1 278 ? -28.625 7.310 -8.222 1.00 41.75 267 ASP B O 1
ATOM 4262 N N . HIS B 1 279 ? -29.932 5.492 -8.146 1.00 39.65 268 HIS B N 1
ATOM 4263 C CA . HIS B 1 279 ? -30.211 5.508 -9.573 1.00 37.66 268 HIS B CA 1
ATOM 4264 C C . HIS B 1 279 ? -31.031 6.758 -9.931 1.00 38.69 268 HIS B C 1
ATOM 4265 O O . HIS B 1 279 ? -31.900 7.147 -9.148 1.00 44.68 268 HIS B O 1
ATOM 4272 N N . PRO B 1 280 ? -30.788 7.405 -11.073 1.00 36.29 269 PRO B N 1
ATOM 4273 C CA . PRO B 1 280 ? -29.820 7.013 -12.095 1.00 35.60 269 PRO B CA 1
ATOM 4274 C C . PRO B 1 280 ? -28.420 7.648 -11.925 1.00 34.28 269 PRO B C 1
ATOM 4275 O O . PRO B 1 280 ? -27.670 7.720 -12.900 1.00 34.85 269 PRO B O 1
ATOM 4279 N N . THR B 1 281 ? -28.053 8.078 -10.717 1.00 32.53 270 THR B N 1
ATOM 4280 C CA . THR B 1 281 ? -26.726 8.639 -10.495 1.00 32.94 270 THR B CA 1
ATOM 4281 C C . THR B 1 281 ? -25.687 7.539 -10.379 1.00 32.74 270 THR B C 1
ATOM 4282 O O . THR B 1 281 ? -26.015 6.366 -10.298 1.00 33.09 270 THR B O 1
ATOM 4286 N N . GLN B 1 282 ? -24.425 7.952 -10.363 1.00 33.78 271 GLN B N 1
ATOM 4287 C CA . GLN B 1 282 ? -23.282 7.056 -10.205 1.00 33.72 271 GLN B CA 1
ATOM 4288 C C . GLN B 1 282 ? -22.800 6.990 -8.743 1.00 33.67 271 GLN B C 1
ATOM 4289 O O . GLN B 1 282 ? -21.678 6.548 -8.490 1.00 33.96 271 GLN B O 1
ATOM 4295 N N . ARG B 1 283 ? -23.641 7.396 -7.785 1.00 34.49 272 ARG B N 1
ATOM 4296 C CA . ARG B 1 283 ? -23.258 7.422 -6.368 1.00 35.12 272 ARG B CA 1
ATOM 4297 C C . ARG B 1 283 ? -23.089 6.012 -5.797 1.00 33.99 272 ARG B C 1
ATOM 4298 O O . ARG B 1 283 ? -23.873 5.121 -6.088 1.00 35.55 272 ARG B O 1
ATOM 4306 N N . THR B 1 284 ? -22.044 5.833 -4.995 1.00 33.56 273 THR B N 1
ATOM 4307 C CA . THR B 1 284 ? -21.755 4.585 -4.300 1.00 32.83 273 THR B CA 1
ATOM 4308 C C . THR B 1 284 ? -22.297 4.696 -2.875 1.00 32.56 273 THR B C 1
ATOM 4309 O O . THR B 1 284 ? -23.010 5.649 -2.550 1.00 31.34 273 THR B O 1
ATOM 4313 N N . SER B 1 285 ? -21.960 3.721 -2.027 1.00 33.60 274 SER B N 1
ATOM 4314 C CA . SER B 1 285 ? -22.314 3.756 -0.599 1.00 32.96 274 SER B CA 1
ATOM 4315 C C . SER B 1 285 ? -21.523 4.756 0.223 1.00 32.49 274 SER B C 1
ATOM 4316 O O . SER B 1 285 ? -21.846 4.937 1.394 1.00 33.99 274 SER B O 1
ATOM 4319 N N . VAL B 1 286 ? -20.506 5.396 -0.360 1.00 32.56 275 VAL B N 1
ATOM 4320 C CA . VAL B 1 286 ? -19.748 6.446 0.325 1.00 34.38 275 VAL B CA 1
ATOM 4321 C C . VAL B 1 286 ? -19.888 7.765 -0.436 1.00 36.64 275 VAL B C 1
ATOM 4322 O O . VAL B 1 286 ? -19.722 7.807 -1.656 1.00 37.48 275 VAL B O 1
ATOM 4326 N N . ASP B 1 287 ? -20.196 8.838 0.294 1.00 39.47 276 ASP B N 1
ATOM 4327 C CA . ASP B 1 287 ? -20.391 10.159 -0.308 1.00 40.47 276 ASP B CA 1
ATOM 4328 C C . ASP B 1 287 ? -19.069 10.743 -0.769 1.00 38.68 276 ASP B C 1
ATOM 4329 O O . ASP B 1 287 ? -18.055 10.629 -0.076 1.00 39.52 276 ASP B O 1
ATOM 4334 N N . GLY B 1 288 ? -19.101 11.366 -1.945 1.00 36.22 277 GLY B N 1
ATOM 4335 C CA . GLY B 1 288 ? -17.901 11.825 -2.626 1.00 35.06 277 GLY B CA 1
ATOM 4336 C C . GLY B 1 288 ? -17.153 10.746 -3.387 1.00 33.55 277 GLY B C 1
ATOM 4337 O O . GLY B 1 288 ? -16.072 11.015 -3.905 1.00 35.29 277 GLY B O 1
ATOM 4338 N N . VAL B 1 289 ? -17.716 9.539 -3.463 1.00 31.43 278 VAL B N 1
ATOM 4339 C CA . VAL B 1 289 ? -17.106 8.429 -4.177 1.00 30.65 278 VAL B CA 1
ATOM 4340 C C . VAL B 1 289 ? -18.122 7.937 -5.201 1.00 30.38 278 VAL B C 1
ATOM 4341 O O . VAL B 1 289 ? -19.274 7.665 -4.861 1.00 30.35 278 VAL B O 1
ATOM 4345 N N . PHE B 1 290 ? -17.682 7.843 -6.453 1.00 29.18 279 PHE B N 1
ATOM 4346 C CA . PHE B 1 290 ? -18.547 7.511 -7.574 1.00 29.24 279 PHE B CA 1
ATOM 4347 C C . PHE B 1 290 ? -17.897 6.392 -8.348 1.00 28.86 279 PHE B C 1
ATOM 4348 O O . PHE B 1 290 ? -16.700 6.122 -8.203 1.00 27.47 279 PHE B O 1
ATOM 4356 N N . ALA B 1 291 ? -18.713 5.718 -9.139 1.00 28.98 280 ALA B N 1
ATOM 4357 C CA . ALA B 1 291 ? -18.268 4.561 -9.885 1.00 31.00 280 ALA B CA 1
ATOM 4358 C C . ALA B 1 291 ? -18.870 4.611 -11.281 1.00 30.77 280 ALA B C 1
ATOM 4359 O O . ALA B 1 291 ? -19.982 5.091 -11.468 1.00 30.76 280 ALA B O 1
ATOM 4361 N N . ALA B 1 292 ? -18.129 4.105 -12.251 1.00 29.64 281 ALA B N 1
ATOM 4362 C CA . ALA B 1 292 ? -18.527 4.217 -13.633 1.00 29.45 281 ALA B CA 1
ATOM 4363 C C . ALA B 1 292 ? -17.909 3.092 -14.446 1.00 28.98 281 ALA B C 1
ATOM 4364 O O . ALA B 1 292 ? -16.824 2.598 -14.124 1.00 26.88 281 ALA B O 1
ATOM 4366 N N . GLY B 1 293 ? -18.621 2.687 -15.490 1.00 29.49 282 GLY B N 1
ATOM 4367 C CA . GLY B 1 293 ? -18.134 1.688 -16.434 1.00 29.55 282 GLY B CA 1
ATOM 4368 C C . GLY B 1 293 ? -18.376 0.277 -15.954 1.00 29.44 282 GLY B C 1
ATOM 4369 O O . GLY B 1 293 ? -19.265 0.035 -15.130 1.00 27.95 282 GLY B O 1
ATOM 4370 N N . ASP B 1 294 ? -17.562 -0.643 -16.468 1.00 30.79 283 ASP B N 1
ATOM 4371 C CA . ASP B 1 294 ? -17.729 -2.086 -16.230 1.00 31.84 283 ASP B CA 1
ATOM 4372 C C . ASP B 1 294 ? -17.557 -2.525 -14.777 1.00 33.08 283 ASP B C 1
ATOM 4373 O O . ASP B 1 294 ? -18.130 -3.539 -14.384 1.00 33.45 283 ASP B O 1
ATOM 4378 N N . CYS B 1 295 ? -16.811 -1.766 -13.974 1.00 33.84 284 CYS B N 1
ATOM 4379 C CA . CYS B 1 295 ? -16.637 -2.113 -12.558 1.00 34.35 284 CYS B CA 1
ATOM 4380 C C . CYS B 1 295 ? -17.922 -1.982 -11.705 1.00 35.02 284 CYS B C 1
ATOM 4381 O O . CYS B 1 295 ? -17.956 -2.457 -10.570 1.00 34.27 284 CYS B O 1
ATOM 4384 N N . CYS B 1 296 ? -18.957 -1.334 -12.234 1.00 36.56 285 CYS B N 1
ATOM 4385 C CA . CYS B 1 296 ? -20.271 -1.307 -11.586 1.00 39.66 285 CYS B CA 1
ATOM 4386 C C . CYS B 1 296 ? -21.436 -1.670 -12.521 1.00 40.20 285 CYS B C 1
ATOM 4387 O O . CYS B 1 296 ? -22.590 -1.501 -12.148 1.00 39.51 285 CYS B O 1
ATOM 4390 N N . ASP B 1 297 ? -21.133 -2.185 -13.713 1.00 42.67 286 ASP B N 1
ATOM 4391 C CA . ASP B 1 297 ? -22.148 -2.587 -14.694 1.00 44.98 286 ASP B CA 1
ATOM 4392 C C . ASP B 1 297 ? -21.782 -3.931 -15.325 1.00 45.24 286 ASP B C 1
ATOM 4393 O O . ASP B 1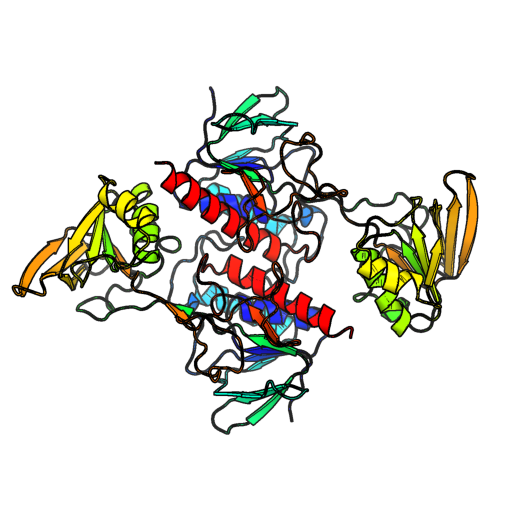 297 ? -20.779 -4.044 -16.023 1.00 45.43 286 ASP B O 1
ATOM 4398 N N . HIS B 1 298 ? -22.614 -4.935 -15.088 1.00 47.97 287 HIS B N 1
ATOM 4399 C CA . HIS B 1 298 ? -22.429 -6.264 -15.689 1.00 52.49 287 HIS B CA 1
ATOM 4400 C C . HIS B 1 298 ? -23.373 -6.535 -16.875 1.00 51.40 287 HIS B C 1
ATOM 4401 O O . HIS B 1 298 ? -23.099 -7.429 -17.691 1.00 49.33 287 HIS B O 1
ATOM 4408 N N . LEU B 1 299 ? -24.454 -5.751 -16.973 1.00 49.89 288 LEU B N 1
ATOM 4409 C CA . LEU B 1 299 ? -25.539 -5.987 -17.939 1.00 47.94 288 LEU B CA 1
ATOM 4410 C C . LEU B 1 299 ? -25.180 -5.629 -19.374 1.00 46.18 288 LEU B C 1
ATOM 4411 O O . LEU B 1 299 ? -25.442 -6.410 -20.289 1.00 47.45 288 LEU B O 1
ATOM 4416 N N . TYR B 1 300 ? -24.574 -4.460 -19.565 1.00 44.62 289 TYR B N 1
ATOM 4417 C CA . TYR B 1 300 ? -24.428 -3.856 -20.897 1.00 43.84 289 TYR B CA 1
ATOM 4418 C C . TYR B 1 300 ? -23.038 -4.019 -21.471 1.00 44.79 289 TYR B C 1
ATOM 4419 O O . TYR B 1 300 ? -22.878 -4.533 -22.578 1.00 46.57 289 TYR B O 1
ATOM 4428 N N . ARG B 1 301 ? -22.044 -3.553 -20.725 1.00 45.59 290 ARG B N 1
ATOM 4429 C CA . ARG B 1 301 ? -20.646 -3.720 -21.089 1.00 45.08 290 ARG B CA 1
ATOM 4430 C C . ARG B 1 301 ? -20.320 -3.206 -22.488 1.00 40.73 290 ARG B C 1
ATOM 4431 O O . ARG B 1 301 ? -19.964 -3.987 -23.375 1.00 40.94 290 ARG B O 1
ATOM 4439 N N . GLN B 1 302 ? -20.452 -1.903 -22.690 1.00 37.09 291 GLN B N 1
ATOM 4440 C CA . GLN B 1 302 ? -20.070 -1.287 -23.967 1.00 35.72 291 GLN B CA 1
ATOM 4441 C C . GLN B 1 302 ? -19.248 -0.034 -23.713 1.00 34.79 291 GLN B C 1
ATOM 4442 O O . GLN B 1 302 ? -19.420 0.651 -22.693 1.00 36.45 291 GLN B O 1
ATOM 4448 N N . ALA B 1 303 ? -18.364 0.269 -24.654 1.00 32.87 292 ALA B N 1
ATOM 4449 C CA . ALA B 1 303 ? -17.520 1.455 -24.579 1.00 31.86 292 ALA B CA 1
ATOM 4450 C C . ALA B 1 303 ? -18.342 2.753 -24.471 1.00 30.73 292 ALA B C 1
ATOM 4451 O O . ALA B 1 303 ? -18.150 3.541 -23.536 1.00 32.04 292 ALA B O 1
ATOM 4453 N N . VAL B 1 304 ? -19.262 2.960 -25.409 1.00 28.36 293 VAL B N 1
ATOM 4454 C CA . VAL B 1 304 ? -20.135 4.136 -25.373 1.00 27.36 293 VAL B CA 1
ATOM 4455 C C . VAL B 1 304 ? -20.930 4.199 -24.074 1.00 26.30 293 VAL B C 1
ATOM 4456 O O . VAL B 1 304 ? -21.101 5.274 -23.520 1.00 26.56 293 VAL B O 1
ATOM 4460 N N . VAL B 1 305 ? -21.378 3.054 -23.575 1.00 26.14 294 VAL B N 1
ATOM 4461 C CA . VAL B 1 305 ? -22.111 3.003 -22.288 1.00 27.38 294 VAL B CA 1
ATOM 4462 C C . VAL B 1 305 ? -21.218 3.398 -21.105 1.00 25.36 294 VAL B C 1
ATOM 4463 O O . VAL B 1 305 ? -21.608 4.216 -20.273 1.00 23.20 294 VAL B O 1
ATOM 4467 N N . ALA B 1 306 ? -20.037 2.785 -21.044 1.00 25.15 295 ALA B N 1
ATOM 4468 C CA . ALA B 1 306 ? -19.021 3.137 -20.059 1.00 25.02 295 ALA B CA 1
ATOM 4469 C C . ALA B 1 306 ? -18.716 4.631 -20.126 1.00 25.23 295 ALA B C 1
ATOM 4470 O O . ALA B 1 306 ? -18.736 5.316 -19.104 1.00 24.65 295 ALA B O 1
ATOM 4472 N N . ALA B 1 307 ? -18.475 5.131 -21.336 1.00 24.87 296 ALA B N 1
ATOM 4473 C CA . ALA B 1 307 ? -18.207 6.558 -21.534 1.00 25.86 296 ALA B CA 1
ATOM 4474 C C . ALA B 1 307 ? -19.316 7.446 -20.960 1.00 25.76 296 ALA B C 1
ATOM 4475 O O . ALA B 1 307 ? -19.043 8.454 -20.295 1.00 25.22 296 ALA B O 1
ATOM 4477 N N . GLY B 1 308 ? -20.559 7.052 -21.218 1.00 26.35 297 GLY B N 1
ATOM 4478 C CA . GLY B 1 308 ? -21.735 7.720 -20.666 1.00 25.93 297 GLY B CA 1
ATOM 4479 C C . GLY B 1 308 ? -21.673 7.821 -19.161 1.00 25.69 297 GLY B C 1
ATOM 4480 O O . GLY B 1 308 ? -21.840 8.900 -18.622 1.00 25.80 297 GLY B O 1
ATOM 4481 N N . SER B 1 309 ? -21.410 6.701 -18.490 1.00 26.01 298 SER B N 1
ATOM 4482 C CA . SER B 1 309 ? -21.225 6.689 -17.023 1.00 26.67 298 SER B CA 1
ATOM 4483 C C . SER B 1 309 ? -20.145 7.643 -16.539 1.00 24.70 298 SER B C 1
ATOM 4484 O O . SER B 1 309 ? -20.307 8.287 -15.501 1.00 24.03 298 SER B O 1
ATOM 4487 N N . GLY B 1 310 ? -19.034 7.676 -17.276 1.00 23.52 299 GLY B N 1
ATOM 4488 C CA . GLY B 1 310 ? -17.902 8.532 -16.978 1.00 23.23 299 GLY B CA 1
ATOM 4489 C C . GLY B 1 310 ? -18.323 9.977 -16.848 1.00 23.28 299 GLY B C 1
ATOM 4490 O O . GLY B 1 310 ? -18.037 10.616 -15.831 1.00 23.09 299 GLY B O 1
ATOM 4491 N N . SER B 1 311 ? -19.026 10.458 -17.882 1.00 22.88 300 SER B N 1
ATOM 4492 C CA . SER B 1 311 ? -19.613 11.792 -17.923 1.00 21.91 300 SER B CA 1
ATOM 4493 C C . SER B 1 311 ? -20.529 12.016 -16.741 1.00 21.59 300 SER B C 1
ATOM 4494 O O . SER B 1 311 ? -20.442 13.045 -16.070 1.00 22.33 300 SER B O 1
ATOM 4497 N N . LYS B 1 312 ? -21.405 11.057 -16.485 1.00 21.70 301 LYS B N 1
ATOM 4498 C CA . LYS B 1 312 ? -22.353 11.172 -15.377 1.00 22.28 301 LYS B CA 1
ATOM 4499 C C . LYS B 1 312 ? -21.627 11.262 -14.035 1.00 21.74 301 LYS B C 1
ATOM 4500 O O . LYS B 1 312 ? -21.931 12.140 -13.227 1.00 21.77 301 LYS B O 1
ATOM 4506 N N . ALA B 1 313 ? -20.643 10.387 -13.831 1.00 21.51 302 ALA B N 1
ATOM 4507 C CA . ALA B 1 313 ? -19.833 10.372 -12.600 1.00 21.46 302 ALA B CA 1
ATOM 4508 C C . ALA B 1 313 ? -19.142 11.708 -12.338 1.00 21.54 302 ALA B C 1
ATOM 4509 O O . ALA B 1 313 ? -19.197 12.231 -11.223 1.00 20.50 302 ALA B O 1
ATOM 4511 N N . ALA B 1 314 ? -18.505 12.244 -13.384 1.00 21.78 303 ALA B N 1
ATOM 4512 C CA . ALA B 1 314 ? -17.796 13.516 -13.312 1.00 22.06 303 ALA B CA 1
ATOM 4513 C C . ALA B 1 314 ? -18.718 14.689 -12.969 1.00 22.65 303 ALA B C 1
ATOM 4514 O O . ALA B 1 314 ? -18.341 15.567 -12.200 1.00 22.20 303 ALA B O 1
ATOM 4516 N N . LEU B 1 315 ? -19.908 14.703 -13.563 1.00 23.82 304 LEU B N 1
ATOM 4517 C CA . LE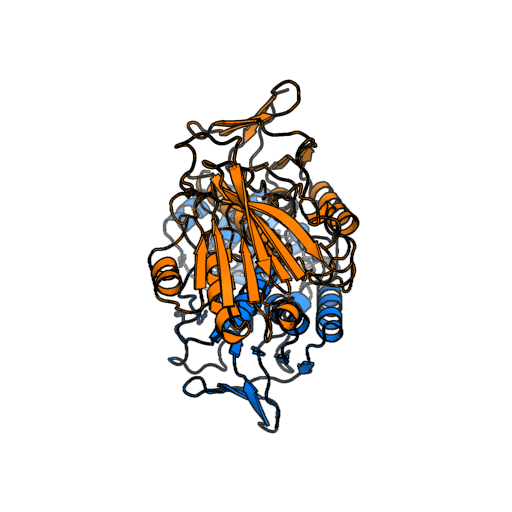U B 1 315 ? -20.912 15.726 -13.279 1.00 24.96 304 LEU B CA 1
ATOM 4518 C C . LEU B 1 315 ? -21.496 15.560 -11.881 1.00 26.24 304 LEU B C 1
ATOM 4519 O O . LEU B 1 315 ? -21.745 16.558 -11.196 1.00 27.08 304 LEU B O 1
ATOM 4524 N N . ASP B 1 316 ? -21.732 14.310 -11.468 1.00 26.85 305 ASP B N 1
ATOM 4525 C CA . ASP B 1 316 ? -22.086 14.010 -10.069 1.00 27.51 305 ASP B CA 1
ATOM 4526 C C . ASP B 1 316 ? -21.039 14.557 -9.093 1.00 29.23 305 ASP B C 1
ATOM 4527 O O . ASP B 1 316 ? -21.397 15.208 -8.107 1.00 31.50 305 ASP B O 1
ATOM 4532 N N . ALA B 1 317 ? -19.762 14.283 -9.368 1.00 29.43 306 ALA B N 1
ATOM 4533 C CA . ALA B 1 317 ? -18.661 14.741 -8.506 1.00 30.44 306 ALA B CA 1
ATOM 4534 C C . ALA B 1 317 ? -18.556 16.268 -8.444 1.00 31.61 306 ALA B C 1
ATOM 4535 O O . ALA B 1 317 ? -18.319 16.843 -7.375 1.00 30.81 306 ALA B O 1
ATOM 4537 N N . GLU B 1 318 ? -18.740 16.908 -9.596 1.00 33.86 307 GLU B N 1
ATOM 4538 C CA . GLU B 1 318 ? -18.713 18.371 -9.706 1.00 35.43 307 GLU B CA 1
ATOM 4539 C C . GLU B 1 318 ? -19.825 19.026 -8.856 1.00 34.01 307 GLU B C 1
ATOM 4540 O O . GLU B 1 318 ? -19.584 19.989 -8.135 1.00 31.53 307 GLU B O 1
ATOM 4546 N N . ARG B 1 319 ? -21.034 18.490 -8.951 1.00 34.80 308 ARG B N 1
ATOM 4547 C CA . ARG B 1 319 ? -22.157 18.979 -8.152 1.00 36.49 308 ARG B CA 1
ATOM 4548 C C . ARG B 1 319 ? -21.958 18.726 -6.682 1.00 34.44 308 ARG B C 1
ATOM 4549 O O . ARG B 1 319 ? -22.245 19.588 -5.877 1.00 32.99 308 ARG B O 1
ATOM 4557 N N . TRP B 1 320 ? -21.481 17.536 -6.343 1.00 34.69 309 TRP B N 1
ATOM 4558 C CA . TRP B 1 320 ? -21.247 17.180 -4.955 1.00 34.82 309 TRP B CA 1
ATOM 4559 C C . TRP B 1 320 ? -20.163 18.065 -4.352 1.00 35.34 309 TRP B C 1
ATOM 4560 O O . TRP B 1 320 ? -20.369 18.623 -3.273 1.00 37.45 309 TRP B O 1
ATOM 4571 N N . LEU B 1 321 ? -19.035 18.218 -5.052 1.00 34.53 310 LEU B N 1
ATOM 4572 C CA . LEU B 1 321 ? -17.948 19.087 -4.577 1.00 34.35 310 LEU B CA 1
ATOM 4573 C C . LEU B 1 321 ? -18.415 20.514 -4.354 1.00 35.02 310 LEU B C 1
ATOM 4574 O O . LEU B 1 321 ? -18.103 21.108 -3.332 1.00 33.59 310 LEU B O 1
ATOM 4579 N N . ALA B 1 322 ? -19.172 21.044 -5.313 1.00 38.08 311 ALA B N 1
ATOM 4580 C CA . ALA B 1 322 ? -19.662 22.424 -5.263 1.00 38.67 311 ALA B CA 1
ATOM 4581 C C . ALA B 1 322 ? -20.589 22.677 -4.070 1.00 39.42 311 ALA B C 1
ATOM 4582 O O . ALA B 1 322 ? -20.509 23.729 -3.441 1.00 37.56 311 ALA B O 1
ATOM 4584 N N . MET B 1 323 ? -21.456 21.724 -3.747 1.00 40.76 312 MET B N 1
ATOM 4585 C CA . MET B 1 323 ? -22.318 21.877 -2.579 1.00 45.56 312 MET B CA 1
ATOM 4586 C C . MET B 1 323 ? -21.533 21.833 -1.251 1.00 47.32 312 MET B C 1
ATOM 4587 O O . MET B 1 323 ? -22.005 22.379 -0.265 1.00 46.02 312 MET B O 1
ATOM 4592 N N . GLN B 1 324 ? -20.345 21.214 -1.234 1.00 49.79 313 GLN B N 1
ATOM 4593 C CA . GLN B 1 324 ? -19.464 21.239 -0.053 1.00 51.47 313 GLN B CA 1
ATOM 4594 C C . GLN B 1 324 ? -18.863 22.608 0.246 1.00 53.00 313 GLN B C 1
ATOM 4595 O O . GLN B 1 324 ? -18.530 22.885 1.393 1.00 55.84 313 GLN B O 1
ATOM 4601 N N . GLU B 1 325 ? -18.714 23.456 -0.767 1.00 54.90 314 GLU B N 1
ATOM 4602 C CA . GLU B 1 325 ? -18.148 24.799 -0.575 1.00 55.93 314 GLU B CA 1
ATOM 4603 C C . GLU B 1 325 ? -19.180 25.761 0.038 1.00 57.25 314 GLU B C 1
ATOM 4604 O O . GLU B 1 325 ? -20.006 26.361 -0.663 1.00 53.39 314 GLU B O 1
#

Nearest PDB structures (foldseek):
  5m5j-assembly1_A  TM=1.003E+00  e=5.878E-65  Giardia duodenalis
  5uwy-assembly1_A-2  TM=9.384E-01  e=2.678E-33  Streptococcus pyogenes
  4gcm-assembly1_A  TM=9.335E-01  e=5.451E-33  Staphylococcus aureus subsp. aureus MW2
  7aaw-assembly1_B  TM=9.426E-01  e=2.259E-32  Bacillus cereus ATCC 14579
  5mh4-assembly1_A  TM=6.454E-01  e=6.081E-33  Lactococcus cremoris